Protein AF-0000000072934025 (afdb_homodimer)

Solvent-accessible surface area (backbone atoms only — not comparable to full-atom values): 31425 Å² total; per-residue (Å²): 137,82,81,74,76,76,74,77,74,75,73,73,71,82,57,80,69,76,74,76,68,66,49,43,75,47,38,44,45,59,44,49,36,33,20,30,40,56,36,62,23,12,66,54,48,83,80,42,72,54,29,49,85,56,28,31,28,69,40,42,59,50,53,32,43,75,20,35,37,32,28,36,34,41,29,36,30,50,54,90,89,42,54,28,26,42,54,86,58,42,58,35,96,50,56,40,67,61,47,49,48,38,45,50,54,50,27,34,76,37,53,88,46,66,32,36,42,31,41,30,70,48,35,58,79,47,68,66,39,51,50,50,51,52,48,57,42,42,76,72,58,41,53,78,41,46,32,75,84,75,47,35,62,80,47,44,76,32,20,37,51,55,46,39,66,69,15,50,34,94,79,36,13,18,47,38,39,33,32,17,59,96,67,27,25,46,53,67,78,64,81,81,47,40,34,44,52,90,69,30,28,30,34,60,89,42,61,44,9,66,63,49,44,47,49,51,53,49,49,40,50,55,57,16,66,45,76,52,56,67,35,24,36,31,39,38,61,57,58,72,32,70,51,33,68,21,42,43,52,34,50,74,68,72,46,29,51,46,55,48,51,62,45,34,42,53,60,64,51,42,46,67,45,52,80,71,47,78,38,50,19,29,45,26,21,52,27,41,56,64,59,17,55,56,43,33,53,39,36,52,68,64,33,58,108,137,82,82,77,77,77,77,77,75,75,74,72,73,80,58,79,70,74,74,74,68,68,48,42,74,45,38,42,45,59,44,49,37,34,19,29,41,56,36,62,24,13,67,55,49,84,82,42,72,54,30,50,84,54,27,31,28,67,42,42,60,50,53,31,43,74,19,36,38,33,28,35,35,42,30,33,29,50,55,89,90,44,56,26,25,41,56,84,57,42,57,34,96,50,55,39,68,61,49,49,49,38,44,50,55,51,27,34,76,37,53,88,47,65,34,38,41,31,40,28,67,49,35,59,79,46,69,66,38,51,50,52,51,53,48,56,40,42,75,73,58,41,51,80,41,45,34,75,85,78,48,34,64,79,47,44,76,32,19,36,51,54,46,38,66,69,15,49,36,94,79,36,15,17,46,36,42,33,32,16,58,96,64,28,24,45,53,68,81,63,82,80,47,41,34,45,52,91,69,31,29,30,33,60,90,42,60,44,8,67,63,49,45,48,50,51,52,49,49,40,50,56,56,16,67,46,75,53,56,69,36,24,36,31,40,39,60,60,57,73,31,71,50,34,68,20,42,42,51,36,51,74,68,71,45,29,51,46,56,47,53,61,44,34,44,51,61,65,51,43,44,68,45,50,80,70,48,79,39,50,21,28,45,26,21,52,29,42,54,65,58,16,54,56,42,32,53,39,34,53,68,63,34,59,108

Foldseek 3Di:
DPPPPPPPPPPPPPPPPVPLDFDQQDALLQQFFEEEDLQLLCQPDPVPPCNQAFRQAPHADLLLVVLGGQEYDFAWEDDPVAIFTAGVPGTRPDHPLVSVVSVVVNQLVVQVGAHEYEYDNYVVPDPVSVVRVQVSCVVQPFDRAQCPVPDLCVSFSQTSVNQQVRGAGPSGGGYHYYHEPPTAEAELDDQPLAQQDPQWGLFPPTGCNVVSLVVLLVQQQVQLQDRDDRRHHYEREQAHHADPVRVVVCVVVVGGRNRSQVRNCSLVVLLVCLLVGNGHNYYYYGHCSPCVVSNNVSSSVVSSD/DPPPPPPPPPPPPPPPPVPLDFDQQDALLQQFFEEEDLQLLLQPDPVPPCNQAFRQANHADLLLVVLGGQEYDFAWEDDPVAIFTAGVPGTRPDHPLVSVVSVVVNQLVVQVGAHEYEYDHYVVPDPVSVVRVQVSCVVQPFARAQCPVPDLCVSFSQTSVNQQVRGAGPSGGGYHYYHEPPTAEAELDDQPLAQQDPQWGLFPPTGPNVVSLVVLLVQQQVQLQDRDDRSHHYEREQAHHADPVRVVVCVVVVGGRNRSQVRNCSLVVLLVCLLVGNGHNYYYYGHCSPCVVSNNVSSSVVRSD

Structure (mmCIF, N/CA/C/O backbone):
data_AF-0000000072934025-model_v1
#
loop_
_entity.id
_entity.type
_entity.pdbx_description
1 polymer 'Phosphatidylinositol-specific phospholipase C X domain-containing protein'
#
loop_
_atom_site.group_PDB
_atom_site.id
_atom_site.type_symbol
_atom_site.label_atom_id
_atom_site.label_alt_id
_atom_site.label_comp_id
_atom_site.label_asym_id
_atom_site.label_entity_id
_atom_site.label_seq_id
_atom_site.pdbx_PDB_ins_code
_atom_site.Cartn_x
_atom_site.Cartn_y
_atom_site.Cartn_z
_atom_site.occupancy
_atom_site.B_iso_or_equiv
_atom_site.auth_seq_id
_atom_site.auth_comp_id
_atom_site.auth_asym_id
_atom_site.auth_atom_id
_atom_site.pdbx_PDB_model_num
ATOM 1 N N . MET A 1 1 ? -26.375 -72.75 14.023 1 26.05 1 MET A N 1
ATOM 2 C CA . MET A 1 1 ? -25.703 -72.875 12.734 1 26.05 1 MET A CA 1
ATOM 3 C C . MET A 1 1 ? -25.688 -71.5 12.016 1 26.05 1 MET A C 1
ATOM 5 O O . MET A 1 1 ? -26.656 -71.125 11.344 1 26.05 1 MET A O 1
ATOM 9 N N . ILE A 1 2 ? -25.203 -70.438 12.672 1 31.81 2 ILE A N 1
ATOM 10 C CA . ILE A 1 2 ? -25.25 -69 12.336 1 31.81 2 ILE A CA 1
ATOM 11 C C . ILE A 1 2 ? -24.406 -68.75 11.094 1 31.81 2 ILE A C 1
ATOM 13 O O . ILE A 1 2 ? -23.203 -69 11.086 1 31.81 2 ILE A O 1
ATOM 17 N N . VAL A 1 3 ? -25 -68.812 9.836 1 24.59 3 VAL A N 1
ATOM 18 C CA . VAL A 1 3 ? -24.406 -68.562 8.516 1 24.59 3 VAL A CA 1
ATOM 19 C C . VAL A 1 3 ? -23.734 -67.188 8.461 1 24.59 3 VAL A C 1
ATOM 21 O O . VAL A 1 3 ? -24.406 -66.188 8.602 1 24.59 3 VAL A O 1
ATOM 24 N N . VAL A 1 4 ? -22.484 -67.062 8.922 1 33.44 4 VAL A N 1
ATOM 25 C CA . VAL A 1 4 ? -21.547 -66 8.781 1 33.44 4 VAL A CA 1
ATOM 26 C C . VAL A 1 4 ? -21.359 -65.625 7.301 1 33.44 4 VAL A C 1
ATOM 28 O O . VAL A 1 4 ? -20.812 -66.438 6.535 1 33.44 4 VAL A O 1
ATOM 31 N N . SER A 1 5 ? -22.484 -65.062 6.637 1 27.28 5 SER A N 1
ATOM 32 C CA . SER A 1 5 ? -22.344 -64.688 5.234 1 27.28 5 SER A CA 1
ATOM 33 C C . SER A 1 5 ? -21.125 -63.812 5.027 1 27.28 5 SER A C 1
ATOM 35 O O . SER A 1 5 ? -21 -62.781 5.668 1 27.28 5 SER A O 1
ATOM 37 N N . ILE A 1 6 ? -19.953 -64.438 4.707 1 31 6 ILE A N 1
ATOM 38 C CA . ILE A 1 6 ? -18.688 -63.812 4.293 1 31 6 ILE A CA 1
ATOM 39 C C . ILE A 1 6 ? -18.922 -62.938 3.074 1 31 6 ILE A C 1
ATOM 41 O O . ILE A 1 6 ? -19.219 -63.406 1.984 1 31 6 ILE A O 1
ATOM 45 N N . TRP A 1 7 ? -19.719 -61.812 3.236 1 30.3 7 TRP A N 1
ATOM 46 C CA . TRP A 1 7 ? -19.719 -60.875 2.137 1 30.3 7 TRP A CA 1
ATOM 47 C C . TRP A 1 7 ? -18.312 -60.531 1.691 1 30.3 7 TRP A C 1
ATOM 49 O O . TRP A 1 7 ? -17.5 -60.031 2.48 1 30.3 7 TRP A O 1
ATOM 59 N N . THR A 1 8 ? -17.734 -61.344 0.787 1 27.92 8 THR A N 1
ATOM 60 C CA . THR A 1 8 ? -16.5 -61.031 0.088 1 27.92 8 THR A CA 1
ATOM 61 C C . THR A 1 8 ? -16.562 -59.625 -0.509 1 27.92 8 THR A C 1
ATOM 63 O O . THR A 1 8 ? -17.359 -59.344 -1.411 1 27.92 8 THR A O 1
ATOM 66 N N . ILE A 1 9 ? -16.406 -58.562 0.267 1 30.64 9 ILE A N 1
ATOM 67 C CA . ILE A 1 9 ? -16.234 -57.219 -0.242 1 30.64 9 ILE A CA 1
ATOM 68 C C . ILE A 1 9 ? -15.172 -57.219 -1.327 1 30.64 9 ILE A C 1
ATOM 70 O O . ILE A 1 9 ? -14.008 -57.531 -1.063 1 30.64 9 ILE A O 1
ATOM 74 N N . LEU A 1 10 ? -15.539 -57.594 -2.555 1 30.05 10 LEU A N 1
ATOM 75 C CA . LEU A 1 10 ? -14.703 -57.312 -3.721 1 30.05 10 LEU A CA 1
ATOM 76 C C . LEU A 1 10 ? -14.125 -55.906 -3.656 1 30.05 10 LEU A C 1
ATOM 78 O O . LEU A 1 10 ? -14.867 -54.906 -3.691 1 30.05 10 LEU A O 1
ATOM 82 N N . LEU A 1 11 ? -13.055 -55.719 -2.986 1 29.73 11 LEU A N 1
ATOM 83 C CA . LEU A 1 11 ? -12.18 -54.562 -3.094 1 29.73 11 LEU A CA 1
ATOM 84 C C . LEU A 1 11 ? -11.828 -54.281 -4.551 1 29.73 11 LEU A C 1
ATOM 86 O O . LEU A 1 11 ? -11.031 -55 -5.148 1 29.73 11 LEU A O 1
ATOM 90 N N . LEU A 1 12 ? -12.883 -54.094 -5.418 1 33 12 LEU A N 1
ATOM 91 C CA . LEU A 1 12 ? -12.484 -53.531 -6.703 1 33 12 LEU A CA 1
ATOM 92 C C . LEU A 1 12 ? -11.414 -52.469 -6.52 1 33 12 LEU A C 1
ATOM 94 O O . LEU A 1 12 ? -11.641 -51.469 -5.828 1 33 12 LEU A O 1
ATOM 98 N N . SER A 1 13 ? -10.203 -52.906 -6.562 1 31.5 13 SER A N 1
ATOM 99 C CA . SER A 1 13 ? -9.039 -52.062 -6.762 1 31.5 13 SER A CA 1
ATOM 100 C C . SER A 1 13 ? -9.305 -51 -7.824 1 31.5 13 SER A C 1
ATOM 102 O O . SER A 1 13 ? -9.469 -51.312 -9 1 31.5 13 SER A O 1
ATOM 104 N N . VAL A 1 14 ? -10.117 -50 -7.613 1 36.06 14 VAL A N 1
ATOM 105 C CA . VAL A 1 14 ? -10.195 -48.781 -8.406 1 36.06 14 VAL A CA 1
ATOM 106 C C . VAL A 1 14 ? -8.789 -48.344 -8.828 1 36.06 14 VAL A C 1
ATOM 108 O O . VAL A 1 14 ? -8.234 -47.406 -8.25 1 36.06 14 VAL A O 1
ATOM 111 N N . THR A 1 15 ? -7.82 -49.312 -8.898 1 33.34 15 THR A N 1
ATOM 112 C CA . THR A 1 15 ? -6.473 -48.875 -9.234 1 33.34 15 THR A CA 1
ATOM 113 C C . THR A 1 15 ? -6.473 -48.094 -10.547 1 33.34 15 THR A C 1
ATOM 115 O O . THR A 1 15 ? -5.504 -47.375 -10.859 1 33.34 15 THR A O 1
ATOM 118 N N . SER A 1 16 ? -7.16 -48.594 -11.617 1 34.66 16 SER A N 1
ATOM 119 C CA . SER A 1 16 ? -6.582 -48.062 -12.852 1 34.66 16 SER A CA 1
ATOM 120 C C . SER A 1 16 ? -6.668 -46.562 -12.898 1 34.66 16 SER A C 1
ATOM 122 O O . SER A 1 16 ? -7.762 -46 -12.906 1 34.66 16 SER A O 1
ATOM 124 N N . SER A 1 17 ? -5.973 -45.812 -12.117 1 37.53 17 SER A N 1
ATOM 125 C CA . SER A 1 17 ? -5.812 -44.375 -12.336 1 37.53 17 SER A CA 1
ATOM 126 C C . SER A 1 17 ? -5.801 -44.031 -13.82 1 37.53 17 SER A C 1
ATOM 128 O O . SER A 1 17 ? -4.836 -44.344 -14.531 1 37.53 17 SER A O 1
ATOM 130 N N . GLY A 1 18 ? -6.734 -44.344 -14.594 1 38.59 18 GLY A N 1
ATOM 131 C CA . GLY A 1 18 ? -6.809 -43.875 -15.961 1 38.59 18 GLY A CA 1
ATOM 132 C C . GLY A 1 18 ? -6.098 -42.531 -16.156 1 38.59 18 GLY A C 1
ATOM 133 O O . GLY A 1 18 ? -6.547 -41.5 -15.656 1 38.59 18 GLY A O 1
ATOM 134 N N . VAL A 1 19 ? -4.762 -42.469 -16.172 1 47.16 19 VAL A N 1
ATOM 135 C CA . VAL A 1 19 ? -3.895 -41.344 -16.484 1 47.16 19 VAL A CA 1
ATOM 136 C C . VAL A 1 19 ? -4.43 -40.594 -17.703 1 47.16 19 VAL A C 1
ATOM 138 O O . VAL A 1 19 ? -4.414 -41.125 -18.812 1 47.16 19 VAL A O 1
ATOM 141 N N . THR A 1 20 ? -5.59 -40 -17.781 1 52.28 20 THR A N 1
ATOM 142 C CA . THR A 1 20 ? -5.984 -39.125 -18.891 1 52.28 20 THR A CA 1
ATOM 143 C C . THR A 1 20 ? -4.77 -38.406 -19.469 1 52.28 20 THR A C 1
ATOM 145 O O . THR A 1 20 ? -3.959 -37.844 -18.734 1 52.28 20 THR A O 1
ATOM 148 N N . HIS A 1 21 ? -4.32 -38.812 -20.719 1 69.81 21 HIS A N 1
ATOM 149 C CA . HIS A 1 21 ? -3.205 -38.25 -21.469 1 69.81 21 HIS A CA 1
ATOM 150 C C . HIS A 1 21 ? -3.393 -36.75 -21.688 1 69.81 21 HIS A C 1
ATOM 152 O O . HIS A 1 21 ? -4.438 -36.312 -22.172 1 69.81 21 HIS A O 1
ATOM 158 N N . GLU A 1 22 ? -2.643 -35.875 -20.969 1 83.81 22 GLU A N 1
ATOM 159 C CA . GLU A 1 22 ? -2.65 -34.438 -21.188 1 83.81 22 GLU A CA 1
ATOM 160 C C . GLU A 1 22 ? -2.076 -34.094 -22.562 1 83.81 22 GLU A C 1
ATOM 162 O O . GLU A 1 22 ? -1.069 -34.656 -22.984 1 83.81 22 GLU A O 1
ATOM 167 N N . ASN A 1 23 ? -2.877 -33.344 -23.391 1 91.06 23 ASN A N 1
ATOM 168 C CA . ASN A 1 23 ? -2.438 -32.875 -24.703 1 91.06 23 ASN A CA 1
ATOM 169 C C . ASN A 1 23 ? -1.426 -31.75 -24.578 1 91.06 23 ASN A C 1
ATOM 171 O O . ASN A 1 23 ? -1.806 -30.578 -24.438 1 91.06 23 ASN A O 1
ATOM 175 N N . GLU A 1 24 ? -0.229 -32.031 -24.719 1 94.75 24 GLU A N 1
ATOM 176 C CA . GLU A 1 24 ? 0.83 -31.047 -24.5 1 94.75 24 GLU A CA 1
ATOM 177 C C . GLU A 1 24 ? 1.096 -30.234 -25.766 1 94.75 24 GLU A C 1
ATOM 179 O O . GLU A 1 24 ? 2.012 -29.406 -25.797 1 94.75 24 GLU A O 1
ATOM 184 N N . ASP A 1 25 ? 0.25 -30.438 -26.781 1 94.88 25 ASP A N 1
ATOM 185 C CA . ASP A 1 25 ? 0.411 -29.672 -28.016 1 94.88 25 ASP A CA 1
ATOM 186 C C . ASP A 1 25 ? -0.398 -28.375 -27.984 1 94.88 25 ASP A C 1
ATOM 188 O O . ASP A 1 25 ? -0.242 -27.516 -28.844 1 94.88 25 ASP A O 1
ATOM 192 N N . ILE A 1 26 ? -1.181 -28.203 -26.969 1 94 26 ILE A N 1
ATOM 193 C CA . ILE A 1 26 ? -1.943 -26.953 -26.875 1 94 26 ILE A CA 1
ATOM 194 C C . ILE A 1 26 ? -1.016 -25.812 -26.484 1 94 26 ILE A C 1
ATOM 196 O O . ILE A 1 26 ? 0.008 -26.031 -25.828 1 94 26 ILE A O 1
ATOM 200 N N . PRO A 1 27 ? -1.407 -24.594 -26.969 1 96.38 27 PRO A N 1
ATOM 201 C CA . PRO A 1 27 ? -0.592 -23.422 -26.594 1 96.38 27 PRO A CA 1
ATOM 202 C C . PRO A 1 27 ? -0.495 -23.234 -25.094 1 96.38 27 PRO A C 1
ATOM 204 O O . PRO A 1 27 ? -1.479 -23.422 -24.375 1 96.38 27 PRO A O 1
ATOM 207 N N . LEU A 1 28 ? 0.677 -22.844 -24.625 1 98 28 LEU A N 1
ATOM 208 C CA . LEU A 1 28 ? 0.925 -22.641 -23.203 1 98 28 LEU A CA 1
ATOM 209 C C . LEU A 1 28 ? -0.068 -21.641 -22.609 1 98 28 LEU A C 1
ATOM 211 O O . LEU A 1 28 ? -0.512 -21.781 -21.469 1 98 28 LEU A O 1
ATOM 215 N N . ASN A 1 29 ? -0.448 -20.609 -23.344 1 97.44 29 ASN A N 1
ATOM 216 C CA . ASN A 1 29 ? -1.342 -19.578 -22.844 1 97.44 29 ASN A CA 1
ATOM 217 C C . ASN A 1 29 ? -2.791 -20.047 -22.812 1 97.44 29 ASN A C 1
ATOM 219 O O . ASN A 1 29 ? -3.695 -19.281 -22.484 1 97.44 29 ASN A O 1
ATOM 223 N N . GLU A 1 30 ? -3.008 -21.344 -23.172 1 95.44 30 GLU A N 1
ATOM 224 C CA . GLU A 1 30 ? -4.328 -21.969 -23.062 1 95.44 30 GLU A CA 1
ATOM 225 C C . GLU A 1 30 ? -4.293 -23.172 -22.141 1 95.44 30 GLU A C 1
ATOM 227 O O . GLU A 1 30 ? -5.285 -23.891 -22.016 1 95.44 30 GLU A O 1
ATOM 232 N N . TRP A 1 31 ? -3.203 -23.422 -21.578 1 96.69 31 TRP A N 1
ATOM 233 C CA . TRP A 1 31 ? -2.998 -24.531 -20.656 1 96.69 31 TRP A CA 1
ATOM 234 C C . TRP A 1 31 ? -3.438 -24.156 -19.234 1 96.69 31 TRP A C 1
ATOM 236 O O . TRP A 1 31 ? -2.834 -23.281 -18.609 1 96.69 31 TRP A O 1
ATOM 246 N N . PRO A 1 32 ? -4.477 -24.766 -18.719 1 97.88 32 PRO A N 1
ATOM 247 C CA . PRO A 1 32 ? -4.965 -24.391 -17.391 1 97.88 32 PRO A CA 1
ATOM 248 C C . PRO A 1 32 ? -4.012 -24.812 -16.281 1 97.88 32 PRO A C 1
ATOM 250 O O . PRO A 1 32 ? -3.639 -25.984 -16.188 1 97.88 32 PRO A O 1
ATOM 253 N N . MET A 1 33 ? -3.65 -23.875 -15.453 1 98.44 33 MET A N 1
ATOM 254 C CA . MET A 1 33 ? -2.781 -24.125 -14.305 1 98.44 33 MET A CA 1
ATOM 255 C C . MET A 1 33 ? -3.311 -23.422 -13.055 1 98.44 33 MET A C 1
ATOM 257 O O . MET A 1 33 ? -3.955 -22.375 -13.156 1 98.44 33 MET A O 1
ATOM 261 N N . LEU A 1 34 ? -3.025 -24.031 -11.938 1 98.88 34 LEU A N 1
ATOM 262 C CA . LEU A 1 34 ? -3.281 -23.391 -10.648 1 98.88 34 LEU A CA 1
ATOM 263 C C . LEU A 1 34 ? -2.1 -22.516 -10.227 1 98.88 34 LEU A C 1
ATOM 265 O O . LEU A 1 34 ? -0.967 -23 -10.148 1 98.88 34 LEU A O 1
ATOM 269 N N . MET A 1 35 ? -2.361 -21.219 -10.023 1 98.88 35 MET A N 1
ATOM 270 C CA . MET A 1 35 ? -1.322 -20.281 -9.609 1 98.88 35 MET A CA 1
ATOM 271 C C . MET A 1 35 ? -1.604 -19.734 -8.219 1 98.88 35 MET A C 1
ATOM 273 O O . MET A 1 35 ? -2.734 -19.344 -7.914 1 98.88 35 MET A O 1
ATOM 277 N N . SER A 1 36 ? -0.596 -19.828 -7.371 1 98.94 36 SER A N 1
ATOM 278 C CA . SER A 1 36 ? -0.75 -19.188 -6.062 1 98.94 36 SER A CA 1
ATOM 279 C C . SER A 1 36 ? -0.45 -17.703 -6.133 1 98.94 36 SER A C 1
ATOM 281 O O . SER A 1 36 ? 0.524 -17.281 -6.762 1 98.94 36 SER A O 1
ATOM 283 N N . HIS A 1 37 ? -1.318 -16.875 -5.602 1 98.75 37 HIS A N 1
ATOM 284 C CA . HIS A 1 37 ? -1.147 -15.43 -5.523 1 98.75 37 HIS A CA 1
ATOM 285 C C . HIS A 1 37 ? -0.112 -15.055 -4.469 1 98.75 37 HIS A C 1
ATOM 287 O O . HIS A 1 37 ? -0.069 -15.648 -3.393 1 98.75 37 HIS A O 1
ATOM 293 N N . ASP A 1 38 ? 0.707 -14.109 -4.805 1 98.5 38 ASP A N 1
ATOM 294 C CA . ASP A 1 38 ? 1.721 -13.711 -3.832 1 98.5 38 ASP A CA 1
ATOM 295 C C . ASP A 1 38 ? 2.34 -14.938 -3.156 1 98.5 38 ASP A C 1
ATOM 297 O O . ASP A 1 38 ? 2.375 -15.023 -1.927 1 98.5 38 ASP A O 1
ATOM 301 N N . SER A 1 39 ? 2.943 -15.789 -3.934 1 98.88 39 SER A N 1
ATOM 302 C CA . SER A 1 39 ? 3.291 -17.156 -3.551 1 98.88 39 SER A CA 1
ATOM 303 C C . SER A 1 39 ? 4.242 -17.172 -2.359 1 98.88 39 SER A C 1
ATOM 305 O O . SER A 1 39 ? 4.152 -18.047 -1.498 1 98.88 39 SER A O 1
ATOM 307 N N . GLY A 1 40 ? 5.113 -16.203 -2.258 1 98.75 40 GLY A N 1
ATOM 308 C CA . GLY A 1 40 ? 6.121 -16.156 -1.209 1 98.75 40 GLY A CA 1
ATOM 309 C C . GLY A 1 40 ? 5.527 -16.016 0.179 1 98.75 40 GLY A C 1
ATOM 310 O O . GLY A 1 40 ? 6.199 -16.281 1.178 1 98.75 40 GLY A O 1
ATOM 311 N N . THR A 1 41 ? 4.285 -15.617 0.241 1 98.75 41 THR A N 1
ATOM 312 C CA . THR A 1 41 ? 3.684 -15.336 1.542 1 98.75 41 THR A CA 1
ATOM 313 C C . THR A 1 41 ? 3.543 -16.625 2.357 1 98.75 41 THR A C 1
ATOM 315 O O . THR A 1 41 ? 3.33 -16.578 3.57 1 98.75 41 THR A O 1
ATOM 318 N N . GLY A 1 42 ? 3.705 -17.766 1.681 1 98.69 42 GLY A N 1
ATOM 319 C CA . GLY A 1 42 ? 3.701 -19.031 2.389 1 98.69 42 GLY A CA 1
ATOM 320 C C . GLY A 1 42 ? 4.805 -19.141 3.424 1 98.69 42 GLY A C 1
ATOM 321 O O . GLY A 1 42 ? 4.719 -19.953 4.348 1 98.69 42 GLY A O 1
ATOM 322 N N . TYR A 1 43 ? 5.781 -18.328 3.35 1 98.38 43 TYR A N 1
ATOM 323 C CA . TYR A 1 43 ? 6.934 -18.375 4.246 1 98.38 43 TYR A CA 1
ATOM 324 C C . TYR A 1 43 ? 6.762 -17.406 5.406 1 98.38 43 TYR A C 1
ATOM 326 O O . TYR A 1 43 ? 7.621 -17.328 6.289 1 98.38 43 TYR A O 1
ATOM 334 N N . ILE A 1 44 ? 5.684 -16.688 5.453 1 96.88 44 ILE A N 1
ATOM 335 C CA . ILE A 1 44 ? 5.418 -15.789 6.57 1 96.88 44 ILE A CA 1
ATOM 336 C C . ILE A 1 44 ? 4.965 -16.594 7.785 1 96.88 44 ILE A C 1
ATOM 338 O O . ILE A 1 44 ? 4.004 -17.359 7.699 1 96.88 44 ILE A O 1
ATOM 342 N N . SER A 1 45 ? 5.707 -16.406 8.859 1 94.56 45 SER A N 1
ATOM 343 C CA . SER A 1 45 ? 5.332 -17.047 10.117 1 94.56 45 SER A CA 1
ATOM 344 C C . SER A 1 45 ? 4.109 -16.375 10.734 1 94.56 45 SER A C 1
ATOM 346 O O . SER A 1 45 ? 3.926 -15.156 10.602 1 94.56 45 SER A O 1
ATOM 348 N N . LYS A 1 46 ? 3.336 -17.172 11.43 1 92.62 46 LYS A N 1
ATOM 349 C CA . LYS A 1 46 ? 2.184 -16.594 12.125 1 92.62 46 LYS A CA 1
ATOM 350 C C . LYS A 1 46 ? 2.611 -15.852 13.383 1 92.62 46 LYS A C 1
ATOM 352 O O . LYS A 1 46 ? 1.794 -15.188 14.031 1 92.62 46 LYS A O 1
ATOM 357 N N . LEU A 1 47 ? 3.92 -15.883 13.641 1 89.62 47 LEU A N 1
ATOM 358 C CA . LEU A 1 47 ? 4.477 -15.039 14.695 1 89.62 47 LEU A CA 1
ATOM 359 C C . LEU A 1 47 ? 4.699 -13.617 14.195 1 89.62 47 LEU A C 1
ATOM 361 O O . LEU A 1 47 ? 4.883 -12.695 15 1 89.62 47 LEU A O 1
ATOM 365 N N . ASN A 1 48 ? 4.734 -13.484 12.906 1 89.62 48 ASN A N 1
ATOM 366 C CA . ASN A 1 48 ? 4.789 -12.148 12.328 1 89.62 48 ASN A CA 1
ATOM 367 C C . ASN A 1 48 ? 3.531 -11.344 12.648 1 89.62 48 ASN A C 1
ATOM 369 O O . ASN A 1 48 ? 2.416 -11.797 12.398 1 89.62 48 ASN A O 1
ATOM 373 N N . PRO A 1 49 ? 3.684 -10.211 13.203 1 86.12 49 PRO A N 1
ATOM 374 C CA . PRO A 1 49 ? 2.5 -9.445 13.609 1 86.12 49 PRO A CA 1
ATOM 375 C C . PRO A 1 49 ? 1.607 -9.07 12.43 1 86.12 49 PRO A C 1
ATOM 377 O O . PRO A 1 49 ? 0.443 -8.711 12.625 1 86.12 49 PRO A O 1
ATOM 380 N N . PHE A 1 50 ? 2.068 -9.242 11.234 1 90.75 50 PHE A N 1
ATOM 381 C CA . PHE A 1 50 ? 1.324 -8.789 10.062 1 90.75 50 PHE A CA 1
ATOM 382 C C . PHE A 1 50 ? 0.714 -9.969 9.32 1 90.75 50 PHE A C 1
ATOM 384 O O . PHE A 1 50 ? 0.103 -9.797 8.266 1 90.75 50 PHE A O 1
ATOM 391 N N . TRP A 1 51 ? 0.803 -11.086 9.82 1 94.06 51 TRP A N 1
ATOM 392 C CA . TRP A 1 51 ? 0.482 -12.273 9.039 1 94.06 51 TRP A CA 1
ATOM 393 C C . TRP A 1 51 ? -0.989 -12.281 8.641 1 94.06 51 TRP A C 1
ATOM 395 O O . TRP A 1 51 ? -1.343 -12.773 7.566 1 94.06 51 TRP A O 1
ATOM 405 N N . LYS A 1 52 ? -1.855 -11.672 9.484 1 94.06 52 LYS A N 1
ATOM 406 C CA . LYS A 1 52 ? -3.289 -11.742 9.219 1 94.06 52 LYS A CA 1
ATOM 407 C C . LYS A 1 52 ? -3.643 -11.016 7.918 1 94.06 52 LYS A C 1
ATOM 409 O O . LYS A 1 52 ? -4.602 -11.391 7.238 1 94.06 52 LYS A O 1
ATOM 414 N N . ILE A 1 53 ? -2.82 -9.977 7.527 1 94.88 53 ILE A N 1
ATOM 415 C CA . ILE A 1 53 ? -3.168 -9.188 6.355 1 94.88 53 ILE A CA 1
ATOM 416 C C . ILE A 1 53 ? -2.172 -9.461 5.23 1 94.88 53 ILE A C 1
ATOM 418 O O . ILE A 1 53 ? -2.33 -8.961 4.117 1 94.88 53 ILE A O 1
ATOM 422 N N . ALA A 1 54 ? -1.149 -10.328 5.523 1 95.88 54 ALA A N 1
ATOM 423 C CA . ALA A 1 54 ? -0.077 -10.461 4.539 1 95.88 54 ALA A CA 1
ATOM 424 C C . ALA A 1 54 ? 0.062 -11.906 4.07 1 95.88 54 ALA A C 1
ATOM 426 O O . ALA A 1 54 ? 0.501 -12.156 2.943 1 95.88 54 ALA A O 1
ATOM 427 N N . LYS A 1 55 ? -0.265 -12.875 4.961 1 97.75 55 LYS A N 1
ATOM 428 C CA . LYS A 1 55 ? -0.133 -14.289 4.602 1 97.75 55 LYS A CA 1
ATOM 429 C C . LYS A 1 55 ? -1.348 -14.773 3.814 1 97.75 55 LYS A C 1
ATOM 431 O O . LYS A 1 55 ? -2.453 -14.844 4.355 1 97.75 55 LYS A O 1
ATOM 43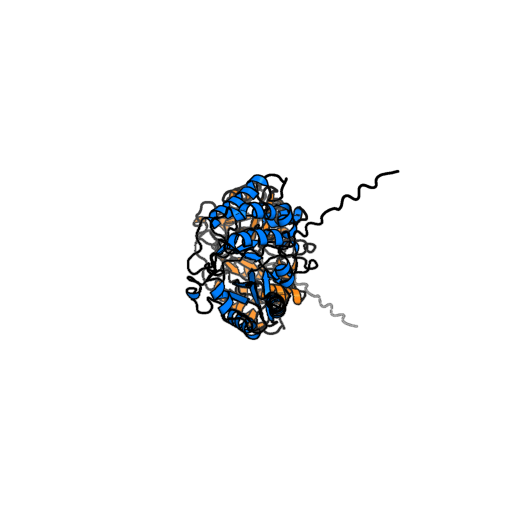6 N N . VAL A 1 56 ? -1.088 -15.07 2.527 1 98.62 56 VAL A N 1
ATOM 437 C CA . VAL A 1 56 ? -2.221 -15.445 1.689 1 98.62 56 VAL A CA 1
ATOM 438 C C . VAL A 1 56 ? -2.027 -16.859 1.16 1 98.62 56 VAL A C 1
ATOM 440 O O . VAL A 1 56 ? -2.834 -17.359 0.365 1 98.62 56 VAL A O 1
ATOM 443 N N . GLN A 1 57 ? -0.947 -17.562 1.52 1 98.81 57 GLN A N 1
ATOM 444 C CA . GLN A 1 57 ? -0.684 -18.969 1.249 1 98.81 57 GLN A CA 1
ATOM 445 C C . GLN A 1 57 ? -0.279 -19.703 2.521 1 98.81 57 GLN A C 1
ATOM 447 O O . GLN A 1 57 ? 0.451 -19.172 3.354 1 98.81 57 GLN A O 1
ATOM 452 N N . GLU A 1 58 ? -0.775 -20.938 2.598 1 96.25 58 GLU A N 1
ATOM 453 C CA . GLU A 1 58 ? -0.379 -21.797 3.715 1 96.25 58 GLU A CA 1
ATOM 454 C C . GLU A 1 58 ? 0.782 -22.703 3.33 1 96.25 58 GLU A C 1
ATOM 456 O O . GLU A 1 58 ? 0.594 -23.688 2.615 1 96.25 58 GLU A O 1
ATOM 461 N N . GLY A 1 59 ? 2.025 -22.281 3.686 1 96.5 59 GLY A N 1
ATOM 462 C CA . GLY A 1 59 ? 3.178 -23.141 3.463 1 96.5 59 GLY A CA 1
ATOM 463 C C . GLY A 1 59 ? 4.074 -22.656 2.34 1 96.5 59 GLY A C 1
ATOM 464 O O . GLY A 1 59 ? 3.652 -21.859 1.5 1 96.5 59 GLY A O 1
ATOM 465 N N . GLY A 1 60 ? 5.297 -23.172 2.271 1 98.31 60 GLY A N 1
ATOM 466 C CA . GLY A 1 60 ? 6.285 -22.781 1.276 1 98.31 60 GLY A CA 1
ATOM 467 C C . GLY A 1 60 ? 6.027 -23.391 -0.089 1 98.31 60 GLY A C 1
ATOM 468 O O . GLY A 1 60 ? 4.961 -23.969 -0.329 1 98.31 60 GLY A O 1
ATOM 469 N N . PHE A 1 61 ? 6.977 -23.25 -0.971 1 98.88 61 PHE A N 1
ATOM 470 C CA . PHE A 1 61 ? 6.785 -23.578 -2.377 1 98.88 61 PHE A CA 1
ATOM 471 C C . PHE A 1 61 ? 6.605 -25.078 -2.562 1 98.88 61 PHE A C 1
ATOM 473 O O . PHE A 1 61 ? 5.77 -25.516 -3.355 1 98.88 61 PHE A O 1
ATOM 480 N N . ALA A 1 62 ? 7.34 -25.922 -1.812 1 98.81 62 ALA A N 1
ATOM 481 C CA . ALA A 1 62 ? 7.176 -27.375 -1.942 1 98.81 62 ALA A CA 1
ATOM 482 C C . ALA A 1 62 ? 5.773 -27.812 -1.529 1 98.81 62 ALA A C 1
ATOM 484 O O . ALA A 1 62 ? 5.145 -28.625 -2.205 1 98.81 62 ALA A O 1
ATOM 485 N N . LYS A 1 63 ? 5.348 -27.25 -0.445 1 98.75 63 LYS A N 1
ATOM 486 C CA . LYS A 1 63 ? 4 -27.594 0.014 1 98.75 63 LYS A CA 1
ATOM 487 C C . LYS A 1 63 ? 2.949 -27.125 -0.992 1 98.75 63 LYS A C 1
ATOM 489 O O . LYS A 1 63 ? 1.983 -27.844 -1.258 1 98.75 63 LYS A O 1
ATOM 494 N N . GLN A 1 64 ? 3.119 -25.938 -1.53 1 98.88 64 GLN A N 1
ATOM 495 C CA . GLN A 1 64 ? 2.186 -25.422 -2.529 1 98.88 64 GLN A CA 1
ATOM 496 C C . GLN A 1 64 ? 2.146 -26.328 -3.758 1 98.88 64 GLN A C 1
ATOM 498 O O . GLN A 1 64 ? 1.075 -26.594 -4.309 1 98.88 64 GLN A O 1
ATOM 503 N N . LEU A 1 65 ? 3.256 -26.844 -4.148 1 98.88 65 LEU A N 1
ATOM 504 C CA . LEU A 1 65 ? 3.312 -27.781 -5.262 1 98.88 65 LEU A CA 1
ATOM 505 C C . LEU A 1 65 ? 2.596 -29.094 -4.914 1 98.88 65 LEU A C 1
ATOM 507 O O . LEU A 1 65 ? 1.864 -29.641 -5.742 1 98.88 65 LEU A O 1
ATOM 511 N N . ASP A 1 66 ? 2.777 -29.547 -3.652 1 98.75 66 ASP A N 1
ATOM 512 C CA . ASP A 1 66 ? 2.07 -30.734 -3.199 1 98.75 66 ASP A CA 1
ATOM 513 C C . ASP A 1 66 ? 0.558 -30.516 -3.229 1 98.75 66 ASP A C 1
ATOM 515 O O . ASP A 1 66 ? -0.203 -31.469 -3.455 1 98.75 66 ASP A O 1
ATOM 519 N N . CYS A 1 67 ? 0.213 -29.266 -3.061 1 98.56 67 CYS A N 1
ATOM 520 C CA . CYS A 1 67 ? -1.204 -28.938 -2.98 1 98.56 67 CYS A CA 1
ATOM 521 C C . CYS A 1 67 ? -1.78 -28.656 -4.363 1 98.56 67 CYS A C 1
ATOM 523 O O . CYS A 1 67 ? -2.965 -28.344 -4.496 1 98.56 67 CYS A O 1
ATOM 525 N N . GLY A 1 68 ? -0.973 -28.734 -5.395 1 98.5 68 GLY A N 1
ATOM 526 C CA . GLY A 1 68 ? -1.53 -28.672 -6.738 1 98.5 68 GLY A CA 1
ATOM 527 C C . GLY A 1 68 ? -1.062 -27.469 -7.527 1 98.5 68 GLY A C 1
ATOM 528 O O . GLY A 1 68 ? -1.242 -27.406 -8.75 1 98.5 68 GLY A O 1
ATOM 529 N N . VAL A 1 69 ? -0.392 -26.5 -6.902 1 98.88 69 VAL A N 1
ATOM 530 C CA . VAL A 1 69 ? 0.114 -25.312 -7.582 1 98.88 69 VAL A CA 1
ATOM 531 C C . VAL A 1 69 ? 1.107 -25.719 -8.664 1 98.88 69 VAL A C 1
ATOM 533 O O . VAL A 1 69 ? 1.934 -26.609 -8.461 1 98.88 69 VAL A O 1
ATOM 536 N N . ARG A 1 70 ? 1.002 -25.062 -9.773 1 98.81 70 ARG A N 1
ATOM 537 C CA . ARG A 1 70 ? 1.942 -25.312 -10.859 1 98.81 70 ARG A CA 1
ATOM 538 C C . ARG A 1 70 ? 2.475 -24 -11.438 1 98.81 70 ARG A C 1
ATOM 540 O O . ARG A 1 70 ? 3.295 -24.016 -12.359 1 98.81 70 ARG A O 1
ATOM 547 N N . ALA A 1 71 ? 1.979 -22.891 -10.93 1 98.94 71 ALA A N 1
ATOM 548 C CA . ALA A 1 71 ? 2.5 -21.562 -11.266 1 98.94 71 ALA A CA 1
ATOM 549 C C . ALA A 1 71 ? 2.646 -20.703 -10.016 1 98.94 71 ALA A C 1
ATOM 551 O O . ALA A 1 71 ? 1.809 -20.766 -9.109 1 98.94 71 ALA A O 1
ATOM 552 N N . PHE A 1 72 ? 3.705 -19.891 -10.016 1 98.94 72 PHE A N 1
ATOM 553 C CA . PHE A 1 72 ? 3.992 -19.062 -8.852 1 98.94 72 PHE A CA 1
ATOM 554 C C . PHE A 1 72 ? 4.012 -17.578 -9.219 1 98.94 72 PHE A C 1
ATOM 556 O O . PHE A 1 72 ? 4.664 -17.188 -10.195 1 98.94 72 PHE A O 1
ATOM 563 N N . ASP A 1 73 ? 3.283 -16.781 -8.508 1 98.81 73 ASP A N 1
ATOM 564 C CA . ASP A 1 73 ? 3.396 -15.32 -8.523 1 98.81 73 ASP A CA 1
ATOM 565 C C . ASP A 1 73 ? 4.566 -14.852 -7.656 1 98.81 73 ASP A C 1
ATOM 567 O O . ASP A 1 73 ? 4.465 -14.82 -6.43 1 98.81 73 ASP A O 1
ATOM 571 N N . LEU A 1 74 ? 5.66 -14.508 -8.297 1 98.81 74 LEU A N 1
ATOM 572 C CA . LEU A 1 74 ? 6.875 -14.156 -7.574 1 98.81 74 LEU A CA 1
ATOM 573 C C . LEU A 1 74 ? 7.117 -12.656 -7.609 1 98.81 74 LEU A C 1
ATOM 575 O O . LEU A 1 74 ? 7.223 -12.062 -8.688 1 98.81 74 LEU A O 1
ATOM 579 N N . ARG A 1 75 ? 7.246 -12.039 -6.422 1 98.25 75 ARG A N 1
ATOM 580 C CA . ARG A 1 75 ? 7.504 -10.609 -6.25 1 98.25 75 ARG A CA 1
ATOM 581 C C . ARG A 1 75 ? 8.797 -10.375 -5.473 1 98.25 75 ARG A C 1
ATOM 583 O O . ARG A 1 75 ? 8.945 -10.859 -4.348 1 98.25 75 ARG A O 1
ATOM 590 N N . PHE A 1 76 ? 9.719 -9.602 -6.078 1 97.88 76 PHE A N 1
ATOM 591 C CA . PHE A 1 76 ? 11.094 -9.688 -5.602 1 97.88 76 PHE A CA 1
ATOM 592 C C . PHE A 1 76 ? 11.477 -8.438 -4.82 1 97.88 76 PHE A C 1
ATOM 594 O O . PHE A 1 76 ? 11.094 -7.328 -5.195 1 97.88 76 PHE A O 1
ATOM 601 N N . LEU A 1 77 ? 12.195 -8.672 -3.781 1 96 77 LEU A N 1
ATOM 602 C CA . LEU A 1 77 ? 12.883 -7.633 -3.02 1 96 77 LEU A CA 1
ATOM 603 C C . LEU A 1 77 ? 14.398 -7.816 -3.1 1 96 77 LEU A C 1
ATOM 605 O O . LEU A 1 77 ? 14.93 -8.828 -2.637 1 96 77 LEU A O 1
ATOM 609 N N . CYS A 1 78 ? 15.039 -6.84 -3.723 1 92.38 78 CYS A N 1
ATOM 610 C CA . CYS A 1 78 ? 16.484 -6.848 -3.842 1 92.38 78 CYS A CA 1
ATOM 611 C C . CYS A 1 78 ? 17.125 -5.82 -2.908 1 92.38 78 CYS A C 1
ATOM 613 O O . CYS A 1 78 ? 16.844 -4.621 -3.021 1 92.38 78 CYS A O 1
ATOM 615 N N . ASN A 1 79 ? 17.906 -6.312 -1.967 1 86.44 79 ASN A N 1
ATOM 616 C CA . ASN A 1 79 ? 18.641 -5.371 -1.127 1 86.44 79 ASN A CA 1
ATOM 617 C C . ASN A 1 79 ? 20.047 -5.863 -0.837 1 86.44 79 ASN A C 1
ATOM 619 O O . ASN A 1 79 ? 20.516 -6.836 -1.44 1 86.44 79 ASN A O 1
ATOM 623 N N . THR A 1 80 ? 20.812 -5.16 -0.042 1 80.31 80 THR A N 1
ATOM 624 C CA . THR A 1 80 ? 22.219 -5.465 0.206 1 80.31 80 THR A CA 1
ATOM 625 C C . THR A 1 80 ? 22.359 -6.766 0.991 1 80.31 80 THR A C 1
ATOM 627 O O . THR A 1 80 ? 23.375 -7.449 0.893 1 80.31 80 THR A O 1
ATOM 630 N N . ALA A 1 81 ? 21.281 -7.102 1.646 1 82.5 81 ALA A N 1
ATOM 631 C CA . ALA A 1 81 ? 21.328 -8.297 2.479 1 82.5 81 ALA A CA 1
ATOM 632 C C . ALA A 1 81 ? 21.062 -9.555 1.65 1 82.5 81 ALA A C 1
ATOM 634 O O . ALA A 1 81 ? 21.406 -10.664 2.057 1 82.5 81 ALA A O 1
ATOM 635 N N . GLY A 1 82 ? 20.391 -9.352 0.489 1 89.88 82 GLY A N 1
ATOM 636 C CA . GLY A 1 82 ? 20.125 -10.516 -0.341 1 89.88 82 GLY A CA 1
ATOM 637 C C . GLY A 1 82 ? 18.906 -10.367 -1.216 1 89.88 82 GLY A C 1
ATOM 638 O O . GLY A 1 82 ? 18.484 -9.25 -1.525 1 89.88 82 GLY A O 1
ATOM 639 N N . LEU A 1 83 ? 18.5 -11.477 -1.757 1 95.44 83 LEU A N 1
ATOM 640 C CA . LEU A 1 83 ? 17.328 -11.57 -2.633 1 95.44 83 LEU A CA 1
ATOM 641 C C . LEU A 1 83 ? 16.172 -12.234 -1.913 1 95.44 83 LEU A C 1
ATOM 643 O O . LEU A 1 83 ? 16.25 -13.398 -1.521 1 95.44 83 LEU A O 1
ATOM 647 N N . TYR A 1 84 ? 15.094 -11.438 -1.719 1 96.88 84 TYR A N 1
ATOM 648 C CA . TYR A 1 84 ? 13.898 -11.867 -0.99 1 96.88 84 TYR A CA 1
ATOM 649 C C . TYR A 1 84 ? 12.641 -11.641 -1.819 1 96.88 84 TYR A C 1
ATOM 651 O O . TYR A 1 84 ? 12.727 -11.328 -3.01 1 96.88 84 TYR A O 1
ATOM 659 N N . MET A 1 85 ? 11.562 -11.93 -1.211 1 97.88 85 MET A N 1
ATOM 660 C CA . MET A 1 85 ? 10.258 -11.641 -1.798 1 97.88 85 MET A CA 1
ATOM 661 C C . MET A 1 85 ? 9.461 -10.695 -0.907 1 97.88 85 MET A C 1
ATOM 663 O O . MET A 1 85 ? 9.898 -10.352 0.19 1 97.88 85 MET A O 1
ATOM 667 N N . HIS A 1 86 ? 8.352 -10.172 -1.485 1 96.88 86 HIS A N 1
ATOM 668 C CA . HIS A 1 86 ? 7.57 -9.242 -0.688 1 96.88 86 HIS A CA 1
ATOM 669 C C . HIS A 1 86 ? 6.094 -9.305 -1.053 1 96.88 86 HIS A C 1
ATOM 671 O O . HIS A 1 86 ? 5.73 -9.867 -2.088 1 96.88 86 HIS A O 1
ATOM 677 N N . HIS A 1 87 ? 5.23 -8.852 -0.156 1 96.25 87 HIS A N 1
ATOM 678 C CA . HIS A 1 87 ? 3.809 -8.602 -0.341 1 96.25 87 HIS A CA 1
ATOM 679 C C . HIS A 1 87 ? 3.447 -7.172 0.056 1 96.25 87 HIS A C 1
ATOM 681 O O . HIS A 1 87 ? 3.42 -6.84 1.244 1 96.25 87 HIS A O 1
ATOM 687 N N . GLY A 1 88 ? 3.152 -6.449 -0.962 1 91.94 88 GLY A N 1
ATOM 688 C CA . GLY A 1 88 ? 3.031 -5.031 -0.67 1 91.94 88 GLY A CA 1
ATOM 689 C C . GLY A 1 88 ? 4.305 -4.43 -0.102 1 91.94 88 GLY A C 1
ATOM 690 O O . GLY A 1 88 ? 5.383 -4.59 -0.675 1 91.94 88 GLY A O 1
ATOM 691 N N . ILE A 1 89 ? 4.207 -3.783 1.05 1 90.25 89 ILE A N 1
ATOM 692 C CA . ILE A 1 89 ? 5.355 -3.109 1.646 1 90.25 89 ILE A CA 1
ATOM 693 C C . ILE A 1 89 ? 6.023 -4.035 2.66 1 90.25 89 ILE A C 1
ATOM 695 O O . ILE A 1 89 ? 6.984 -3.641 3.33 1 90.25 89 ILE A O 1
ATOM 699 N N . LEU A 1 90 ? 5.613 -5.281 2.756 1 91.56 90 LEU A N 1
ATOM 700 C CA . LEU A 1 90 ? 6.141 -6.199 3.758 1 91.56 90 LEU A CA 1
ATOM 701 C C . LEU A 1 90 ? 7.137 -7.168 3.133 1 91.56 90 LEU A C 1
ATOM 703 O O . LEU A 1 90 ? 6.793 -7.914 2.215 1 91.56 90 LEU A O 1
ATOM 707 N N . PRO A 1 91 ? 8.305 -7.195 3.625 1 93.31 91 PRO A N 1
ATOM 708 C CA . PRO A 1 91 ? 9.273 -8.188 3.162 1 93.31 91 PRO A CA 1
ATOM 709 C C . PRO A 1 91 ? 8.984 -9.586 3.703 1 93.31 91 PRO A C 1
ATOM 711 O O . PRO A 1 91 ? 8.5 -9.734 4.828 1 93.31 91 PRO A O 1
ATOM 714 N N . ILE A 1 92 ? 9.234 -10.484 2.916 1 95.56 92 ILE A N 1
ATOM 715 C CA . ILE A 1 92 ? 9.211 -11.883 3.326 1 95.56 92 ILE A CA 1
ATOM 716 C C . ILE A 1 92 ? 10.641 -12.359 3.598 1 95.56 92 ILE A C 1
ATOM 718 O O . ILE A 1 92 ? 11.422 -12.547 2.666 1 95.56 92 ILE A O 1
ATOM 722 N N . ILE A 1 93 ? 10.875 -12.586 4.875 1 91 93 ILE A N 1
ATOM 723 C CA . ILE A 1 93 ? 12.25 -12.867 5.281 1 91 93 ILE A CA 1
ATOM 724 C C . ILE A 1 93 ? 12.562 -14.344 5.078 1 91 93 ILE A C 1
ATOM 726 O O . ILE A 1 93 ? 12.727 -15.094 6.047 1 91 93 ILE A O 1
ATOM 730 N N . HIS A 1 94 ? 12.68 -14.758 3.975 1 95.44 94 HIS A N 1
ATOM 731 C CA . HIS A 1 94 ? 13.086 -16.078 3.492 1 95.44 94 HIS A CA 1
ATOM 732 C C . HIS A 1 94 ? 13.867 -15.969 2.188 1 95.44 94 HIS A C 1
ATOM 734 O O . HIS A 1 94 ? 13.438 -15.289 1.255 1 95.44 94 HIS A O 1
ATOM 740 N N . SER A 1 95 ? 14.992 -16.562 2.152 1 96.88 95 SER A N 1
ATOM 741 C CA . SER A 1 95 ? 15.836 -16.5 0.964 1 96.88 95 SER A CA 1
ATOM 742 C C . SER A 1 95 ? 15.086 -16.984 -0.271 1 96.88 95 SER A C 1
ATOM 744 O O . SER A 1 95 ? 14.555 -18.094 -0.275 1 96.88 95 SER A O 1
ATOM 746 N N . PHE A 1 96 ? 15.062 -16.156 -1.308 1 98.25 96 PHE A N 1
ATOM 747 C CA . PHE A 1 96 ? 14.453 -16.578 -2.559 1 98.25 96 PHE A CA 1
ATOM 748 C C . PHE A 1 96 ? 15.172 -17.797 -3.125 1 98.25 96 PHE A C 1
ATOM 750 O O . PHE A 1 96 ? 14.539 -18.734 -3.615 1 98.25 96 PHE A O 1
ATOM 757 N N . THR A 1 97 ? 16.5 -17.781 -3.084 1 97.81 97 THR A N 1
ATOM 758 C CA . THR A 1 97 ? 17.281 -18.875 -3.633 1 97.81 97 THR A CA 1
ATOM 759 C C . THR A 1 97 ? 16.938 -20.188 -2.939 1 97.81 97 THR A C 1
ATOM 761 O O . THR A 1 97 ? 16.844 -21.234 -3.588 1 97.81 97 THR A O 1
ATOM 764 N N . ASP A 1 98 ? 16.719 -20.125 -1.598 1 98.19 98 ASP A N 1
ATOM 765 C CA . ASP A 1 98 ? 16.344 -21.328 -0.876 1 98.19 98 ASP A CA 1
ATOM 766 C C . ASP A 1 98 ? 14.953 -21.812 -1.305 1 98.19 98 ASP A C 1
ATOM 768 O O . ASP A 1 98 ? 14.727 -23.016 -1.453 1 98.19 98 ASP A O 1
ATOM 772 N N . ALA A 1 99 ? 14.086 -20.875 -1.462 1 98.62 99 ALA A N 1
ATOM 773 C CA . ALA A 1 99 ? 12.75 -21.219 -1.938 1 98.62 99 ALA A CA 1
ATOM 774 C C . ALA A 1 99 ? 12.812 -21.859 -3.324 1 98.62 99 ALA A C 1
ATOM 776 O O . ALA A 1 99 ? 12.109 -22.844 -3.598 1 98.62 99 ALA A O 1
ATOM 777 N N . LEU A 1 100 ? 13.648 -21.297 -4.188 1 98.56 100 LEU A N 1
ATOM 778 C CA . LEU A 1 100 ? 13.781 -21.797 -5.555 1 98.56 100 LEU A CA 1
ATOM 779 C C . LEU A 1 100 ? 14.375 -23.203 -5.574 1 98.56 100 LEU A C 1
ATOM 781 O O . LEU A 1 100 ? 14 -24.016 -6.41 1 98.56 100 LEU A O 1
ATOM 785 N N . LYS A 1 101 ? 15.266 -23.484 -4.691 1 98.5 101 LYS A N 1
ATOM 786 C CA . LYS A 1 101 ? 15.828 -24.812 -4.586 1 98.5 101 LYS A CA 1
ATOM 787 C C . LYS A 1 101 ? 14.75 -25.844 -4.246 1 98.5 101 LYS A C 1
ATOM 789 O O . LYS A 1 101 ? 14.797 -26.984 -4.715 1 98.5 101 LYS A O 1
ATOM 794 N N . GLU A 1 102 ? 13.781 -25.422 -3.426 1 98.44 102 GLU A N 1
ATOM 795 C CA . GLU A 1 102 ? 12.664 -26.312 -3.121 1 98.44 102 GLU A CA 1
ATOM 796 C C . GLU A 1 102 ? 11.875 -26.656 -4.383 1 98.44 102 GLU A C 1
ATOM 798 O O . GLU A 1 102 ? 11.477 -27.797 -4.578 1 98.44 102 GLU A O 1
ATOM 803 N N . VAL A 1 103 ? 11.695 -25.672 -5.176 1 98.81 103 VAL A N 1
ATOM 804 C CA . VAL A 1 103 ? 10.953 -25.875 -6.414 1 98.81 103 VAL A CA 1
ATOM 805 C C . VAL A 1 103 ? 11.727 -26.812 -7.34 1 98.81 103 VAL A C 1
ATOM 807 O O . VAL A 1 103 ? 11.156 -27.734 -7.918 1 98.81 103 VAL A O 1
ATOM 810 N N . LYS A 1 104 ? 12.977 -26.562 -7.438 1 98.44 104 LYS A N 1
ATOM 811 C CA . LYS A 1 104 ? 13.82 -27.375 -8.305 1 98.44 104 LYS A CA 1
ATOM 812 C C . LYS A 1 104 ? 13.836 -28.828 -7.844 1 98.44 104 LYS A C 1
ATOM 814 O O . LYS A 1 104 ? 13.703 -29.75 -8.656 1 98.44 104 LYS A O 1
ATOM 819 N N . THR A 1 105 ? 13.969 -29 -6.559 1 98.44 105 THR A N 1
ATOM 820 C CA . THR A 1 105 ? 13.977 -30.344 -5.996 1 98.44 105 THR A CA 1
ATOM 821 C C . THR A 1 105 ? 12.656 -31.047 -6.273 1 98.44 105 THR A C 1
ATOM 823 O O . THR A 1 105 ? 12.648 -32.219 -6.684 1 98.44 105 THR A O 1
ATOM 826 N N . TRP A 1 106 ? 11.641 -30.375 -6.07 1 98.75 106 TRP A N 1
ATOM 827 C CA . TRP A 1 106 ? 10.32 -30.953 -6.328 1 98.75 106 TRP A CA 1
ATOM 828 C C . TRP A 1 106 ? 10.164 -31.297 -7.805 1 98.75 106 TRP A C 1
ATOM 830 O O . TRP A 1 106 ? 9.656 -32.375 -8.141 1 98.75 106 TRP A O 1
ATOM 840 N N . ALA A 1 107 ? 10.594 -30.406 -8.664 1 98.44 107 ALA A N 1
ATOM 841 C CA . ALA A 1 107 ? 10.477 -30.609 -10.102 1 98.44 107 ALA A CA 1
ATOM 842 C C . ALA A 1 107 ? 11.234 -31.859 -10.547 1 98.44 107 ALA A C 1
ATOM 844 O O . ALA A 1 107 ? 10.734 -32.625 -11.367 1 98.44 107 ALA A O 1
ATOM 845 N N . SER A 1 108 ? 12.367 -32.062 -10.023 1 97.62 108 SER A N 1
ATOM 846 C CA . SER A 1 108 ? 13.188 -33.219 -10.383 1 97.62 108 SER A CA 1
ATOM 847 C C . SER A 1 108 ? 12.492 -34.531 -10 1 97.62 108 SER A C 1
ATOM 849 O O . SER A 1 108 ? 12.648 -35.531 -10.688 1 97.62 108 SER A O 1
ATOM 851 N N . ALA A 1 109 ? 11.766 -34.438 -8.969 1 98.19 109 ALA A N 1
ATOM 852 C CA . ALA A 1 109 ? 11.055 -35.625 -8.5 1 98.19 109 ALA A CA 1
ATOM 853 C C . ALA A 1 109 ? 9.75 -35.812 -9.273 1 98.19 109 ALA A C 1
ATOM 855 O O . ALA A 1 109 ? 9.133 -36.875 -9.188 1 98.19 109 ALA A O 1
ATOM 856 N N . HIS A 1 110 ? 9.344 -34.875 -10.055 1 97.62 110 HIS A N 1
ATOM 857 C CA . HIS A 1 110 ? 8.117 -34.906 -10.836 1 97.62 110 HIS A CA 1
ATOM 858 C C . HIS A 1 110 ? 8.359 -34.438 -12.266 1 97.62 110 HIS A C 1
ATOM 860 O O . HIS A 1 110 ? 7.801 -33.438 -12.703 1 97.62 110 HIS A O 1
ATOM 866 N N . PRO A 1 111 ? 9.109 -35.156 -13.031 1 95.81 111 PRO A N 1
ATOM 867 C CA . PRO A 1 111 ? 9.609 -34.688 -14.328 1 95.81 111 PRO A CA 1
ATOM 868 C C . PRO A 1 111 ? 8.5 -34.531 -15.367 1 95.81 111 PRO A C 1
ATOM 870 O O . PRO A 1 111 ? 8.711 -33.906 -16.406 1 95.81 111 PRO A O 1
ATOM 873 N N . GLN A 1 112 ? 7.324 -35.031 -15.117 1 93.62 112 GLN A N 1
ATOM 874 C CA . GLN A 1 112 ? 6.211 -34.906 -16.047 1 93.62 112 GLN A CA 1
ATOM 875 C C . GLN A 1 112 ? 5.527 -33.531 -15.906 1 93.62 112 GLN A C 1
ATOM 877 O O . GLN A 1 112 ? 4.754 -33.125 -16.766 1 93.62 112 GLN A O 1
ATOM 882 N N . GLU A 1 113 ? 5.793 -32.875 -14.797 1 96.62 113 GLU A N 1
ATOM 883 C CA . GLU A 1 113 ? 5.098 -31.625 -14.492 1 96.62 113 GLU A CA 1
ATOM 884 C C . GLU A 1 113 ? 5.836 -30.422 -15.086 1 96.62 113 GLU A C 1
ATOM 886 O O . GLU A 1 113 ? 7.059 -30.453 -15.227 1 96.62 113 GLU A O 1
ATOM 891 N N . LEU A 1 114 ? 5.098 -29.469 -15.523 1 98.12 114 LEU A N 1
ATOM 892 C CA . LEU A 1 114 ? 5.602 -28.156 -15.875 1 98.12 114 LEU A CA 1
ATOM 893 C C . LEU A 1 114 ? 5.293 -27.141 -14.773 1 98.12 114 LEU A C 1
ATOM 895 O O . LEU A 1 114 ? 4.145 -27.016 -14.352 1 98.12 114 LEU A O 1
ATOM 899 N N . ILE A 1 115 ? 6.312 -26.531 -14.273 1 98.88 115 ILE A N 1
ATOM 900 C CA . ILE A 1 115 ? 6.152 -25.469 -13.281 1 98.88 115 ILE A CA 1
ATOM 901 C C . ILE A 1 115 ? 6.453 -24.125 -13.914 1 98.88 115 ILE A C 1
ATOM 903 O O . ILE A 1 115 ? 7.426 -23.969 -14.656 1 98.88 115 ILE A O 1
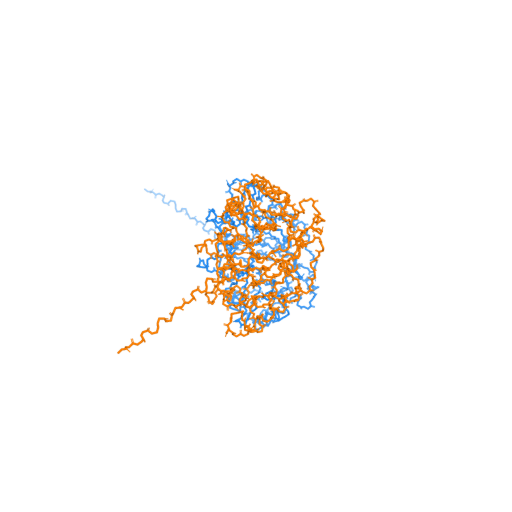ATOM 907 N N . LEU A 1 116 ? 5.586 -23.156 -13.664 1 98.88 116 LEU A N 1
ATOM 908 C CA . LEU A 1 116 ? 5.75 -21.797 -14.18 1 98.88 116 LEU A CA 1
ATOM 909 C C . LEU A 1 116 ? 6.145 -20.828 -13.062 1 98.88 116 LEU A C 1
ATOM 911 O O . LEU A 1 116 ? 5.547 -20.844 -11.984 1 98.88 116 LEU A O 1
ATOM 915 N N . LEU A 1 117 ? 7.199 -20.062 -13.297 1 98.94 117 LEU A N 1
ATOM 916 C CA . LEU A 1 117 ? 7.562 -18.938 -12.445 1 98.94 117 LEU A CA 1
ATOM 917 C C . LEU A 1 117 ? 7.23 -17.609 -13.125 1 98.94 117 LEU A C 1
ATOM 919 O O . LEU A 1 117 ? 7.742 -17.312 -14.203 1 98.94 117 LEU A O 1
ATOM 923 N N . ILE A 1 118 ? 6.352 -16.891 -12.508 1 98.88 118 ILE A N 1
ATOM 924 C CA . ILE A 1 118 ? 5.941 -15.586 -13.039 1 98.88 118 ILE A CA 1
ATOM 925 C C . ILE A 1 118 ? 6.598 -14.469 -12.234 1 98.88 118 ILE A C 1
ATOM 927 O O . ILE A 1 118 ? 6.18 -14.172 -11.109 1 98.88 118 ILE A O 1
ATOM 931 N N . ASN A 1 119 ? 7.586 -13.797 -12.852 1 98.56 119 ASN A N 1
ATOM 932 C CA . ASN A 1 119 ? 8.328 -12.734 -12.195 1 98.56 119 ASN A CA 1
ATOM 933 C C . ASN A 1 119 ? 7.621 -11.391 -12.336 1 98.56 119 ASN A C 1
ATOM 935 O O . ASN A 1 119 ? 7.219 -11.008 -13.438 1 98.56 119 ASN A O 1
ATOM 939 N N . SER A 1 120 ? 7.43 -10.742 -11.195 1 96.88 120 SER A N 1
ATOM 940 C CA . SER A 1 120 ? 6.855 -9.406 -11.266 1 96.88 120 SER A CA 1
ATOM 941 C C . SER A 1 120 ? 7.152 -8.609 -10 1 96.88 120 SER A C 1
ATOM 943 O O . SER A 1 120 ? 7.844 -9.094 -9.102 1 96.88 120 SER A O 1
ATOM 945 N N . HIS A 1 121 ? 6.801 -7.359 -10 1 96.12 121 HIS A N 1
ATOM 946 C CA . HIS A 1 121 ? 6.809 -6.484 -8.836 1 96.12 121 HIS A CA 1
ATOM 947 C C . HIS A 1 121 ? 8.195 -6.41 -8.211 1 96.12 121 HIS A C 1
ATOM 949 O O . HIS A 1 121 ? 8.352 -6.621 -7.004 1 96.12 121 HIS A O 1
ATOM 955 N N . TYR A 1 122 ? 9.148 -6.117 -9.062 1 96.19 122 TYR A N 1
ATOM 956 C CA . TYR A 1 122 ? 10.508 -5.945 -8.562 1 96.19 122 TYR A CA 1
ATOM 957 C C . TYR A 1 122 ? 10.602 -4.738 -7.637 1 96.19 122 TYR A C 1
ATOM 959 O O . TYR A 1 122 ? 10.016 -3.689 -7.914 1 96.19 122 TYR A O 1
ATOM 967 N N . SER A 1 123 ? 11.352 -4.949 -6.5 1 92.75 123 SER A N 1
ATOM 968 C CA . SER A 1 123 ? 11.594 -3.844 -5.578 1 92.75 123 SER A CA 1
ATOM 969 C C . SER A 1 123 ? 13.055 -3.803 -5.141 1 92.75 123 SER A C 1
ATOM 971 O O . SER A 1 123 ? 13.523 -4.695 -4.43 1 92.75 123 SER A O 1
ATOM 973 N N . PRO A 1 124 ? 13.734 -2.727 -5.641 1 88.81 124 PRO A N 1
ATOM 974 C CA . PRO A 1 124 ? 13.281 -1.658 -6.535 1 88.81 124 PRO A CA 1
ATOM 975 C C . PRO A 1 124 ? 12.984 -2.158 -7.945 1 88.81 124 PRO A C 1
ATOM 977 O O . PRO A 1 124 ? 13.508 -3.195 -8.359 1 88.81 124 PRO A O 1
ATOM 980 N N . ASN A 1 125 ? 12.141 -1.438 -8.625 1 90.5 125 ASN A N 1
ATOM 981 C CA . ASN A 1 125 ? 11.836 -1.771 -10.008 1 90.5 125 ASN A CA 1
ATOM 982 C C . ASN A 1 125 ? 12.883 -1.214 -10.969 1 90.5 125 ASN A C 1
ATOM 984 O O . ASN A 1 125 ? 12.625 -0.23 -11.672 1 90.5 125 ASN A O 1
ATOM 988 N N . ASP A 1 126 ? 13.984 -1.88 -11.008 1 90 126 ASP A N 1
ATOM 989 C CA . ASP A 1 126 ? 15.094 -1.414 -11.836 1 90 126 ASP A CA 1
ATOM 990 C C . ASP A 1 126 ? 15.875 -2.588 -12.422 1 90 126 ASP A C 1
ATOM 992 O O . ASP A 1 126 ? 15.586 -3.748 -12.117 1 90 126 ASP A O 1
ATOM 996 N N . ASP A 1 127 ? 16.781 -2.275 -13.25 1 93.19 127 ASP A N 1
ATOM 997 C CA . ASP A 1 127 ? 17.531 -3.287 -13.984 1 93.19 127 ASP A CA 1
ATOM 998 C C . ASP A 1 127 ? 18.469 -4.047 -13.055 1 93.19 127 ASP A C 1
ATOM 1000 O O . ASP A 1 127 ? 18.766 -5.223 -13.281 1 93.19 127 ASP A O 1
ATOM 1004 N N . HIS A 1 128 ? 18.859 -3.383 -12.047 1 92.94 128 HIS A N 1
ATOM 1005 C CA . HIS A 1 128 ? 19.766 -4.039 -11.117 1 92.94 128 HIS A CA 1
ATOM 1006 C C . HIS A 1 128 ? 19.078 -5.188 -10.383 1 92.94 128 HIS A C 1
ATOM 1008 O O . HIS A 1 128 ? 19.625 -6.285 -10.281 1 92.94 128 HIS A O 1
ATOM 1014 N N . CYS A 1 129 ? 17.938 -4.906 -9.914 1 94.5 129 CYS A N 1
ATOM 1015 C CA . CYS A 1 129 ? 17.172 -5.949 -9.242 1 94.5 129 CYS A CA 1
ATOM 1016 C C . CYS A 1 129 ? 16.844 -7.086 -10.203 1 94.5 129 CYS A C 1
ATOM 1018 O O . CYS A 1 129 ? 17.016 -8.258 -9.867 1 94.5 129 CYS A O 1
ATOM 1020 N N . ARG A 1 130 ? 16.453 -6.793 -11.406 1 96.88 130 ARG A N 1
ATOM 1021 C CA . ARG A 1 130 ? 16.141 -7.812 -12.406 1 96.88 130 ARG A CA 1
ATOM 1022 C C . ARG A 1 130 ? 17.359 -8.688 -12.688 1 96.88 130 ARG A C 1
ATOM 1024 O O . ARG A 1 130 ? 17.25 -9.914 -12.734 1 96.88 130 ARG A O 1
ATOM 1031 N N . ALA A 1 131 ? 18.438 -8.016 -12.852 1 96.62 131 ALA A N 1
ATOM 1032 C CA . ALA A 1 131 ? 19.656 -8.75 -13.141 1 96.62 131 ALA A CA 1
ATOM 1033 C C . ALA A 1 131 ? 20 -9.711 -12.008 1 96.62 131 ALA A C 1
ATOM 1035 O O . ALA A 1 131 ? 20.438 -10.844 -12.25 1 96.62 131 ALA A O 1
ATOM 1036 N N . LYS A 1 132 ? 19.812 -9.266 -10.805 1 96.62 132 LYS A N 1
ATOM 1037 C CA . LYS A 1 132 ? 20.078 -10.102 -9.641 1 96.62 132 LYS A CA 1
ATOM 1038 C C . LYS A 1 132 ? 19.188 -11.336 -9.633 1 96.62 132 LYS A C 1
ATOM 1040 O O . LYS A 1 132 ? 19.641 -12.445 -9.344 1 96.62 132 LYS A O 1
ATOM 1045 N N . VAL A 1 133 ? 17.984 -11.164 -9.945 1 98.44 133 VAL A N 1
ATOM 1046 C CA . VAL A 1 133 ? 17 -12.258 -9.969 1 98.44 133 VAL A CA 1
ATOM 1047 C C . VAL A 1 133 ? 17.359 -13.242 -11.078 1 98.44 133 VAL A C 1
ATOM 1049 O O . VAL A 1 133 ? 17.406 -14.453 -10.852 1 98.44 133 VAL A O 1
ATOM 1052 N N . TRP A 1 134 ? 17.609 -12.719 -12.273 1 98.25 134 TRP A N 1
ATOM 1053 C CA . TRP A 1 134 ? 17.969 -13.562 -13.414 1 98.25 134 TRP A CA 1
ATOM 1054 C C . TRP A 1 134 ? 19.219 -14.367 -13.133 1 98.25 134 TRP A C 1
ATOM 1056 O O . TRP A 1 134 ? 19.312 -15.547 -13.492 1 98.25 134 TRP A O 1
ATOM 1066 N N . GLN A 1 135 ? 20.141 -13.719 -12.492 1 97.56 135 GLN A N 1
ATOM 1067 C CA . GLN A 1 135 ? 21.391 -14.398 -12.156 1 97.56 135 GLN A CA 1
ATOM 1068 C C . GLN A 1 135 ? 21.156 -15.516 -11.148 1 97.56 135 GLN A C 1
ATOM 1070 O O . GLN A 1 135 ? 21.75 -16.594 -11.258 1 97.56 135 GLN A O 1
ATOM 1075 N N . ALA A 1 136 ? 20.359 -15.227 -10.156 1 97.88 136 ALA A N 1
ATOM 1076 C CA . ALA A 1 136 ? 20.031 -16.25 -9.172 1 97.88 136 ALA A CA 1
ATOM 1077 C C . ALA A 1 136 ? 19.375 -17.453 -9.828 1 97.88 136 ALA A C 1
ATOM 1079 O O . ALA A 1 136 ? 19.703 -18.594 -9.516 1 97.88 136 ALA A O 1
ATOM 1080 N N . MET A 1 137 ? 18.469 -17.25 -10.734 1 98.5 137 MET A N 1
ATOM 1081 C CA . MET A 1 137 ? 17.781 -18.312 -11.445 1 98.5 137 MET A CA 1
ATOM 1082 C C . MET A 1 137 ? 18.75 -19.078 -12.344 1 98.5 137 MET A C 1
ATOM 1084 O O . MET A 1 137 ? 18.75 -20.312 -12.359 1 98.5 137 MET A O 1
ATOM 1088 N N . ALA A 1 138 ? 19.594 -18.344 -13.023 1 98 138 ALA A N 1
ATOM 1089 C CA . ALA A 1 138 ? 20.578 -18.953 -13.914 1 98 138 ALA A CA 1
ATOM 1090 C C . ALA A 1 138 ? 21.547 -19.828 -13.133 1 98 138 ALA A C 1
ATOM 1092 O O . ALA A 1 138 ? 21.969 -20.891 -13.609 1 98 138 ALA A O 1
ATOM 1093 N N . SER A 1 139 ? 21.906 -19.359 -11.977 1 97.69 139 SER A N 1
ATOM 1094 C CA . SER A 1 139 ? 22.859 -20.094 -11.156 1 97.69 139 SER A CA 1
ATOM 1095 C C . SER A 1 139 ? 22.297 -21.453 -10.727 1 97.69 139 SER A C 1
ATOM 1097 O O . SER A 1 139 ? 23.047 -22.344 -10.359 1 97.69 139 SER A O 1
ATOM 1099 N N . LEU A 1 140 ? 21.016 -21.594 -10.789 1 97.75 140 LEU A N 1
ATOM 1100 C CA . LEU A 1 140 ? 20.375 -22.844 -10.43 1 97.75 140 LEU A CA 1
ATOM 1101 C C . LEU A 1 140 ? 19.969 -23.625 -11.672 1 97.75 140 LEU A C 1
ATOM 1103 O O . LEU A 1 140 ? 19.219 -24.594 -11.586 1 97.75 140 LEU A O 1
ATOM 1107 N N . GLY A 1 141 ? 20.375 -23.125 -12.797 1 97.75 141 GLY A N 1
ATOM 1108 C CA . GLY A 1 141 ? 20.203 -23.859 -14.031 1 97.75 141 GLY A CA 1
ATOM 1109 C C . GLY A 1 141 ? 18.891 -23.578 -14.727 1 97.75 141 GLY A C 1
ATOM 1110 O O . GLY A 1 141 ? 18.469 -24.328 -15.617 1 97.75 141 GLY A O 1
ATOM 1111 N N . LEU A 1 142 ? 18.188 -22.516 -14.32 1 98.44 142 LEU A N 1
ATOM 1112 C CA . LEU A 1 142 ? 16.906 -22.188 -14.953 1 98.44 142 LEU A CA 1
ATOM 1113 C C . LEU A 1 142 ? 17.125 -21.406 -16.25 1 98.44 142 LEU A C 1
ATOM 1115 O O . LEU A 1 142 ? 18.203 -20.828 -16.453 1 98.44 142 LEU A O 1
ATOM 1119 N N . MET A 1 143 ? 16.188 -21.406 -17.047 1 97.88 143 MET A N 1
ATOM 1120 C CA . MET A 1 143 ? 16.219 -20.672 -18.312 1 97.88 143 MET A CA 1
ATOM 1121 C C . MET A 1 143 ? 16.156 -19.172 -18.078 1 97.88 143 MET A C 1
ATOM 1123 O O . MET A 1 143 ? 15.711 -18.719 -17.031 1 97.88 143 MET A O 1
ATOM 1127 N N . THR A 1 144 ? 16.531 -18.453 -19.141 1 97.44 144 THR A N 1
ATOM 1128 C CA . THR A 1 144 ? 16.281 -17.016 -19.156 1 97.44 144 THR A CA 1
ATOM 1129 C C . THR A 1 144 ? 14.789 -16.719 -19.266 1 97.44 144 THR A C 1
ATOM 1131 O O . THR A 1 144 ? 14.094 -17.328 -20.078 1 97.44 144 THR A O 1
ATOM 1134 N N . PRO A 1 145 ? 14.32 -15.836 -18.406 1 98.31 145 PRO A N 1
ATOM 1135 C CA . PRO A 1 145 ? 12.883 -15.562 -18.469 1 98.31 145 PRO A CA 1
ATOM 1136 C C . PRO A 1 145 ? 12.43 -15.047 -19.828 1 98.31 145 PRO A C 1
ATOM 1138 O O . PRO A 1 145 ? 13.102 -14.195 -20.422 1 98.31 145 PRO A O 1
ATOM 1141 N N . ILE A 1 146 ? 11.344 -15.617 -20.297 1 98.38 146 ILE A N 1
ATOM 1142 C CA . ILE A 1 146 ? 10.711 -14.992 -21.453 1 98.38 146 ILE A CA 1
ATOM 1143 C C . ILE A 1 146 ? 10.289 -13.562 -21.109 1 98.38 146 ILE A C 1
ATOM 1145 O O . ILE A 1 146 ? 9.711 -13.32 -20.047 1 98.38 146 ILE A O 1
ATOM 1149 N N . GLY A 1 147 ? 10.633 -12.617 -22 1 96.62 147 GLY A N 1
ATOM 1150 C CA . GLY A 1 147 ? 10.312 -11.219 -21.766 1 96.62 147 GLY A CA 1
ATOM 1151 C C . GLY A 1 147 ? 11.492 -10.422 -21.25 1 96.62 147 GLY A C 1
ATOM 1152 O O . GLY A 1 147 ? 11.438 -9.188 -21.172 1 96.62 147 GLY A O 1
ATOM 1153 N N . SER A 1 148 ? 12.562 -11.086 -20.859 1 93.94 148 SER A N 1
ATOM 1154 C CA . SER A 1 148 ? 13.742 -10.406 -20.328 1 93.94 148 SER A CA 1
ATOM 1155 C C . SER A 1 148 ? 14.367 -9.477 -21.359 1 93.94 148 SER A C 1
ATOM 1157 O O . SER A 1 148 ? 15.016 -8.492 -21 1 93.94 148 SER A O 1
ATOM 1159 N N . ASP A 1 149 ? 14.109 -9.773 -22.609 1 91.25 149 ASP A N 1
ATOM 1160 C CA . ASP A 1 149 ? 14.695 -8.977 -23.688 1 91.25 149 ASP A CA 1
ATOM 1161 C C . ASP A 1 149 ? 13.719 -7.91 -24.172 1 91.25 149 ASP A C 1
ATOM 1163 O O . ASP A 1 149 ? 13.961 -7.246 -25.188 1 91.25 149 ASP A O 1
ATOM 1167 N N . GLY A 1 150 ? 12.562 -7.816 -23.562 1 90.19 150 GLY A N 1
ATOM 1168 C CA . GLY A 1 150 ? 11.602 -6.777 -23.906 1 90.19 150 GLY A CA 1
ATOM 1169 C C . GLY A 1 150 ? 10.539 -7.242 -24.875 1 90.19 150 GLY A C 1
ATOM 1170 O O . GLY A 1 150 ? 9.664 -6.465 -25.266 1 90.19 150 GLY A O 1
ATOM 1171 N N . SER A 1 151 ? 10.625 -8.531 -25.203 1 93.5 151 SER A N 1
ATOM 1172 C CA . SER A 1 151 ? 9.633 -9.039 -26.141 1 93.5 151 SER A CA 1
ATOM 1173 C C . SER A 1 151 ? 8.938 -10.281 -25.594 1 93.5 151 SER A C 1
ATOM 1175 O O . SER A 1 151 ? 9.57 -11.125 -24.953 1 93.5 151 SER A O 1
ATOM 1177 N N . CYS A 1 152 ? 7.676 -10.344 -25.906 1 98 152 CYS A N 1
ATOM 1178 C CA . CYS A 1 152 ? 6.879 -11.484 -25.469 1 98 152 CYS A CA 1
ATOM 1179 C C . CYS A 1 152 ? 6.559 -12.414 -26.641 1 98 152 CYS A C 1
ATOM 1181 O O . CYS A 1 152 ? 5.785 -13.359 -26.484 1 98 152 CYS A O 1
ATOM 1183 N N . ASP A 1 153 ? 7.129 -12.242 -27.766 1 97.38 153 ASP A N 1
ATOM 1184 C CA . ASP A 1 153 ? 6.781 -12.938 -29 1 97.38 153 ASP A CA 1
ATOM 1185 C C . ASP A 1 153 ? 7.102 -14.43 -28.906 1 97.38 153 ASP A C 1
ATOM 1187 O O . ASP A 1 153 ? 6.461 -15.25 -29.562 1 97.38 153 ASP A O 1
ATOM 1191 N N . LYS A 1 154 ? 8 -14.734 -28.078 1 97.25 154 LYS A N 1
ATOM 1192 C CA . LYS A 1 154 ? 8.422 -16.125 -27.938 1 97.25 154 LYS A CA 1
ATOM 1193 C C . LYS A 1 154 ? 7.305 -16.969 -27.328 1 97.25 154 LYS A C 1
ATOM 1195 O O . LYS A 1 154 ? 7.355 -18.203 -27.391 1 97.25 154 LYS A O 1
ATOM 1200 N N . LEU A 1 155 ? 6.324 -16.281 -26.75 1 98 155 LEU A N 1
ATOM 1201 C CA . LEU A 1 155 ? 5.191 -17 -26.188 1 98 155 LEU A CA 1
ATOM 1202 C C . LEU A 1 155 ? 4.168 -17.328 -27.266 1 98 155 LEU A C 1
ATOM 1204 O O . LEU A 1 155 ? 3.293 -18.188 -27.062 1 98 155 LEU A O 1
ATOM 1208 N N . GLN A 1 156 ? 4.242 -16.641 -28.391 1 97.56 156 GLN A N 1
ATOM 1209 C CA . GLN A 1 156 ? 3.232 -16.828 -29.422 1 97.56 156 GLN A CA 1
ATOM 1210 C C . GLN A 1 156 ? 3.291 -18.25 -30 1 97.56 156 GLN A C 1
ATOM 1212 O O . GLN A 1 156 ? 4.309 -18.641 -30.578 1 97.56 156 GLN A O 1
ATOM 1217 N N . GLY A 1 157 ? 2.24 -18.984 -29.766 1 95.75 157 GLY A N 1
ATOM 1218 C CA . GLY A 1 157 ? 2.123 -20.312 -30.344 1 95.75 157 GLY A CA 1
ATOM 1219 C C . GLY A 1 157 ? 2.99 -21.344 -29.656 1 95.75 157 GLY A C 1
ATOM 1220 O O . GLY A 1 157 ? 3.084 -22.484 -30.109 1 95.75 157 GLY A O 1
ATOM 1221 N N . LEU A 1 158 ? 3.625 -20.969 -28.609 1 98.12 158 LEU A N 1
ATOM 1222 C CA . LEU A 1 158 ? 4.473 -21.906 -27.891 1 98.12 158 LEU A CA 1
ATOM 1223 C C . LEU A 1 158 ? 3.635 -22.984 -27.188 1 98.12 158 LEU A C 1
ATOM 1225 O O . LEU A 1 158 ? 2.836 -22.672 -26.312 1 98.12 158 LEU A O 1
ATOM 1229 N N . SER A 1 159 ? 3.834 -24.219 -27.594 1 97.69 159 SER A N 1
ATOM 1230 C CA . SER A 1 159 ? 3.074 -25.312 -27 1 97.69 159 SER A CA 1
ATOM 1231 C C . SER A 1 159 ? 3.645 -25.688 -25.625 1 97.69 159 SER A C 1
ATOM 1233 O O . SER A 1 159 ? 4.777 -25.328 -25.312 1 97.69 159 SER A O 1
ATOM 1235 N N . VAL A 1 160 ? 2.863 -26.438 -24.875 1 98 160 VAL A N 1
ATOM 1236 C CA . VAL A 1 160 ? 3.314 -26.938 -23.594 1 98 160 VAL A CA 1
ATOM 1237 C C . VAL A 1 160 ? 4.523 -27.859 -23.781 1 98 160 VAL A C 1
ATOM 1239 O O . VAL A 1 160 ? 5.496 -27.781 -23.031 1 98 160 VAL A O 1
ATOM 1242 N N . ARG A 1 161 ? 4.496 -28.672 -24.797 1 97.5 161 ARG A N 1
ATOM 1243 C CA . ARG A 1 161 ? 5.613 -29.547 -25.125 1 97.5 161 ARG A CA 1
ATOM 1244 C C . ARG A 1 161 ? 6.883 -28.75 -25.391 1 97.5 161 ARG A C 1
ATOM 1246 O O . ARG A 1 161 ? 7.957 -29.094 -24.906 1 97.5 161 ARG A O 1
ATOM 1253 N N . GLN A 1 162 ? 6.707 -27.703 -26.141 1 98.25 162 GLN A N 1
ATOM 1254 C CA . GLN A 1 162 ? 7.855 -26.844 -26.453 1 98.25 162 GLN A CA 1
ATOM 1255 C C . GLN A 1 162 ? 8.359 -26.125 -25.203 1 98.25 162 GLN A C 1
ATOM 1257 O O . GLN A 1 162 ? 9.562 -25.938 -25.031 1 98.25 162 GLN A O 1
ATOM 1262 N N . ALA A 1 163 ? 7.457 -25.672 -24.375 1 98.56 163 ALA A N 1
ATOM 1263 C CA . ALA A 1 163 ? 7.836 -25.016 -23.125 1 98.56 163 ALA A CA 1
ATOM 1264 C C . ALA A 1 163 ? 8.625 -25.953 -22.219 1 98.56 163 ALA A C 1
ATOM 1266 O O . ALA A 1 163 ? 9.617 -25.562 -21.609 1 98.56 163 ALA A O 1
ATOM 1267 N N . LYS A 1 164 ? 8.125 -27.219 -22.156 1 97.88 164 LYS A N 1
ATOM 1268 C CA . LYS A 1 164 ? 8.852 -28.219 -21.391 1 97.88 164 LYS A CA 1
ATOM 1269 C C . LYS A 1 164 ? 10.258 -28.438 -21.938 1 97.88 164 LYS A C 1
ATOM 1271 O O . LYS A 1 164 ? 11.227 -28.484 -21.188 1 97.88 164 LYS A O 1
ATOM 1276 N N . ALA A 1 165 ? 10.359 -28.469 -23.219 1 97.69 165 ALA A N 1
ATOM 1277 C CA . ALA A 1 165 ? 11.656 -28.688 -23.859 1 97.69 165 ALA A CA 1
ATOM 1278 C C . ALA A 1 165 ? 12.602 -27.531 -23.578 1 97.69 165 ALA A C 1
ATOM 1280 O O . ALA A 1 165 ? 13.789 -27.734 -23.328 1 97.69 165 ALA A O 1
ATOM 1281 N N . LYS A 1 166 ? 12.078 -26.359 -23.578 1 97.38 166 LYS A N 1
ATOM 1282 C CA . LYS A 1 166 ? 12.883 -25.156 -23.406 1 97.38 166 LYS A CA 1
ATOM 1283 C C . LYS A 1 166 ? 13.32 -25 -21.953 1 97.38 166 LYS A C 1
ATOM 1285 O O . LYS A 1 166 ? 14.305 -24.328 -21.656 1 97.38 166 LYS A O 1
ATOM 1290 N N . SER A 1 167 ? 12.625 -25.625 -21.016 1 98.19 167 SER A N 1
ATOM 1291 C CA . SER A 1 167 ? 12.82 -25.344 -19.594 1 98.19 167 SER A CA 1
ATOM 1292 C C . SER A 1 167 ? 13.336 -26.562 -18.844 1 98.19 167 SER A C 1
ATOM 1294 O O . SER A 1 167 ? 13.344 -26.578 -17.609 1 98.19 167 SER A O 1
ATOM 1296 N N . LYS A 1 168 ? 13.703 -27.578 -19.547 1 97.75 168 LYS A N 1
ATOM 1297 C CA . LYS A 1 168 ? 14.164 -28.812 -18.922 1 97.75 168 LYS A CA 1
ATOM 1298 C C . LYS A 1 168 ? 15.43 -28.578 -18.094 1 97.75 168 LYS A C 1
ATOM 1300 O O . LYS A 1 168 ? 16.359 -27.906 -18.547 1 97.75 168 LYS A O 1
ATOM 1305 N N . LEU A 1 169 ? 15.422 -29.109 -16.891 1 97.5 169 LEU A N 1
ATOM 1306 C CA . LEU A 1 169 ? 16.562 -29.016 -15.992 1 97.5 169 LEU A CA 1
ATOM 1307 C C . LEU A 1 169 ? 17.5 -30.203 -16.188 1 97.5 169 LEU A C 1
ATOM 1309 O O . LEU A 1 169 ? 17.062 -31.281 -16.609 1 97.5 169 LEU A O 1
ATOM 1313 N N . GLU A 1 170 ? 18.703 -30.047 -15.836 1 95.81 170 GLU A N 1
ATOM 1314 C CA . GLU A 1 170 ? 19.688 -31.125 -15.938 1 95.81 170 GLU A CA 1
ATOM 1315 C C . GLU A 1 170 ? 19.312 -32.312 -15.047 1 95.81 170 GLU A C 1
ATOM 1317 O O . GLU A 1 170 ? 19.484 -33.469 -15.43 1 95.81 170 GLU A O 1
ATOM 1322 N N . GLU A 1 171 ? 18.75 -32.062 -13.883 1 94.44 171 GLU A N 1
ATOM 1323 C CA . GLU A 1 171 ? 18.422 -33.094 -12.906 1 94.44 171 GLU A CA 1
ATOM 1324 C C . GLU A 1 171 ? 17.031 -33.656 -13.148 1 94.44 171 GLU A C 1
ATOM 1326 O O . GLU A 1 171 ? 16.594 -34.562 -12.43 1 94.44 171 GLU A O 1
ATOM 1331 N N . GLY A 1 172 ? 16.391 -33.156 -14.141 1 94.5 172 GLY A N 1
ATOM 1332 C CA . GLY A 1 172 ? 15.023 -33.562 -14.391 1 94.5 172 GLY A CA 1
ATOM 1333 C C . GLY A 1 172 ? 14.008 -32.531 -13.938 1 94.5 172 GLY A C 1
ATOM 1334 O O . GLY A 1 172 ? 14.258 -31.766 -13 1 94.5 172 GLY A O 1
ATOM 1335 N N . GLY A 1 173 ? 12.898 -32.469 -14.656 1 96.31 173 GLY A N 1
ATOM 1336 C CA . GLY A 1 173 ? 11.852 -31.5 -14.352 1 96.31 173 GLY A CA 1
ATOM 1337 C C . GLY A 1 173 ? 11.844 -30.328 -15.312 1 96.31 173 GLY A C 1
ATOM 1338 O O . GLY A 1 173 ? 12.758 -30.172 -16.125 1 96.31 173 GLY A O 1
ATOM 1339 N N . ASN A 1 174 ? 10.812 -29.578 -15.289 1 98.31 174 ASN A N 1
ATOM 1340 C CA . ASN A 1 174 ? 10.602 -28.453 -16.188 1 98.31 174 ASN A CA 1
ATOM 1341 C C . ASN A 1 174 ? 10.164 -27.203 -15.43 1 98.31 174 ASN A C 1
ATOM 1343 O O . ASN A 1 174 ? 9.102 -27.203 -14.797 1 98.31 174 ASN A O 1
ATOM 1347 N N . ILE A 1 175 ? 10.977 -26.188 -15.438 1 98.88 175 ILE A N 1
ATOM 1348 C CA . ILE A 1 175 ? 10.625 -24.906 -14.812 1 98.88 175 ILE A CA 1
ATOM 1349 C C . ILE A 1 175 ? 10.719 -23.781 -15.844 1 98.88 175 ILE A C 1
ATOM 1351 O O . ILE A 1 175 ? 11.82 -23.375 -16.219 1 98.88 175 ILE A O 1
ATOM 1355 N N . PHE A 1 176 ? 9.586 -23.312 -16.297 1 98.81 176 PHE A N 1
ATOM 1356 C CA . PHE A 1 176 ? 9.477 -22.266 -17.312 1 98.81 176 PHE A CA 1
ATOM 1357 C C . PHE A 1 176 ? 9.305 -20.906 -16.672 1 98.81 176 PHE A C 1
ATOM 1359 O O . PHE A 1 176 ? 8.492 -20.734 -15.766 1 98.81 176 PHE A O 1
ATOM 1366 N N . VAL A 1 177 ? 10.117 -19.906 -17.062 1 98.88 177 VAL A N 1
ATOM 1367 C CA . VAL A 1 177 ? 10.148 -18.609 -16.391 1 98.88 177 VAL A CA 1
ATOM 1368 C C . VAL A 1 177 ? 9.672 -17.516 -17.359 1 98.88 177 VAL A C 1
ATOM 1370 O O . VAL A 1 177 ? 10.109 -17.469 -18.5 1 98.88 177 VAL A O 1
ATOM 1373 N N . VAL A 1 178 ? 8.773 -16.703 -16.875 1 98.75 178 VAL A N 1
ATOM 1374 C CA . VAL A 1 178 ? 8.211 -15.625 -17.672 1 98.75 178 VAL A CA 1
ATOM 1375 C C . VAL A 1 178 ? 8.211 -14.328 -16.875 1 98.75 178 VAL A C 1
ATOM 1377 O O . VAL A 1 178 ? 7.891 -14.328 -15.68 1 98.75 178 VAL A O 1
ATOM 1380 N N . GLU A 1 179 ? 8.625 -13.195 -17.531 1 98.44 179 GLU A N 1
ATOM 1381 C CA . GLU A 1 179 ? 8.328 -11.875 -16.984 1 98.44 179 GLU A CA 1
ATOM 1382 C C . GLU A 1 179 ? 6.84 -11.555 -17.078 1 98.44 179 GLU A C 1
ATOM 1384 O O . GLU A 1 179 ? 6.289 -11.461 -18.172 1 98.44 179 GLU A O 1
ATOM 1389 N N . GLY A 1 180 ? 6.27 -11.43 -15.938 1 97.12 180 GLY A N 1
ATOM 1390 C CA . GLY A 1 180 ? 4.816 -11.453 -15.836 1 97.12 180 GLY A CA 1
ATOM 1391 C C . GLY A 1 180 ? 4.184 -10.086 -15.984 1 97.12 180 GLY A C 1
ATOM 1392 O O . GLY A 1 180 ? 4.395 -9.398 -16.984 1 97.12 180 GLY A O 1
ATOM 1393 N N . GLU A 1 181 ? 3.482 -9.656 -14.953 1 89.5 181 GLU A N 1
ATOM 1394 C CA . GLU A 1 181 ? 2.699 -8.422 -14.969 1 89.5 181 GLU A CA 1
ATOM 1395 C C . GLU A 1 181 ? 3.555 -7.227 -15.383 1 89.5 181 GLU A C 1
ATOM 1397 O O . GLU A 1 181 ? 4.688 -7.078 -14.914 1 89.5 181 GLU A O 1
ATOM 1402 N N . GLY A 1 182 ? 2.998 -6.367 -16.234 1 90.19 182 GLY A N 1
ATOM 1403 C CA . GLY A 1 182 ? 3.736 -5.242 -16.797 1 90.19 182 GLY A CA 1
ATOM 1404 C C . GLY A 1 182 ? 4.512 -5.598 -18.047 1 90.19 182 GLY A C 1
ATOM 1405 O O . GLY A 1 182 ? 5.023 -4.711 -18.734 1 90.19 182 GLY A O 1
ATOM 1406 N N . LYS A 1 183 ? 4.59 -6.965 -18.359 1 95.94 183 LYS A N 1
ATOM 1407 C CA . LYS A 1 183 ? 5.25 -7.461 -19.562 1 95.94 183 LYS A CA 1
ATOM 1408 C C . LYS A 1 183 ? 4.418 -8.539 -20.234 1 95.94 183 LYS A C 1
ATOM 1410 O O . LYS A 1 183 ? 3.4 -8.242 -20.875 1 95.94 183 LYS A O 1
ATOM 1415 N N . CYS A 1 184 ? 4.652 -9.805 -19.984 1 98.38 184 CYS A N 1
ATOM 1416 C CA . CYS A 1 184 ? 4.148 -10.875 -20.828 1 98.38 184 CYS A CA 1
ATOM 1417 C C . CYS A 1 184 ? 2.971 -11.586 -20.156 1 98.38 184 CYS A C 1
ATOM 1419 O O . CYS A 1 184 ? 2.68 -12.742 -20.469 1 98.38 184 CYS A O 1
ATOM 1421 N N . LEU A 1 185 ? 2.33 -10.984 -19.188 1 98.19 185 LEU A N 1
ATOM 1422 C CA . LEU A 1 185 ? 1.17 -11.555 -18.516 1 98.19 185 LEU A CA 1
ATOM 1423 C C . LEU A 1 185 ? 0.041 -10.539 -18.406 1 98.19 185 LEU A C 1
ATOM 1425 O O . LEU A 1 185 ? 0.237 -9.438 -17.891 1 98.19 185 LEU A O 1
ATOM 1429 N N . ASP A 1 186 ? -1.089 -10.867 -18.922 1 97.56 186 ASP A N 1
ATOM 1430 C CA . ASP A 1 186 ? -2.307 -10.117 -18.641 1 97.56 186 ASP A CA 1
ATOM 1431 C C . ASP A 1 186 ? -2.875 -10.5 -17.266 1 97.56 186 ASP A C 1
ATOM 1433 O O . ASP A 1 186 ? -3.498 -11.555 -17.125 1 97.56 186 ASP A O 1
ATOM 1437 N N . ALA A 1 187 ? -2.74 -9.656 -16.375 1 96.38 187 ALA A N 1
ATOM 1438 C CA . ALA A 1 187 ? -3.037 -9.984 -14.984 1 96.38 187 ALA A CA 1
ATOM 1439 C C . ALA A 1 187 ? -4.543 -9.969 -14.727 1 96.38 187 ALA A C 1
ATOM 1441 O O . ALA A 1 187 ? -5.031 -10.656 -13.828 1 96.38 187 ALA A O 1
ATOM 1442 N N . ASN A 1 188 ? -5.297 -9.109 -15.508 1 97 188 ASN A N 1
ATOM 1443 C CA . ASN A 1 188 ? -6.742 -8.984 -15.375 1 97 188 ASN A CA 1
ATOM 1444 C C . ASN A 1 188 ? -7.148 -8.695 -13.93 1 97 188 ASN A C 1
ATOM 1446 O O . ASN A 1 188 ? -8.117 -9.273 -13.422 1 97 188 ASN A O 1
ATOM 1450 N N . TRP A 1 189 ? -6.426 -7.855 -13.328 1 94.5 189 TRP A N 1
ATOM 1451 C CA . TRP A 1 189 ? -6.613 -7.531 -11.914 1 94.5 189 TRP A CA 1
ATOM 1452 C C . TRP A 1 189 ? -7.828 -6.633 -11.719 1 94.5 189 TRP A C 1
ATOM 1454 O O . TRP A 1 189 ? -7.977 -5.621 -12.406 1 94.5 189 TRP A O 1
ATOM 1464 N N . ASN A 1 190 ? -8.727 -6.992 -10.828 1 96.56 190 ASN A N 1
ATOM 1465 C CA . ASN A 1 190 ? -9.867 -6.176 -10.43 1 96.56 190 ASN A CA 1
ATOM 1466 C C . ASN A 1 190 ? -9.844 -5.871 -8.938 1 96.56 190 ASN A C 1
ATOM 1468 O O . ASN A 1 190 ? -10.203 -6.723 -8.125 1 96.56 190 ASN A O 1
ATOM 1472 N N . PRO A 1 191 ? -9.492 -4.664 -8.594 1 93.31 191 PRO A N 1
ATOM 1473 C CA . PRO A 1 191 ? -9.352 -4.32 -7.176 1 93.31 191 PRO A CA 1
ATOM 1474 C C . PRO A 1 191 ? -10.695 -4.156 -6.469 1 93.31 191 PRO A C 1
ATOM 1476 O O . PRO A 1 191 ? -10.742 -4.066 -5.238 1 93.31 191 PRO A O 1
ATOM 1479 N N . LYS A 1 192 ? -11.828 -4.176 -7.141 1 92.94 192 LYS A N 1
ATOM 1480 C CA . LYS A 1 192 ? -13.141 -3.939 -6.559 1 92.94 192 LYS A CA 1
ATOM 1481 C C . LYS A 1 192 ? -13.727 -5.223 -5.973 1 92.94 192 LYS A C 1
ATOM 1483 O O . LYS A 1 192 ? -14.727 -5.184 -5.25 1 92.94 192 LYS A O 1
ATOM 1488 N N . LEU A 1 193 ? -13.047 -6.336 -6.223 1 97.38 193 LEU A N 1
ATOM 1489 C CA . LEU A 1 193 ? -13.562 -7.605 -5.723 1 97.38 193 LEU A CA 1
ATOM 1490 C C . LEU A 1 193 ? -13.117 -7.844 -4.281 1 97.38 193 LEU A C 1
ATOM 1492 O O . LEU A 1 193 ? -12.43 -8.82 -3.992 1 97.38 193 LEU A O 1
ATOM 1496 N N . THR A 1 194 ? -13.633 -6.934 -3.428 1 96.19 194 THR A N 1
ATOM 1497 C CA . THR A 1 194 ? -13.258 -6.98 -2.02 1 96.19 194 THR A CA 1
ATOM 1498 C C . THR A 1 194 ? -14.18 -7.918 -1.244 1 96.19 194 THR A C 1
ATOM 1500 O O . THR A 1 194 ? -15.359 -8.047 -1.577 1 96.19 194 THR A O 1
ATOM 1503 N N . CYS A 1 195 ? -13.68 -8.508 -0.189 1 97.06 195 CYS A N 1
ATOM 1504 C CA . CYS A 1 195 ? -14.445 -9.438 0.63 1 97.06 195 CYS A CA 1
ATOM 1505 C C . CYS A 1 195 ? -15.438 -8.695 1.513 1 97.06 195 CYS A C 1
ATOM 1507 O O . CYS A 1 195 ? -16.516 -9.219 1.808 1 97.06 195 CYS A O 1
ATOM 1509 N N . TYR A 1 196 ? -15.039 -7.52 1.987 1 93.31 196 TYR A N 1
ATOM 1510 C CA . TYR A 1 196 ? -15.898 -6.723 2.855 1 93.31 196 TYR A CA 1
ATOM 1511 C C . TYR A 1 196 ? -16.359 -5.453 2.146 1 93.31 196 TYR A C 1
ATOM 1513 O O . TYR A 1 196 ? -15.539 -4.68 1.649 1 93.31 196 TYR A O 1
ATOM 1521 N N . ARG A 1 197 ? -17.672 -5.309 2.131 1 89.56 197 ARG A N 1
ATOM 1522 C CA . ARG A 1 197 ? -18.312 -4.191 1.446 1 89.56 197 ARG A CA 1
ATOM 1523 C C . ARG A 1 197 ? -19.469 -3.633 2.271 1 89.56 197 ARG A C 1
ATOM 1525 O O . ARG A 1 197 ? -19.781 -4.16 3.34 1 89.56 197 ARG A O 1
ATOM 1532 N N . GLN A 1 198 ? -19.969 -2.533 1.717 1 83.25 198 GLN A N 1
ATOM 1533 C CA . GLN A 1 198 ? -21.062 -1.885 2.42 1 83.25 198 GLN A CA 1
ATOM 1534 C C . GLN A 1 198 ? -22.234 -2.846 2.613 1 83.25 198 GLN A C 1
ATOM 1536 O O . GLN A 1 198 ? -22.891 -2.83 3.658 1 83.25 198 GLN A O 1
ATOM 1541 N N . ASN A 1 199 ? -22.453 -3.734 1.66 1 87.5 199 ASN A N 1
ATOM 1542 C CA . ASN A 1 199 ? -23.625 -4.602 1.696 1 87.5 199 ASN A CA 1
ATOM 1543 C C . ASN A 1 199 ? -23.312 -5.949 2.34 1 87.5 199 ASN A C 1
ATOM 1545 O O . ASN A 1 199 ? -24.125 -6.867 2.309 1 87.5 199 ASN A O 1
ATOM 1549 N N . GLY A 1 200 ? -22.156 -6.109 2.867 1 93.06 200 GLY A N 1
ATOM 1550 C CA . GLY A 1 200 ? -21.828 -7.359 3.541 1 93.06 200 GLY A CA 1
ATOM 1551 C C . GLY A 1 200 ? -20.391 -7.801 3.316 1 93.06 200 GLY A C 1
ATOM 1552 O O . GLY A 1 200 ? -19.484 -6.973 3.234 1 93.06 200 GLY A O 1
ATOM 1553 N N . ASP A 1 201 ? -20.188 -9.172 3.426 1 96.12 201 ASP A N 1
ATOM 1554 C CA . ASP A 1 201 ? -18.844 -9.719 3.223 1 96.12 201 ASP A CA 1
ATOM 1555 C C . ASP A 1 201 ? -18.891 -11.023 2.436 1 96.12 201 ASP A C 1
ATOM 1557 O O . ASP A 1 201 ? -19.969 -11.5 2.078 1 96.12 201 ASP A O 1
ATOM 1561 N N . CYS A 1 202 ? -17.781 -11.555 2.062 1 98 202 CYS A N 1
ATOM 1562 C CA . CYS A 1 202 ? -17.688 -12.688 1.147 1 98 202 CYS A CA 1
ATOM 1563 C C . CYS A 1 202 ? -17.969 -14 1.874 1 98 202 CYS A C 1
ATOM 1565 O O . CYS A 1 202 ? -18.078 -15.047 1.243 1 98 202 CYS A O 1
ATOM 1567 N N . ARG A 1 203 ? -18.125 -14.055 3.211 1 97.56 203 ARG A N 1
ATOM 1568 C CA . ARG A 1 203 ? -18.25 -15.281 4 1 97.56 203 ARG A CA 1
ATOM 1569 C C . ARG A 1 203 ? -19.641 -15.891 3.842 1 97.56 203 ARG A C 1
ATOM 1571 O O . ARG A 1 203 ? -20.656 -15.227 4.082 1 97.56 203 ARG A O 1
ATOM 1578 N N . ARG A 1 204 ? -19.594 -17.109 3.5 1 97.12 204 ARG A N 1
ATOM 1579 C CA . ARG A 1 204 ? -20.859 -17.781 3.266 1 97.12 204 ARG A CA 1
ATOM 1580 C C . ARG A 1 204 ? -21.781 -17.688 4.488 1 97.12 204 ARG A C 1
ATOM 1582 O O . ARG A 1 204 ? -21.328 -17.922 5.613 1 97.12 204 ARG A O 1
ATOM 1589 N N . GLY A 1 205 ? -22.984 -17.391 4.234 1 95 205 GLY A N 1
ATOM 1590 C CA . GLY A 1 205 ? -23.953 -17.297 5.312 1 95 205 GLY A CA 1
ATOM 1591 C C . GLY A 1 205 ? -24.031 -15.906 5.914 1 95 205 GLY A C 1
ATOM 1592 O O . GLY A 1 205 ? -25 -15.578 6.617 1 95 205 GLY A O 1
ATOM 1593 N N . SER A 1 206 ? -23.016 -15.039 5.691 1 94.5 206 SER A N 1
ATOM 1594 C CA . SER A 1 206 ? -23.031 -13.656 6.168 1 94.5 206 SER A CA 1
ATOM 1595 C C . SER A 1 206 ? -23.953 -12.789 5.316 1 94.5 206 SER A C 1
ATOM 1597 O O . SER A 1 206 ? -24.281 -13.148 4.188 1 94.5 206 SER A O 1
ATOM 1599 N N . PRO A 1 207 ? -24.359 -11.727 5.902 1 91 207 PRO A N 1
ATOM 1600 C CA . PRO A 1 207 ? -25.172 -10.805 5.102 1 91 207 PRO A CA 1
ATOM 1601 C C . PRO A 1 207 ? -24.469 -10.391 3.803 1 91 207 PRO A C 1
ATOM 1603 O O . PRO A 1 207 ? -23.297 -10.031 3.812 1 91 207 PRO A O 1
ATOM 1606 N N . GLY A 1 208 ? -25.203 -10.508 2.688 1 94.5 208 GLY A N 1
ATOM 1607 C CA . GLY A 1 208 ? -24.734 -10.031 1.396 1 94.5 208 GLY A CA 1
ATOM 1608 C C . GLY A 1 208 ? -23.781 -11 0.715 1 94.5 208 GLY A C 1
ATOM 1609 O O . GLY A 1 208 ? -23.344 -10.766 -0.416 1 94.5 208 GLY A O 1
ATOM 1610 N N . SER A 1 209 ? -23.469 -12.07 1.37 1 96.62 209 SER A N 1
ATOM 1611 C CA . SER A 1 209 ? -22.422 -12.984 0.886 1 96.62 209 SER A CA 1
ATOM 1612 C C . SER A 1 209 ? -22.797 -13.562 -0.475 1 96.62 209 SER A C 1
ATOM 1614 O O . SER A 1 209 ? -21.938 -13.719 -1.343 1 96.62 209 SER A O 1
ATOM 1616 N N . ASP A 1 210 ? -24.062 -13.828 -0.716 1 96.44 210 ASP A N 1
ATOM 1617 C CA . ASP A 1 210 ? -24.484 -14.414 -1.981 1 96.44 210 ASP A CA 1
ATOM 1618 C C . ASP A 1 210 ? -24.219 -13.469 -3.148 1 96.44 210 ASP A C 1
ATOM 1620 O O . ASP A 1 210 ? -23.688 -13.891 -4.18 1 96.44 210 ASP A O 1
ATOM 1624 N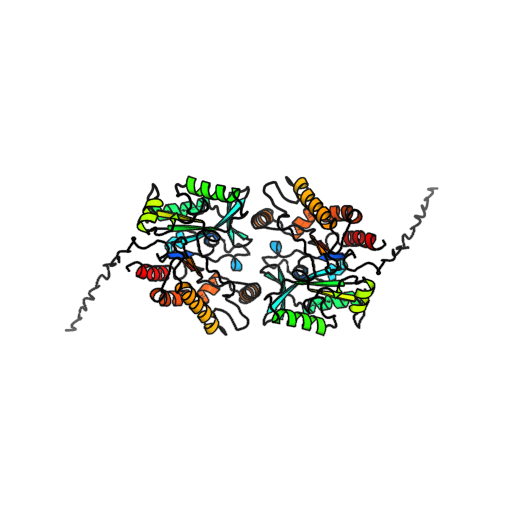 N . VAL A 1 211 ? -24.609 -12.258 -2.945 1 96.75 211 VAL A N 1
ATOM 1625 C CA . VAL A 1 211 ? -24.438 -11.258 -3.988 1 96.75 211 VAL A CA 1
ATOM 1626 C C . VAL A 1 211 ? -22.938 -11.031 -4.242 1 96.75 211 VAL A C 1
ATOM 1628 O O . VAL A 1 211 ? -22.5 -10.961 -5.395 1 96.75 211 VAL A O 1
ATOM 1631 N N . ILE A 1 212 ? -22.172 -10.961 -3.203 1 96.94 212 ILE A N 1
ATOM 1632 C CA . ILE A 1 212 ? -20.75 -10.68 -3.277 1 96.94 212 ILE A CA 1
ATOM 1633 C C . ILE A 1 212 ? -20.016 -11.836 -3.969 1 96.94 212 ILE A C 1
ATOM 1635 O O . ILE A 1 212 ? -19.219 -11.617 -4.875 1 96.94 212 ILE A O 1
ATOM 1639 N N . ASN A 1 213 ? -20.375 -13 -3.631 1 97.31 213 ASN A N 1
ATOM 1640 C CA . ASN A 1 213 ? -19.766 -14.172 -4.25 1 97.31 213 ASN A CA 1
ATOM 1641 C C . ASN A 1 213 ? -20.172 -14.32 -5.711 1 97.31 213 ASN A C 1
ATOM 1643 O O . ASN A 1 213 ? -19.375 -14.734 -6.547 1 97.31 213 ASN A O 1
ATOM 1647 N N . LYS A 1 214 ? -21.375 -13.977 -5.977 1 97.38 214 LYS A N 1
ATOM 1648 C CA . LYS A 1 214 ? -21.844 -14.023 -7.359 1 97.38 214 LYS A CA 1
ATOM 1649 C C . LYS A 1 214 ? -21.047 -13.055 -8.234 1 97.38 214 LYS A C 1
ATOM 1651 O O . LYS A 1 214 ? -20.781 -13.344 -9.406 1 97.38 214 LYS A O 1
ATOM 1656 N N . GLU A 1 215 ? -20.719 -11.906 -7.68 1 98.06 215 GLU A N 1
ATOM 1657 C CA . GLU A 1 215 ? -19.906 -10.945 -8.422 1 98.06 215 GLU A CA 1
ATOM 1658 C C . GLU A 1 215 ? -18.531 -11.523 -8.766 1 98.06 215 GLU A C 1
ATOM 1660 O O . GLU A 1 215 ? -18.031 -11.312 -9.875 1 98.06 215 GLU A O 1
ATOM 1665 N N . MET A 1 216 ? -17.969 -12.258 -7.859 1 98.44 216 MET A N 1
ATOM 1666 C CA . MET A 1 216 ? -16.688 -12.93 -8.086 1 98.44 216 MET A CA 1
ATOM 1667 C C . MET A 1 216 ? -16.812 -13.938 -9.227 1 98.44 216 MET A C 1
ATOM 1669 O O . MET A 1 216 ? -16 -13.93 -10.156 1 98.44 216 MET A O 1
ATOM 1673 N N . LEU A 1 217 ? -17.812 -14.734 -9.188 1 98.38 217 LEU A N 1
ATOM 1674 C CA . LEU A 1 217 ? -18 -15.758 -10.211 1 98.38 217 LEU A CA 1
ATOM 1675 C C . LEU A 1 217 ? -18.297 -15.125 -11.57 1 98.38 217 LEU A C 1
ATOM 1677 O O . LEU A 1 217 ? -17.828 -15.617 -12.602 1 98.38 217 LEU A O 1
ATOM 1681 N N . SER A 1 218 ? -19.078 -14.023 -11.477 1 98.56 218 SER A N 1
ATOM 1682 C CA . SER A 1 218 ? -19.359 -13.297 -12.711 1 98.56 218 SER A CA 1
ATOM 1683 C C . SER A 1 218 ? -18.078 -12.742 -13.336 1 98.56 218 SER A C 1
ATOM 1685 O O . SER A 1 218 ? -17.906 -12.797 -14.555 1 98.56 218 SER A O 1
ATOM 1687 N N . TYR A 1 219 ? -17.266 -12.211 -12.492 1 98.75 219 TYR A N 1
ATOM 1688 C CA . TYR A 1 219 ? -16 -11.68 -12.969 1 98.75 219 TYR A CA 1
ATOM 1689 C C . TYR A 1 219 ? -15.141 -12.773 -13.586 1 98.75 219 TYR A C 1
ATOM 1691 O O . TYR A 1 219 ? -14.539 -12.586 -14.648 1 98.75 219 TYR A O 1
ATOM 1699 N N . ILE A 1 220 ? -15.039 -13.914 -12.945 1 98.75 220 ILE A N 1
ATOM 1700 C CA . ILE A 1 220 ? -14.266 -15.055 -13.414 1 98.75 220 ILE A CA 1
ATOM 1701 C C . ILE A 1 220 ? -14.773 -15.5 -14.781 1 98.75 220 ILE A C 1
ATOM 1703 O O . ILE A 1 220 ? -13.984 -15.68 -15.711 1 98.75 220 ILE A O 1
ATOM 1707 N N . ASN A 1 221 ? -16.062 -15.586 -14.906 1 98.38 221 ASN A N 1
ATOM 1708 C CA . ASN A 1 221 ? -16.672 -15.992 -16.172 1 98.38 221 ASN A CA 1
ATOM 1709 C C . ASN A 1 221 ? -16.391 -14.984 -17.281 1 98.38 221 ASN A C 1
ATOM 1711 O O . ASN A 1 221 ? -16.078 -15.367 -18.406 1 98.38 221 ASN A O 1
ATOM 1715 N N . GLU A 1 222 ? -16.516 -13.742 -16.859 1 98.62 222 GLU A N 1
ATOM 1716 C CA . GLU A 1 222 ? -16.25 -12.695 -17.844 1 98.62 222 GLU A CA 1
ATOM 1717 C C . GLU A 1 222 ? -14.805 -12.719 -18.297 1 98.62 222 GLU A C 1
ATOM 1719 O O . GLU A 1 222 ? -14.523 -12.648 -19.5 1 98.62 222 GLU A O 1
ATOM 1724 N N . THR A 1 223 ? -13.914 -12.836 -17.391 1 98.56 223 THR A N 1
ATOM 1725 C CA . THR A 1 223 ? -12.492 -12.883 -17.719 1 98.56 223 THR A CA 1
ATOM 1726 C C . THR A 1 223 ? -12.188 -14.094 -18.594 1 98.56 223 THR A C 1
ATOM 1728 O O . THR A 1 223 ? -11.445 -13.984 -19.578 1 98.56 223 THR A O 1
ATOM 1731 N N . ALA A 1 224 ? -12.805 -15.188 -18.297 1 98.25 224 ALA A N 1
ATOM 1732 C CA . ALA A 1 224 ? -12.57 -16.453 -18.984 1 98.25 224 ALA A CA 1
ATOM 1733 C C . ALA A 1 224 ? -13.219 -16.438 -20.375 1 98.25 224 ALA A C 1
ATOM 1735 O O . ALA A 1 224 ? -12.945 -17.328 -21.188 1 98.25 224 ALA A O 1
ATOM 1736 N N . SER A 1 225 ? -14.062 -15.477 -20.641 1 98.06 225 SER A N 1
ATOM 1737 C CA . SER A 1 225 ? -14.727 -15.414 -21.938 1 98.06 225 SER A CA 1
ATOM 1738 C C . SER A 1 225 ? -13.812 -14.805 -23 1 98.06 225 SER A C 1
ATOM 1740 O O . SER A 1 225 ? -14.094 -14.906 -24.188 1 98.06 225 SER A O 1
ATOM 1742 N N . HIS A 1 226 ? -12.711 -14.258 -22.562 1 96.81 226 HIS A N 1
ATOM 1743 C CA . HIS A 1 226 ? -11.758 -13.633 -23.484 1 96.81 226 HIS A CA 1
ATOM 1744 C C . HIS A 1 226 ? -10.539 -14.523 -23.688 1 96.81 226 HIS A C 1
ATOM 1746 O O . HIS A 1 226 ? -9.914 -14.969 -22.719 1 96.81 226 HIS A O 1
ATOM 1752 N N . LYS A 1 227 ? -10.32 -14.734 -24.922 1 95.12 227 LYS A N 1
ATOM 1753 C CA . LYS A 1 227 ? -9.102 -15.469 -25.25 1 95.12 227 LYS A CA 1
ATOM 1754 C C . LYS A 1 227 ? -7.855 -14.688 -24.828 1 95.12 227 LYS A C 1
ATOM 1756 O O . LYS A 1 227 ? -7.785 -13.469 -25.031 1 95.12 227 LYS A O 1
ATOM 1761 N N . PRO A 1 228 ? -6.855 -15.359 -24.219 1 95.19 228 PRO A N 1
ATOM 1762 C CA . PRO A 1 228 ? -5.609 -14.656 -23.906 1 95.19 228 PRO A CA 1
ATOM 1763 C C . PRO A 1 228 ? -4.961 -14.039 -25.141 1 95.19 228 PRO A C 1
ATOM 1765 O O . PRO A 1 228 ? -5.066 -14.594 -26.234 1 95.19 228 PRO A O 1
ATOM 1768 N N . THR A 1 229 ? -4.312 -12.898 -24.922 1 96.19 229 THR A N 1
ATOM 1769 C CA . THR A 1 229 ? -3.492 -12.336 -25.984 1 96.19 229 THR A CA 1
ATOM 1770 C C . THR A 1 229 ? -2.469 -13.359 -26.484 1 96.19 229 THR A C 1
ATOM 1772 O O . THR A 1 229 ? -1.868 -14.078 -25.672 1 96.19 229 THR A O 1
ATOM 1775 N N . SER A 1 230 ? -2.238 -13.414 -27.781 1 95.88 230 SER A N 1
ATOM 1776 C CA . SER A 1 230 ? -1.529 -14.516 -28.422 1 95.88 230 SER A CA 1
ATOM 1777 C C . SER A 1 230 ? -0.111 -14.648 -27.875 1 95.88 230 SER A C 1
ATOM 1779 O O . SER A 1 230 ? 0.428 -15.758 -27.812 1 95.88 230 SER A O 1
ATOM 1781 N N . ASN A 1 231 ? 0.496 -13.547 -27.469 1 97.56 231 ASN A N 1
ATOM 1782 C CA . ASN A 1 231 ? 1.87 -13.617 -26.984 1 97.56 231 ASN A CA 1
ATOM 1783 C C . ASN A 1 231 ? 1.951 -13.32 -25.5 1 97.56 231 ASN A C 1
ATOM 1785 O O . ASN A 1 231 ? 2.992 -12.883 -25 1 97.56 231 ASN A O 1
ATOM 1789 N N . HIS A 1 232 ? 0.871 -13.508 -24.75 1 98.56 232 HIS A N 1
ATOM 1790 C CA . HIS A 1 232 ? 0.821 -13.305 -23.312 1 98.56 232 HIS A CA 1
ATOM 1791 C C . HIS A 1 232 ? 0.197 -14.508 -22.609 1 98.56 232 HIS A C 1
ATOM 1793 O O . HIS A 1 232 ? -0.617 -15.219 -23.188 1 98.56 232 HIS A O 1
ATOM 1799 N N . LEU A 1 233 ? 0.639 -14.781 -21.406 1 98.56 233 LEU A N 1
ATOM 1800 C CA . LEU A 1 233 ? -0.176 -15.586 -20.5 1 98.56 233 LEU A CA 1
ATOM 1801 C C . LEU A 1 233 ? -1.291 -14.742 -19.891 1 98.56 233 LEU A C 1
ATOM 1803 O O . LEU A 1 233 ? -1.336 -13.523 -20.078 1 98.56 233 LEU A O 1
ATOM 1807 N N . ALA A 1 234 ? -2.213 -15.375 -19.203 1 98.62 234 ALA A N 1
ATOM 1808 C CA . ALA A 1 234 ? -3.334 -14.625 -18.641 1 98.62 234 ALA A CA 1
ATOM 1809 C C . ALA A 1 234 ? -3.783 -15.227 -17.312 1 98.62 234 ALA A C 1
ATOM 1811 O O . ALA A 1 234 ? -3.896 -16.453 -17.188 1 98.62 234 ALA A O 1
ATOM 1812 N N . THR A 1 235 ? -4.016 -14.375 -16.391 1 98.5 235 THR A N 1
ATOM 1813 C CA . THR A 1 235 ? -4.516 -14.828 -15.102 1 98.5 235 THR A CA 1
ATOM 1814 C C . THR A 1 235 ? -6.016 -14.586 -14.984 1 98.5 235 THR A C 1
ATOM 1816 O O . THR A 1 235 ? -6.551 -13.664 -15.602 1 98.5 235 THR A O 1
ATOM 1819 N N . ILE A 1 236 ? -6.625 -15.453 -14.336 1 98.69 236 ILE A N 1
ATOM 1820 C CA . ILE A 1 236 ? -7.957 -15.227 -13.789 1 98.69 236 ILE A CA 1
ATOM 1821 C C . ILE A 1 236 ? -7.871 -15.055 -12.273 1 98.69 236 ILE A C 1
ATOM 1823 O O . ILE A 1 236 ? -7.5 -15.984 -11.555 1 98.69 236 ILE A O 1
ATOM 1827 N N . GLN A 1 237 ? -8.211 -13.867 -11.891 1 98.75 237 GLN A N 1
ATOM 1828 C CA . GLN A 1 237 ? -8.227 -13.57 -10.461 1 98.75 237 GLN A CA 1
ATOM 1829 C C . GLN A 1 237 ? -9.375 -14.297 -9.758 1 98.75 237 GLN A C 1
ATOM 1831 O O . GLN A 1 237 ? -10.547 -13.969 -9.977 1 98.75 237 GLN A O 1
ATOM 1836 N N . ALA A 1 238 ? -9.031 -15.289 -8.992 1 98.81 238 ALA A N 1
ATOM 1837 C CA . ALA A 1 238 ? -9.992 -16.016 -8.172 1 98.81 238 ALA A CA 1
ATOM 1838 C C . ALA A 1 238 ? -9.641 -15.914 -6.688 1 98.81 238 ALA A C 1
ATOM 1840 O O . ALA A 1 238 ? -9.508 -16.938 -6.008 1 98.81 238 ALA A O 1
ATOM 1841 N N . LEU A 1 239 ? -9.523 -14.688 -6.23 1 98.75 239 LEU A N 1
ATOM 1842 C CA . LEU A 1 239 ? -9.195 -14.352 -4.852 1 98.75 239 LEU A CA 1
ATOM 1843 C C . LEU A 1 239 ? -9.797 -13 -4.465 1 98.75 239 LEU A C 1
ATOM 1845 O O . LEU A 1 239 ? -10.07 -12.172 -5.336 1 98.75 239 LEU A O 1
ATOM 1849 N N . TRP A 1 240 ? -9.961 -12.797 -3.188 1 98.5 240 TRP A N 1
ATOM 1850 C CA . TRP A 1 240 ? -10.562 -11.57 -2.676 1 98.5 240 TRP A CA 1
ATOM 1851 C C . TRP A 1 240 ? -9.516 -10.484 -2.469 1 98.5 240 TRP A C 1
ATOM 1853 O O . TRP A 1 240 ? -8.383 -10.781 -2.076 1 98.5 240 TRP A O 1
ATOM 1863 N N . GLN A 1 241 ? -10.008 -9.312 -2.713 1 97.06 241 GLN A N 1
ATOM 1864 C CA . GLN A 1 241 ? -9.188 -8.133 -2.471 1 97.06 241 GLN A CA 1
ATOM 1865 C C . GLN A 1 241 ? -9.531 -7.496 -1.126 1 97.06 241 GLN A C 1
ATOM 1867 O O . GLN A 1 241 ? -10.586 -7.766 -0.554 1 97.06 241 GLN A O 1
ATOM 1872 N N . TYR A 1 242 ? -8.57 -6.652 -0.609 1 95.19 242 TYR A N 1
ATOM 1873 C CA . TYR A 1 242 ? -8.75 -6 0.685 1 95.19 242 TYR A CA 1
ATOM 1874 C C . TYR A 1 242 ? -8.32 -4.539 0.624 1 95.19 242 TYR A C 1
ATOM 1876 O O . TYR A 1 242 ? -7.125 -4.238 0.592 1 95.19 242 TYR A O 1
ATOM 1884 N N . ASP A 1 243 ? -9.312 -3.717 0.579 1 91.81 243 ASP A N 1
ATOM 1885 C CA . ASP A 1 243 ? -9.055 -2.293 0.772 1 91.81 243 ASP A CA 1
ATOM 1886 C C . ASP A 1 243 ? -9.047 -1.933 2.256 1 91.81 243 ASP A C 1
ATOM 1888 O O . ASP A 1 243 ? -9.102 -2.814 3.115 1 91.81 243 ASP A O 1
ATOM 1892 N N . VAL A 1 244 ? -8.945 -0.704 2.584 1 90.44 244 VAL A N 1
ATOM 1893 C CA . VAL A 1 244 ? -8.805 -0.25 3.965 1 90.44 244 VAL A CA 1
ATOM 1894 C C . VAL A 1 244 ? -9.992 -0.725 4.789 1 90.44 244 VAL A C 1
ATOM 1896 O O . VAL A 1 244 ? -9.828 -1.235 5.898 1 90.44 244 VAL A O 1
ATOM 1899 N N . ASP A 1 245 ? -11.188 -0.546 4.297 1 88.44 245 ASP A N 1
ATOM 1900 C CA . ASP A 1 245 ? -12.398 -0.985 4.988 1 88.44 245 AS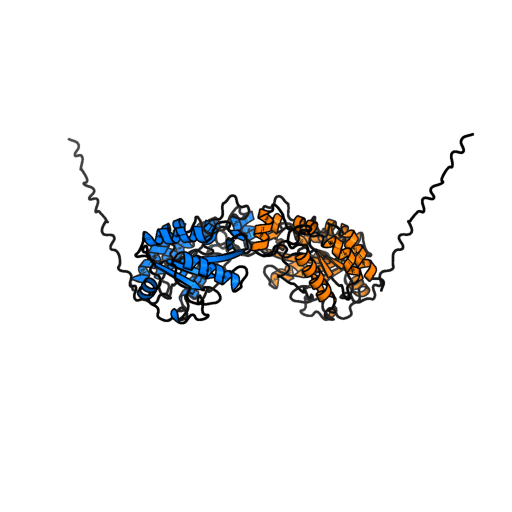P A CA 1
ATOM 1901 C C . ASP A 1 245 ? -12.383 -2.494 5.215 1 88.44 245 ASP A C 1
ATOM 1903 O O . ASP A 1 245 ? -12.727 -2.967 6.301 1 88.44 245 ASP A O 1
ATOM 1907 N N . SER A 1 246 ? -11.977 -3.223 4.191 1 92.75 246 SER A N 1
ATOM 1908 C CA . SER A 1 246 ? -11.93 -4.68 4.277 1 92.75 246 SER A CA 1
ATOM 1909 C C . SER A 1 246 ? -10.938 -5.137 5.34 1 92.75 246 SER A C 1
ATOM 1911 O O . SER A 1 246 ? -11.227 -6.051 6.113 1 92.75 246 SER A O 1
ATOM 1913 N N . VAL A 1 247 ? -9.828 -4.52 5.359 1 92.88 247 VAL A N 1
ATOM 1914 C CA . VAL A 1 247 ? -8.828 -4.887 6.359 1 92.88 247 VAL A CA 1
ATOM 1915 C C . VAL A 1 247 ? -9.375 -4.609 7.758 1 92.88 247 VAL A C 1
ATOM 1917 O O . VAL A 1 247 ? -9.281 -5.461 8.648 1 92.88 247 VAL A O 1
ATOM 1920 N N . GLY A 1 248 ? -9.93 -3.436 7.941 1 88.56 248 GLY A N 1
ATOM 1921 C CA . GLY A 1 248 ? -10.492 -3.09 9.234 1 88.56 248 GLY A CA 1
ATOM 1922 C C . GLY A 1 248 ? -11.547 -4.07 9.711 1 88.56 248 GLY A C 1
ATOM 1923 O O . GLY A 1 248 ? -11.492 -4.551 10.844 1 88.56 248 GLY A O 1
ATOM 1924 N N . ARG A 1 249 ? -12.492 -4.41 8.867 1 91.31 249 ARG A N 1
ATOM 1925 C CA . ARG A 1 249 ? -13.594 -5.297 9.234 1 91.31 249 ARG A CA 1
ATOM 1926 C C . ARG A 1 249 ? -13.102 -6.73 9.422 1 91.31 249 ARG A C 1
ATOM 1928 O O . ARG A 1 249 ? -13.578 -7.441 10.305 1 91.31 249 ARG A O 1
ATOM 1935 N N . MET A 1 250 ? -12.195 -7.094 8.562 1 94.75 250 MET A N 1
ATOM 1936 C CA . MET A 1 250 ? -11.602 -8.422 8.695 1 94.75 250 MET A CA 1
ATOM 1937 C C . MET A 1 250 ? -10.969 -8.602 10.07 1 94.75 250 MET A C 1
ATOM 1939 O O . MET A 1 250 ? -11.234 -9.586 10.758 1 94.75 250 MET A O 1
ATOM 1943 N N . LEU A 1 251 ? -10.18 -7.613 10.484 1 90.69 251 LEU A N 1
ATOM 1944 C CA . LEU A 1 251 ? -9.492 -7.691 11.766 1 90.69 251 LEU A CA 1
ATOM 1945 C C . LEU A 1 251 ? -10.477 -7.598 12.922 1 90.69 251 LEU A C 1
ATOM 1947 O O . LEU A 1 251 ? -10.336 -8.297 13.93 1 90.69 251 LEU A O 1
ATOM 1951 N N . ALA A 1 252 ? -11.477 -6.777 12.805 1 87.88 252 ALA A N 1
ATOM 1952 C CA . ALA A 1 252 ? -12.5 -6.641 13.828 1 87.88 252 ALA A CA 1
ATOM 1953 C C . ALA A 1 252 ? -13.25 -7.953 14.039 1 87.88 252 ALA A C 1
ATOM 1955 O O . ALA A 1 252 ? -13.656 -8.273 15.156 1 87.88 252 ALA A O 1
ATOM 1956 N N . ASP A 1 253 ? -13.352 -8.734 12.953 1 91.5 253 ASP A N 1
ATOM 1957 C CA . ASP A 1 253 ? -14.047 -10.023 13.008 1 91.5 253 ASP A CA 1
ATOM 1958 C C . ASP A 1 253 ? -13.109 -11.133 13.477 1 91.5 253 ASP A C 1
ATOM 1960 O O . ASP A 1 253 ? -13.492 -12.305 13.5 1 91.5 253 ASP A O 1
ATOM 1964 N N . GLY A 1 254 ? -11.883 -10.75 13.805 1 92.12 254 GLY A N 1
ATOM 1965 C CA . GLY A 1 254 ? -10.914 -11.75 14.234 1 92.12 254 GLY A CA 1
ATOM 1966 C C . GLY A 1 254 ? -10.477 -12.68 13.109 1 92.12 254 GLY A C 1
ATOM 1967 O O . GLY A 1 254 ? -10.086 -13.82 13.359 1 92.12 254 GLY A O 1
ATOM 1968 N N . SER A 1 255 ? -10.641 -12.156 11.922 1 96.25 255 SER A N 1
ATOM 1969 C CA . SER A 1 255 ? -10.352 -13 10.766 1 96.25 255 SER A CA 1
ATOM 1970 C C . SER A 1 255 ? -9.023 -12.625 10.133 1 96.25 255 SER A C 1
ATOM 1972 O O . SER A 1 255 ? -8.219 -11.898 10.727 1 96.25 255 SER A O 1
ATOM 1974 N N . ASN A 1 256 ? -8.68 -13.25 9.102 1 97.19 256 ASN A N 1
ATOM 1975 C CA . ASN A 1 256 ? -7.527 -13.047 8.242 1 97.19 256 ASN A CA 1
ATOM 1976 C C . ASN A 1 256 ? -7.809 -13.484 6.809 1 97.19 256 ASN A C 1
ATOM 1978 O O . ASN A 1 256 ? -8.883 -14.023 6.52 1 97.19 256 ASN A O 1
ATOM 1982 N N . ILE A 1 257 ? -6.891 -13.289 5.938 1 97.88 257 ILE A N 1
ATOM 1983 C CA . ILE A 1 257 ? -7.137 -13.508 4.516 1 97.88 257 ILE A CA 1
ATOM 1984 C C . ILE A 1 257 ? -7.348 -15 4.254 1 97.88 257 ILE A C 1
ATOM 1986 O O . ILE A 1 257 ? -8.234 -15.375 3.48 1 97.88 257 ILE A O 1
ATOM 1990 N N . LEU A 1 258 ? -6.559 -15.852 4.898 1 98.44 258 LEU A N 1
ATOM 1991 C CA . LEU A 1 258 ? -6.699 -17.297 4.715 1 98.44 258 LEU A CA 1
ATOM 1992 C C . LEU A 1 258 ? -8.07 -17.766 5.188 1 98.44 258 LEU A C 1
ATOM 1994 O O . LEU A 1 258 ? -8.75 -18.516 4.477 1 98.44 258 LEU A O 1
ATOM 1998 N N . LYS A 1 259 ? -8.43 -17.281 6.355 1 98.06 259 LYS A N 1
ATOM 1999 C CA . LYS A 1 259 ? -9.719 -17.672 6.918 1 98.06 259 LYS A CA 1
ATOM 2000 C C . LYS A 1 259 ? -10.875 -17.188 6.043 1 98.06 259 LYS A C 1
ATOM 2002 O O . LYS A 1 259 ? -11.828 -17.922 5.801 1 98.06 259 LYS A O 1
ATOM 2007 N N . ASP A 1 260 ? -10.789 -15.938 5.516 1 98.25 260 ASP A N 1
ATOM 2008 C CA . ASP A 1 260 ? -11.82 -15.406 4.633 1 98.25 260 ASP A CA 1
ATOM 2009 C C . ASP A 1 260 ? -11.922 -16.234 3.352 1 98.25 260 ASP A C 1
ATOM 2011 O O . ASP A 1 260 ? -13.023 -16.453 2.84 1 98.25 260 ASP A O 1
ATOM 2015 N N . SER A 1 261 ? -10.805 -16.625 2.828 1 97.88 261 SER A N 1
ATOM 2016 C CA . SER A 1 261 ? -10.789 -17.469 1.635 1 97.88 261 SER A CA 1
ATOM 2017 C C . SER A 1 261 ? -11.539 -18.781 1.874 1 97.88 261 SER A C 1
ATOM 2019 O O . SER A 1 261 ? -12.344 -19.203 1.044 1 97.88 261 SER A O 1
ATOM 2021 N N . GLN A 1 262 ? -11.312 -19.375 3.002 1 98 262 GLN A N 1
ATOM 2022 C CA . GLN A 1 262 ? -11.953 -20.641 3.346 1 98 262 GLN A CA 1
ATOM 2023 C C . GLN A 1 262 ? -13.453 -20.438 3.557 1 98 262 GLN A C 1
ATOM 2025 O O . GLN A 1 262 ? -14.266 -21.219 3.047 1 98 262 GLN A O 1
ATOM 2030 N N . LEU A 1 263 ? -13.773 -19.406 4.238 1 98.12 263 LEU A N 1
ATOM 2031 C CA . LEU A 1 263 ? -15.164 -19.188 4.641 1 98.12 263 LEU A CA 1
ATOM 2032 C C . LEU A 1 263 ? -16 -18.703 3.461 1 98.12 263 LEU A C 1
ATOM 2034 O O . LEU A 1 263 ? -17.234 -18.797 3.49 1 98.12 263 LEU A O 1
ATOM 2038 N N . SER A 1 264 ? -15.398 -18.172 2.402 1 98.12 264 SER A N 1
ATOM 2039 C CA . SER A 1 264 ? -16.141 -17.656 1.253 1 98.12 264 SER A CA 1
ATOM 2040 C C . SER A 1 264 ? -16.719 -18.797 0.425 1 98.12 264 SER A C 1
ATOM 2042 O O . SER A 1 264 ? -17.688 -18.594 -0.324 1 98.12 264 SER A O 1
ATOM 2044 N N . GLY A 1 265 ? -16.062 -19.984 0.487 1 97.38 265 GLY A N 1
ATOM 2045 C CA . GLY A 1 265 ? -16.5 -21.125 -0.314 1 97.38 265 GLY A CA 1
ATOM 2046 C C . GLY A 1 265 ? -16.078 -21.016 -1.769 1 97.38 265 GLY A C 1
ATOM 2047 O O . GLY A 1 265 ? -16.531 -21.797 -2.605 1 97.38 265 GLY A O 1
ATOM 2048 N N . LEU A 1 266 ? -15.266 -20.125 -2.053 1 97.81 266 LEU A N 1
ATOM 2049 C CA . LEU A 1 266 ? -14.906 -19.828 -3.436 1 97.81 266 LEU A CA 1
ATOM 2050 C C . LEU A 1 266 ? -14.281 -21.062 -4.098 1 97.81 266 LEU A C 1
ATOM 2052 O O . LEU A 1 266 ? -14.602 -21.375 -5.242 1 97.81 266 LEU A O 1
ATOM 2056 N N . HIS A 1 267 ? -13.438 -21.797 -3.379 1 97.94 267 HIS A N 1
ATOM 2057 C CA . HIS A 1 267 ? -12.742 -22.938 -3.961 1 97.94 267 HIS A CA 1
ATOM 2058 C C . HIS A 1 267 ? -13.727 -24.031 -4.359 1 97.94 267 HIS A C 1
ATOM 2060 O O . HIS A 1 267 ? -13.57 -24.656 -5.41 1 97.94 267 HIS A O 1
ATOM 2066 N N . GLU A 1 268 ? -14.688 -24.203 -3.52 1 97.31 268 GLU A N 1
ATOM 2067 C CA . GLU A 1 268 ? -15.711 -25.188 -3.854 1 97.31 268 GLU A CA 1
ATOM 2068 C C . GLU A 1 268 ? -16.469 -24.797 -5.117 1 97.31 268 GLU A C 1
ATOM 2070 O O . GLU A 1 268 ? -16.734 -25.625 -5.98 1 97.31 268 GLU A O 1
ATOM 2075 N N . GLU A 1 269 ? -16.797 -23.547 -5.18 1 97.81 269 GLU A N 1
ATOM 2076 C CA . GLU A 1 269 ? -17.5 -23.047 -6.355 1 97.81 269 GLU A CA 1
ATOM 2077 C C . GLU A 1 269 ? -16.625 -23.172 -7.605 1 97.81 269 GLU A C 1
ATOM 2079 O O . GLU A 1 269 ? -17.141 -23.469 -8.688 1 97.81 269 GLU A O 1
ATOM 2084 N N . LEU A 1 270 ? -15.391 -22.922 -7.438 1 98.38 270 LEU A N 1
ATOM 2085 C CA . LEU A 1 270 ? -14.469 -22.969 -8.562 1 98.38 270 LEU A CA 1
ATOM 2086 C C . LEU A 1 270 ? -14.391 -24.375 -9.156 1 98.38 270 LEU A C 1
ATOM 2088 O O . LEU A 1 270 ? -14.32 -24.547 -10.375 1 98.38 270 LEU A O 1
ATOM 2092 N N . VAL A 1 271 ? -14.391 -25.375 -8.312 1 97.88 271 VAL A N 1
ATOM 2093 C CA . VAL A 1 271 ? -14.336 -26.75 -8.789 1 97.88 271 VAL A CA 1
ATOM 2094 C C . VAL A 1 271 ? -15.5 -27 -9.75 1 97.88 271 VAL A C 1
ATOM 2096 O O . VAL A 1 271 ? -15.328 -27.672 -10.773 1 97.88 271 VAL A O 1
ATOM 2099 N N . ASP A 1 272 ? -16.625 -26.359 -9.477 1 96.12 272 ASP A N 1
ATOM 2100 C CA . ASP A 1 272 ? -17.812 -26.547 -10.297 1 96.12 272 ASP A CA 1
ATOM 2101 C C . ASP A 1 272 ? -17.766 -25.688 -11.547 1 96.12 272 ASP A C 1
ATOM 2103 O O . ASP A 1 272 ? -18.297 -26.062 -12.594 1 96.12 272 ASP A O 1
ATOM 2107 N N . VAL A 1 273 ? -17.141 -24.547 -11.492 1 97.19 273 VAL A N 1
ATOM 2108 C CA . VAL A 1 273 ? -17.219 -23.547 -12.539 1 97.19 273 VAL A CA 1
ATOM 2109 C C . VAL A 1 273 ? -16.125 -23.797 -13.57 1 97.19 273 VAL A C 1
ATOM 2111 O O . VAL A 1 273 ? -16.312 -23.531 -14.766 1 97.19 273 VAL A O 1
ATOM 2114 N N . ILE A 1 274 ? -15.031 -24.406 -13.195 1 97.88 274 ILE A N 1
ATOM 2115 C CA . ILE A 1 274 ? -13.836 -24.547 -14.023 1 97.88 274 ILE A CA 1
ATOM 2116 C C . ILE A 1 274 ? -14.188 -25.297 -15.312 1 97.88 274 ILE A C 1
ATOM 2118 O O . ILE A 1 274 ? -13.852 -24.828 -16.406 1 97.88 274 ILE A O 1
ATOM 2122 N N . PRO A 1 275 ? -15 -26.391 -15.297 1 95.69 275 PRO A N 1
ATOM 2123 C CA . PRO A 1 275 ? -15.312 -27.109 -16.531 1 95.69 275 PRO A CA 1
ATOM 2124 C C . PRO A 1 275 ? -16.141 -26.281 -17.5 1 95.69 275 PRO A C 1
ATOM 2126 O O . PRO A 1 275 ? -16.172 -26.578 -18.703 1 95.69 275 PRO A O 1
ATOM 2129 N N . GLN A 1 276 ? -16.719 -25.219 -17.016 1 96 276 GLN A N 1
ATOM 2130 C CA . GLN A 1 276 ? -17.641 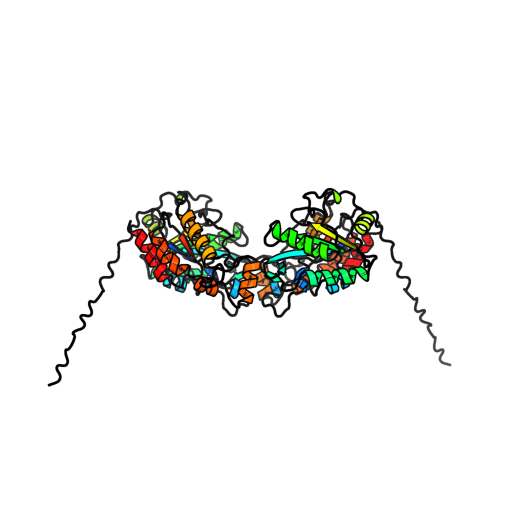-24.438 -17.828 1 96 276 GLN A CA 1
ATOM 2131 C C . GLN A 1 276 ? -16.938 -23.219 -18.438 1 96 276 GLN A C 1
ATOM 2133 O O . GLN A 1 276 ? -17.484 -22.562 -19.328 1 96 276 GLN A O 1
ATOM 2138 N N . LEU A 1 277 ? -15.789 -22.891 -18.031 1 97.62 277 LEU A N 1
ATOM 2139 C CA . LEU A 1 277 ? -15.078 -21.703 -18.5 1 97.62 277 LEU A CA 1
ATOM 2140 C C . LEU A 1 277 ? -14.562 -21.906 -19.922 1 97.62 277 LEU A C 1
ATOM 2142 O O . LEU A 1 277 ? -14.109 -23 -20.266 1 97.62 277 LEU A O 1
ATOM 2146 N N . LYS A 1 278 ? -14.648 -20.891 -20.688 1 97.19 278 LYS A N 1
ATOM 2147 C CA . LYS A 1 278 ? -14.227 -20.984 -22.078 1 97.19 278 LYS A CA 1
ATOM 2148 C C . LYS A 1 278 ? -12.703 -21.031 -22.188 1 97.19 278 LYS A C 1
ATOM 2150 O O . LYS A 1 278 ? -12.141 -21.922 -22.828 1 97.19 278 LYS A O 1
ATOM 2155 N N . TYR A 1 279 ? -12.055 -20.094 -21.609 1 97.12 279 TYR A N 1
ATOM 2156 C CA . TYR A 1 279 ? -10.594 -20.016 -21.594 1 97.12 279 TYR A CA 1
ATOM 2157 C C . TYR A 1 279 ? -10.062 -19.984 -20.172 1 97.12 279 TYR A C 1
ATOM 2159 O O . TYR A 1 279 ? -10.57 -19.234 -19.328 1 97.12 279 TYR A O 1
ATOM 2167 N N . VAL A 1 280 ? -9.078 -20.812 -19.859 1 97.75 280 VAL A N 1
ATOM 2168 C CA . VAL A 1 280 ? -8.375 -20.812 -18.578 1 97.75 280 VAL A CA 1
ATOM 2169 C C . VAL A 1 280 ? -6.883 -21.031 -18.812 1 97.75 280 VAL A C 1
ATOM 2171 O O . VAL A 1 280 ? -6.48 -22.031 -19.406 1 97.75 280 VAL A O 1
ATOM 2174 N N . ASN A 1 281 ? -6.125 -20.062 -18.406 1 98.31 281 ASN A N 1
ATOM 2175 C CA . ASN A 1 281 ? -4.676 -20.234 -18.391 1 98.31 281 ASN A CA 1
ATOM 2176 C C . ASN A 1 281 ? -4.133 -20.359 -16.969 1 98.31 281 ASN A C 1
ATOM 2178 O O . ASN A 1 281 ? -4 -21.469 -16.453 1 98.31 281 ASN A O 1
ATOM 2182 N N . LEU A 1 282 ? -4.059 -19.25 -16.266 1 98.75 282 LEU A N 1
ATOM 2183 C CA . LEU A 1 282 ? -3.605 -19.281 -14.875 1 98.75 282 LEU A CA 1
ATOM 2184 C C . LEU A 1 282 ? -4.73 -18.891 -13.922 1 98.75 282 LEU A C 1
ATOM 2186 O O . LEU A 1 282 ? -5.105 -17.719 -13.852 1 98.75 282 LEU A O 1
ATOM 2190 N N . LEU A 1 283 ? -5.277 -19.844 -13.227 1 98.88 283 LEU A N 1
ATOM 2191 C CA . LEU A 1 283 ? -6.246 -19.562 -12.172 1 98.88 283 LEU A CA 1
ATOM 2192 C C . LEU A 1 283 ? -5.535 -19.203 -10.867 1 98.88 283 LEU A C 1
ATOM 2194 O O . LEU A 1 283 ? -4.938 -20.078 -10.227 1 98.88 283 LEU A O 1
ATOM 2198 N N . GLU A 1 284 ? -5.656 -17.969 -10.516 1 98.88 284 GLU A N 1
ATOM 2199 C CA . GLU A 1 284 ? -4.902 -17.453 -9.367 1 98.88 284 GLU A CA 1
ATOM 2200 C C . GLU A 1 284 ? -5.758 -17.438 -8.109 1 98.88 284 GLU A C 1
ATOM 2202 O O . GLU A 1 284 ? -6.836 -16.844 -8.094 1 98.88 284 GLU A O 1
ATOM 2207 N N . VAL A 1 285 ? -5.199 -18.062 -7.031 1 98.88 285 VAL A N 1
ATOM 2208 C CA . VAL A 1 285 ? -6.012 -18.188 -5.824 1 98.88 285 VAL A CA 1
ATOM 2209 C C . VAL A 1 285 ? -5.168 -17.844 -4.598 1 98.88 285 VAL A C 1
ATOM 2211 O O . VAL A 1 285 ? -3.941 -17.953 -4.633 1 98.88 285 VAL A O 1
ATOM 2214 N N . ASP A 1 286 ? -5.816 -17.359 -3.574 1 98.75 286 ASP A N 1
ATOM 2215 C CA . ASP A 1 286 ? -5.266 -17.406 -2.223 1 98.75 286 ASP A CA 1
ATOM 2216 C C . ASP A 1 286 ? -5.484 -18.766 -1.581 1 98.75 286 ASP A C 1
ATOM 2218 O O . ASP A 1 286 ? -6.363 -19.531 -1.999 1 98.75 286 ASP A O 1
ATOM 2222 N N . ASP A 1 287 ? -4.629 -19.125 -0.667 1 98.69 287 ASP A N 1
ATOM 2223 C CA . ASP A 1 287 ? -4.758 -20.344 0.119 1 98.69 287 ASP A CA 1
ATOM 2224 C C . ASP A 1 287 ? -4.895 -21.578 -0.787 1 98.69 287 ASP A C 1
ATOM 2226 O O . ASP A 1 287 ? -5.84 -22.344 -0.65 1 98.69 287 ASP A O 1
ATOM 2230 N N . ALA A 1 288 ? -3.957 -21.734 -1.659 1 98.62 288 ALA A N 1
ATOM 2231 C CA . ALA A 1 288 ? -4.008 -22.781 -2.676 1 98.62 288 ALA A CA 1
ATOM 2232 C C . ALA A 1 288 ? -4.09 -24.172 -2.037 1 98.62 288 ALA A C 1
ATOM 2234 O O . ALA A 1 288 ? -4.641 -25.094 -2.629 1 98.62 288 ALA A O 1
ATOM 2235 N N . CYS A 1 289 ? -3.635 -24.328 -0.812 1 98.12 289 CYS A N 1
ATOM 2236 C CA . CYS A 1 289 ? -3.596 -25.641 -0.193 1 98.12 289 CYS A CA 1
ATOM 2237 C C . CYS A 1 289 ? -4.957 -26.016 0.382 1 98.12 289 CYS A C 1
ATOM 2239 O O . CYS A 1 289 ? -5.18 -27.172 0.771 1 98.12 289 CYS A O 1
ATOM 2241 N N . PHE A 1 290 ? -5.797 -25.047 0.455 1 98.12 290 PHE A N 1
ATOM 2242 C CA . PHE A 1 290 ? -7.176 -25.359 0.808 1 98.12 290 PHE A CA 1
ATOM 2243 C C . PHE A 1 290 ? -7.973 -25.766 -0.426 1 98.12 290 PHE A C 1
ATOM 2245 O O . PHE A 1 290 ? -8.5 -24.906 -1.144 1 98.12 290 PHE A O 1
ATOM 2252 N N . GLY A 1 291 ? -8.031 -27.062 -0.704 1 96.44 291 GLY A N 1
ATOM 2253 C CA . GLY A 1 291 ? -8.773 -27.562 -1.847 1 96.44 291 GLY A CA 1
ATOM 2254 C C . GLY A 1 291 ? -7.969 -27.562 -3.133 1 96.44 291 GLY A C 1
ATOM 2255 O O . GLY A 1 291 ? -8.531 -27.688 -4.223 1 96.44 291 GLY A O 1
ATOM 2256 N N . GLY A 1 292 ? -6.699 -27.375 -3.049 1 97.31 292 GLY A N 1
ATOM 2257 C CA . GLY A 1 292 ? -5.848 -27.234 -4.219 1 97.31 292 GLY A CA 1
ATOM 2258 C C . GLY A 1 292 ? -5.832 -28.469 -5.102 1 97.31 292 GLY A C 1
ATOM 2259 O O . GLY A 1 292 ? -5.793 -28.359 -6.328 1 97.31 292 GLY A O 1
ATOM 2260 N N . THR A 1 293 ? -5.895 -29.641 -4.516 1 96.5 293 THR A N 1
ATOM 2261 C CA . THR A 1 293 ? -5.867 -30.875 -5.289 1 96.5 293 THR A CA 1
ATOM 2262 C C . THR A 1 293 ? -7.129 -31.016 -6.137 1 96.5 293 THR A C 1
ATOM 2264 O O . THR A 1 293 ? -7.066 -31.453 -7.285 1 96.5 293 THR A O 1
ATOM 2267 N N . GLU A 1 294 ? -8.25 -30.641 -5.555 1 97.69 294 GLU A N 1
ATOM 2268 C CA . GLU A 1 294 ? -9.5 -30.656 -6.309 1 97.69 294 GLU A CA 1
ATOM 2269 C C . GLU A 1 294 ? -9.477 -29.641 -7.441 1 97.69 294 GLU A C 1
ATOM 2271 O O . GLU A 1 294 ? -9.953 -29.922 -8.547 1 97.69 294 GLU A O 1
ATOM 2276 N N . LEU A 1 295 ? -8.93 -28.484 -7.129 1 98.38 295 LEU A N 1
ATOM 2277 C CA . LEU A 1 295 ? -8.812 -27.453 -8.156 1 98.38 295 LEU A CA 1
ATOM 2278 C C . LEU A 1 295 ? -7.914 -27.906 -9.289 1 98.38 295 LEU A C 1
ATOM 2280 O O . LEU A 1 295 ? -8.25 -27.734 -10.469 1 98.38 295 LEU A O 1
ATOM 2284 N N . LEU A 1 296 ? -6.812 -28.5 -8.922 1 97.5 296 LEU A N 1
ATOM 2285 C CA . LEU A 1 296 ? -5.898 -29 -9.938 1 97.5 296 LEU A CA 1
ATOM 2286 C C . LEU A 1 296 ? -6.574 -30.062 -10.805 1 97.5 296 LEU A C 1
ATOM 2288 O O . LEU A 1 296 ? -6.418 -30.062 -12.031 1 97.5 296 LEU A O 1
ATOM 2292 N N . GLU A 1 297 ? -7.277 -30.969 -10.188 1 95.94 297 GLU A N 1
ATOM 2293 C CA . GLU A 1 297 ? -7.969 -32 -10.938 1 95.94 297 GLU A CA 1
ATOM 2294 C C . GLU A 1 297 ? -8.969 -31.406 -11.922 1 95.94 297 GLU A C 1
ATOM 2296 O O . GLU A 1 297 ? -9.055 -31.844 -13.07 1 95.94 297 GLU A O 1
ATOM 2301 N N . ALA A 1 298 ? -9.711 -30.438 -11.445 1 97 298 ALA A N 1
ATOM 2302 C CA . ALA A 1 298 ? -10.664 -29.766 -12.32 1 97 298 ALA A CA 1
ATOM 2303 C C . ALA A 1 298 ? -9.953 -29.109 -13.508 1 97 298 ALA A C 1
ATOM 2305 O O . ALA A 1 298 ? -10.438 -29.172 -14.641 1 97 298 ALA A O 1
ATOM 2306 N N . LEU A 1 299 ? -8.844 -28.531 -13.281 1 97.5 299 LEU A N 1
ATOM 2307 C CA . LEU A 1 299 ? -8.078 -27.875 -14.336 1 97.5 299 LEU A CA 1
ATOM 2308 C C . LEU A 1 299 ? -7.5 -28.906 -15.305 1 97.5 299 LEU A C 1
ATOM 2310 O O . LEU A 1 299 ? -7.496 -28.688 -16.516 1 97.5 299 LEU A O 1
ATOM 2314 N N . ARG A 1 300 ? -7.059 -30.031 -14.797 1 94.88 300 ARG A N 1
ATOM 2315 C CA . ARG A 1 300 ? -6.43 -31.062 -15.617 1 94.88 300 ARG A CA 1
ATOM 2316 C C . ARG A 1 300 ? -7.438 -31.688 -16.578 1 94.88 300 ARG A C 1
ATOM 2318 O O . ARG A 1 300 ? -7.078 -32.094 -17.672 1 94.88 300 ARG A O 1
ATOM 2325 N N . THR A 1 301 ? -8.672 -31.734 -16.172 1 91.25 301 THR A N 1
ATOM 2326 C CA . THR A 1 301 ? -9.695 -32.312 -17.031 1 91.25 301 THR A CA 1
ATOM 2327 C C . THR A 1 301 ? -9.852 -31.5 -18.328 1 91.25 301 THR A C 1
ATOM 2329 O O . THR A 1 301 ? -10.352 -32 -19.328 1 91.25 301 THR A O 1
ATOM 2332 N N . ARG A 1 302 ? -9.328 -30.328 -18.312 1 91.12 302 ARG A N 1
ATOM 2333 C CA . ARG A 1 302 ? -9.469 -29.438 -19.453 1 91.12 302 ARG A CA 1
ATOM 2334 C C . ARG A 1 302 ? -8.273 -29.578 -20.406 1 91.12 302 ARG A C 1
ATOM 2336 O O . ARG A 1 302 ? -8.258 -28.969 -21.484 1 91.12 302 ARG A O 1
ATOM 2343 N N . ARG A 1 303 ? -7.34 -30.359 -20 1 88.12 303 ARG A N 1
ATOM 2344 C CA . ARG A 1 303 ? -6.098 -30.469 -20.766 1 88.12 303 ARG A CA 1
ATOM 2345 C C . ARG A 1 303 ? -6.191 -31.594 -21.812 1 88.12 303 ARG A C 1
ATOM 2347 O O . ARG A 1 303 ? -5.234 -31.828 -22.547 1 88.12 303 ARG A O 1
ATOM 2354 N N . SER A 1 304 ? -7.234 -32.375 -21.766 1 76.94 304 SER A N 1
ATOM 2355 C CA . SER A 1 304 ? -7.375 -33.5 -22.672 1 76.94 304 SER A CA 1
ATOM 2356 C C . SER A 1 304 ? -8.047 -33.094 -23.984 1 76.94 304 SER A C 1
ATOM 2358 O O . SER A 1 304 ? -8.148 -33.906 -24.906 1 76.94 304 SER A O 1
ATOM 2360 N N . ARG A 1 305 ? -8.398 -31.859 -24.047 1 62.22 305 ARG A N 1
ATOM 2361 C CA . ARG A 1 305 ? -9.156 -31.484 -25.25 1 62.22 305 ARG A CA 1
ATOM 2362 C C . ARG A 1 305 ? -8.227 -31.047 -26.375 1 62.22 305 ARG A C 1
ATOM 2364 O O . ARG A 1 305 ? -7.125 -30.547 -26.109 1 62.22 305 ARG A O 1
ATOM 2371 N N . MET B 1 1 ? 35.969 41.188 58.906 1 27.56 1 MET B N 1
ATOM 2372 C CA . MET B 1 1 ? 35 42.094 58.281 1 27.56 1 MET B CA 1
ATOM 2373 C C . MET B 1 1 ? 34.688 41.625 56.844 1 27.56 1 MET B C 1
ATOM 2375 O O . MET B 1 1 ? 35.438 41.969 55.906 1 27.56 1 MET B O 1
ATOM 2379 N N . ILE B 1 2 ? 34.281 40.406 56.625 1 32.94 2 ILE B N 1
ATOM 2380 C CA . ILE B 1 2 ? 34.125 39.656 55.375 1 32.94 2 ILE B CA 1
ATOM 2381 C C . ILE B 1 2 ? 33 40.25 54.562 1 32.94 2 ILE B C 1
ATOM 2383 O O . ILE B 1 2 ? 31.844 40.312 55.031 1 32.94 2 ILE B O 1
ATOM 2387 N N . VAL B 1 3 ? 33.25 41.219 53.594 1 25.52 3 VAL B N 1
ATOM 2388 C CA . VAL B 1 3 ? 32.344 41.906 52.688 1 25.52 3 VAL B CA 1
ATOM 2389 C C . VAL B 1 3 ? 31.609 40.875 51.812 1 25.52 3 VAL B C 1
ATOM 2391 O O . VAL B 1 3 ? 32.25 40.188 51.031 1 25.52 3 VAL B O 1
ATOM 2394 N N . VAL B 1 4 ? 30.578 40.219 52.344 1 39.56 4 VAL B N 1
ATOM 2395 C CA . VAL B 1 4 ? 29.625 39.406 51.625 1 39.56 4 VAL B CA 1
ATOM 2396 C C . VAL B 1 4 ? 29.031 40.188 50.469 1 39.56 4 VAL B C 1
ATOM 2398 O O . VAL B 1 4 ? 28.359 41.219 50.688 1 39.56 4 VAL B O 1
ATOM 2401 N N . SER B 1 5 ? 29.797 40.406 49.281 1 27.31 5 SER B N 1
ATOM 2402 C CA . SER B 1 5 ? 29.312 41.062 48.094 1 27.31 5 SER B CA 1
ATOM 2403 C C . SER B 1 5 ? 27.984 40.5 47.625 1 27.31 5 SER B C 1
ATOM 2405 O O . SER B 1 5 ? 27.875 39.281 47.375 1 27.31 5 SER B O 1
ATOM 2407 N N . ILE B 1 6 ? 26.828 41.031 48.094 1 31.47 6 ILE B N 1
ATOM 2408 C CA . ILE B 1 6 ? 25.453 40.75 47.656 1 31.47 6 ILE B CA 1
ATOM 2409 C C . ILE B 1 6 ? 25.312 41 46.156 1 31.47 6 ILE B C 1
ATOM 2411 O O . ILE B 1 6 ? 25.359 42.156 45.719 1 31.47 6 ILE B O 1
ATOM 2415 N N . TRP B 1 7 ? 25.969 40.156 45.312 1 30.56 7 TRP B N 1
ATOM 2416 C CA . TRP B 1 7 ? 25.641 40.25 43.906 1 30.56 7 TRP B CA 1
ATOM 2417 C C . TRP B 1 7 ? 24.125 40.188 43.688 1 30.56 7 TRP B C 1
ATOM 2419 O O . TRP B 1 7 ? 23.5 39.188 44.031 1 30.56 7 TRP B O 1
ATOM 2429 N N . THR B 1 8 ? 23.422 41.312 43.781 1 28.25 8 THR B N 1
ATOM 2430 C CA . THR B 1 8 ? 22.031 41.438 43.344 1 28.25 8 THR B CA 1
ATOM 2431 C C . THR B 1 8 ? 21.859 40.906 41.938 1 28.25 8 THR B C 1
ATOM 2433 O O . THR B 1 8 ? 22.391 41.5 40.969 1 28.25 8 THR B O 1
ATOM 2436 N N . ILE B 1 9 ? 21.781 39.625 41.719 1 32.25 9 ILE B N 1
ATOM 2437 C CA . ILE B 1 9 ? 21.422 39.062 40.438 1 32.25 9 ILE B CA 1
ATOM 2438 C C . ILE B 1 9 ? 20.125 39.688 39.938 1 32.25 9 ILE B C 1
ATOM 2440 O O . ILE B 1 9 ? 19.062 39.562 40.562 1 32.25 9 ILE B O 1
ATOM 2444 N N . LEU B 1 10 ? 20.219 40.875 39.312 1 31.75 10 LEU B N 1
ATOM 2445 C CA . LEU B 1 10 ? 19.125 41.438 38.5 1 31.75 10 LEU B CA 1
ATOM 2446 C C . LEU B 1 10 ? 18.516 40.344 37.594 1 31.75 10 LEU B C 1
ATOM 2448 O O . LEU B 1 10 ? 19.172 39.812 36.719 1 31.75 10 LEU B O 1
ATOM 2452 N N . LEU B 1 11 ? 17.609 39.625 38.156 1 30.02 11 LEU B N 1
ATOM 2453 C CA . LEU B 1 11 ? 16.688 38.781 37.375 1 30.02 11 LEU B CA 1
ATOM 2454 C C . LEU B 1 11 ? 16.016 39.625 36.281 1 30.02 11 LEU B C 1
ATOM 2456 O O . LEU B 1 11 ? 15.172 40.469 36.562 1 30.02 11 LEU B O 1
ATOM 2460 N N . LEU B 1 12 ? 16.812 40.156 35.344 1 33.06 12 LEU B N 1
ATOM 2461 C CA . LEU B 1 12 ? 16.141 40.688 34.156 1 33.06 12 LEU B CA 1
ATOM 2462 C C . LEU B 1 12 ? 15.047 39.75 33.688 1 33.06 12 LEU B C 1
ATOM 2464 O O . LEU B 1 12 ? 15.305 38.562 33.406 1 33.06 12 LEU B O 1
ATOM 2468 N N . SER B 1 13 ? 13.875 40 34.188 1 31.22 13 SER B N 1
ATOM 2469 C CA . SER B 1 13 ? 12.617 39.469 33.656 1 31.22 13 SER B CA 1
ATOM 2470 C C . SER B 1 13 ? 12.602 39.5 32.125 1 31.22 13 SER B C 1
ATOM 2472 O O . SER B 1 13 ? 12.586 40.594 31.547 1 31.22 13 SER B O 1
ATOM 2474 N N . VAL B 1 14 ? 13.289 38.719 31.438 1 37.69 14 VAL B N 1
ATOM 2475 C CA . VAL B 1 14 ? 13.133 38.469 30 1 37.69 14 VAL B CA 1
ATOM 2476 C C . VAL B 1 14 ? 11.648 38.406 29.656 1 37.69 14 VAL B C 1
ATOM 2478 O O . VAL B 1 14 ? 11.141 37.312 29.344 1 37.69 14 VAL B O 1
ATOM 2481 N N . THR B 1 15 ? 10.75 38.906 30.5 1 33.69 15 THR B N 1
ATOM 2482 C CA . THR B 1 15 ? 9.336 38.656 30.219 1 33.69 15 THR B CA 1
ATOM 2483 C C . THR B 1 15 ? 8.961 39.188 28.844 1 33.69 15 THR B C 1
ATOM 2485 O O . THR B 1 15 ? 7.855 38.938 28.359 1 33.69 15 THR B O 1
ATOM 2488 N N . SER B 1 16 ? 9.469 40.375 28.422 1 34.62 16 SER B N 1
ATOM 2489 C CA . SER B 1 16 ? 8.625 40.906 27.375 1 34.62 16 SER B CA 1
ATOM 2490 C C . SER B 1 16 ? 8.555 39.969 26.172 1 34.62 16 SER B C 1
ATOM 2492 O O . SER B 1 16 ? 9.578 39.688 25.547 1 34.62 16 SER B O 1
ATOM 2494 N N . SER B 1 17 ? 7.934 38.812 26.234 1 37.72 17 SER B N 1
ATOM 2495 C CA . SER B 1 17 ? 7.602 38.031 25.047 1 37.72 17 SER B CA 1
ATOM 2496 C C . SER B 1 17 ? 7.305 38.938 23.859 1 37.72 17 SER B C 1
ATOM 2498 O O . SER B 1 17 ? 6.266 39.594 23.812 1 37.72 17 SER B O 1
ATOM 2500 N N . GLY B 1 18 ? 8.102 39.781 23.453 1 38.38 18 GLY B N 1
ATOM 2501 C CA . GLY B 1 18 ? 7.914 40.531 22.203 1 38.38 18 GLY B CA 1
ATOM 2502 C C . GLY B 1 18 ? 7.07 39.781 21.188 1 38.38 18 GLY B C 1
ATOM 2503 O O . GLY B 1 18 ? 7.5 38.781 20.641 1 38.38 18 GLY B O 1
ATOM 2504 N N . VAL B 1 19 ? 5.746 39.656 21.359 1 47.31 19 VAL B N 1
ATOM 2505 C CA . VAL B 1 19 ? 4.742 39.094 20.453 1 47.31 19 VAL B CA 1
ATOM 2506 C C . VAL B 1 19 ? 5.008 39.594 19.031 1 47.31 19 VAL B C 1
ATOM 2508 O O . VAL B 1 19 ? 4.855 40.781 18.75 1 47.31 19 VAL B O 1
ATOM 2511 N N . THR B 1 20 ? 6.09 39.344 18.344 1 52.22 20 THR B N 1
ATOM 2512 C CA . THR B 1 20 ? 6.238 39.656 16.938 1 52.22 20 THR B CA 1
ATOM 2513 C C . THR B 1 20 ? 4.898 39.562 16.203 1 52.22 20 THR B C 1
ATOM 2515 O O . THR B 1 20 ? 4.168 38.594 16.375 1 52.22 20 THR B O 1
ATOM 2518 N N . HIS B 1 21 ? 4.301 40.75 15.82 1 69.44 21 HIS B N 1
ATOM 2519 C CA . HIS B 1 21 ? 3.043 40.875 15.094 1 69.44 21 HIS B CA 1
ATOM 2520 C C . HIS B 1 21 ? 3.074 40.094 13.789 1 69.44 21 HIS B C 1
ATOM 2522 O O . HIS B 1 21 ? 4 40.25 12.992 1 69.44 21 HIS B O 1
ATOM 2528 N N . GLU B 1 22 ? 2.367 38.938 13.688 1 83.62 22 GLU B N 1
ATOM 2529 C CA . GLU B 1 22 ? 2.223 38.188 12.453 1 83.62 22 GLU B CA 1
ATOM 2530 C C . GLU B 1 22 ? 1.418 38.969 11.414 1 83.62 22 GLU B C 1
ATOM 2532 O O . GLU B 1 22 ? 0.411 39.594 11.75 1 83.62 22 GLU B O 1
ATOM 2537 N N . ASN B 1 23 ? 2.02 39.188 10.211 1 90.94 23 ASN B N 1
ATOM 2538 C CA . ASN B 1 23 ? 1.351 39.844 9.094 1 90.94 23 ASN B CA 1
ATOM 2539 C C . ASN B 1 23 ? 0.289 38.938 8.461 1 90.94 23 ASN B C 1
ATOM 2541 O O . ASN B 1 23 ? 0.6 38.125 7.602 1 90.94 23 ASN B O 1
ATOM 2545 N N . GLU B 1 24 ? -0.885 39.156 8.773 1 94.69 24 GLU B N 1
ATOM 2546 C CA . GLU B 1 24 ? -1.968 38.281 8.32 1 94.69 24 GLU B CA 1
ATOM 2547 C C . GLU B 1 24 ? -2.482 38.719 6.949 1 94.69 24 GLU B C 1
ATOM 2549 O O . GLU B 1 24 ? -3.455 38.156 6.441 1 94.69 24 GLU B O 1
ATOM 2554 N N . ASP B 1 25 ? -1.795 39.688 6.34 1 94.75 25 ASP B N 1
ATOM 2555 C CA . ASP B 1 25 ? -2.197 40.125 5.012 1 94.75 25 ASP B CA 1
ATOM 2556 C C . ASP B 1 25 ? -1.489 39.312 3.922 1 94.75 25 ASP B C 1
ATOM 2558 O O . ASP B 1 25 ? -1.844 39.406 2.744 1 94.75 25 ASP B O 1
ATOM 2562 N N . ILE B 1 26 ? -0.577 38.5 4.301 1 94 26 ILE B N 1
ATOM 2563 C CA . ILE B 1 26 ? 0.102 37.688 3.299 1 94 26 ILE B CA 1
ATOM 2564 C C . ILE B 1 26 ? -0.836 36.562 2.809 1 94 26 ILE B C 1
ATOM 2566 O O . ILE B 1 26 ? -1.729 36.125 3.539 1 94 26 ILE B O 1
ATOM 2570 N N . PRO B 1 27 ? -0.617 36.188 1.521 1 96.31 27 PRO B N 1
ATOM 2571 C CA . PRO B 1 27 ? -1.448 35.094 0.989 1 96.31 27 PRO B CA 1
ATOM 2572 C C . PRO B 1 27 ? -1.329 33.812 1.8 1 96.31 27 PRO B C 1
ATOM 2574 O O . PRO B 1 27 ? -0.234 33.469 2.246 1 96.31 27 PRO B O 1
ATOM 2577 N N . LEU B 1 28 ? -2.439 33.125 1.97 1 98 28 LEU B N 1
ATOM 2578 C CA . LEU B 1 28 ? -2.482 31.891 2.734 1 98 28 LEU B CA 1
ATOM 2579 C C . LEU B 1 28 ? -1.487 30.875 2.184 1 98 28 LEU B C 1
ATOM 2581 O O . LEU B 1 28 ? -0.869 30.125 2.943 1 98 28 LEU B O 1
ATOM 2585 N N . ASN B 1 29 ? -1.294 30.797 0.892 1 97.44 29 ASN B N 1
ATOM 2586 C CA . ASN B 1 29 ? -0.409 29.797 0.289 1 97.44 29 ASN B CA 1
ATOM 2587 C C . ASN B 1 29 ? 1.058 30.188 0.442 1 97.44 29 ASN B C 1
ATOM 2589 O O . ASN B 1 29 ? 1.943 29.5 -0.073 1 97.44 29 ASN B O 1
ATOM 2593 N N . GLU B 1 30 ? 1.315 31.328 1.168 1 95.5 30 GLU B N 1
ATOM 2594 C CA . GLU B 1 30 ? 2.676 31.734 1.504 1 95.5 30 GLU B CA 1
ATOM 2595 C C . GLU B 1 30 ? 2.873 31.797 3.016 1 95.5 30 GLU B C 1
ATOM 2597 O O . GLU B 1 30 ? 3.922 32.25 3.488 1 95.5 30 GLU B O 1
ATOM 2602 N N . TRP B 1 31 ? 1.896 31.453 3.717 1 96.69 31 TRP B N 1
ATOM 2603 C CA . TRP B 1 31 ? 1.922 31.438 5.176 1 96.69 31 TRP B CA 1
ATOM 2604 C C . TRP B 1 31 ? 2.547 30.156 5.699 1 96.69 31 TRP B C 1
ATOM 2606 O O . TRP B 1 31 ? 1.987 29.062 5.527 1 96.69 31 TRP B O 1
ATOM 2616 N N . PRO B 1 32 ? 3.697 30.219 6.328 1 97.88 32 PRO B N 1
ATOM 2617 C CA . PRO B 1 32 ? 4.352 29 6.797 1 97.88 32 PRO B CA 1
ATOM 2618 C C . PRO B 1 32 ? 3.619 28.344 7.969 1 97.88 32 PRO B C 1
ATOM 2620 O O . PRO B 1 32 ? 3.355 29 8.977 1 97.88 32 PRO B O 1
ATOM 2623 N N . MET B 1 33 ? 3.322 27.094 7.828 1 98.44 33 MET B N 1
ATOM 2624 C CA . MET B 1 33 ? 2.662 26.312 8.875 1 98.44 33 MET B CA 1
ATOM 2625 C C . MET B 1 33 ? 3.324 24.953 9.031 1 98.44 33 MET B C 1
ATOM 2627 O O . MET B 1 33 ? 3.869 24.406 8.07 1 98.44 33 MET B O 1
ATOM 2631 N N . LEU B 1 34 ? 3.26 24.453 10.242 1 98.88 34 LEU B N 1
ATOM 2632 C CA . LEU B 1 34 ? 3.662 23.078 10.516 1 98.88 34 LEU B CA 1
ATOM 2633 C C . LEU B 1 34 ? 2.5 22.125 10.305 1 98.88 34 LEU B C 1
ATOM 2635 O O . LEU B 1 34 ? 1.428 22.297 10.891 1 98.88 34 LEU B O 1
ATOM 2639 N N . MET B 1 35 ? 2.693 21.156 9.406 1 98.88 35 MET B N 1
ATOM 2640 C CA . MET B 1 35 ? 1.666 20.172 9.102 1 98.88 35 MET B CA 1
ATOM 2641 C C . MET B 1 35 ? 2.117 18.766 9.516 1 98.88 35 MET B C 1
ATOM 2643 O O . MET B 1 35 ? 3.25 18.375 9.234 1 98.88 35 MET B O 1
ATOM 2647 N N . SER B 1 36 ? 1.253 18.109 10.273 1 98.94 36 SER B N 1
ATOM 2648 C CA . SER B 1 36 ? 1.561 16.703 10.586 1 98.94 36 SER B CA 1
ATOM 2649 C C . SER B 1 36 ? 1.143 15.781 9.453 1 98.94 36 SER B C 1
ATOM 2651 O O . SER B 1 36 ? 0.054 15.93 8.891 1 98.94 36 SER B O 1
ATOM 2653 N N . HIS B 1 37 ? 2.027 14.914 9.016 1 98.75 37 HIS B N 1
ATOM 2654 C CA . HIS B 1 37 ? 1.766 13.914 7.984 1 98.75 37 HIS B CA 1
ATOM 2655 C C . HIS B 1 37 ? 0.88 12.789 8.516 1 98.75 37 HIS B C 1
ATOM 2657 O O . HIS B 1 37 ? 1.046 12.352 9.656 1 98.75 37 HIS B O 1
ATOM 2663 N N . ASP B 1 38 ? -0.047 12.391 7.699 1 98.5 38 ASP B N 1
ATOM 2664 C CA . ASP B 1 38 ? -0.926 11.32 8.164 1 98.5 38 ASP B CA 1
ATOM 2665 C C . ASP B 1 38 ? -1.338 11.539 9.617 1 98.5 38 ASP B C 1
ATOM 2667 O O . ASP B 1 38 ? -1.177 10.648 10.453 1 98.5 38 ASP B O 1
ATOM 2671 N N . SER B 1 39 ? -1.994 12.633 9.883 1 98.88 39 SER B N 1
ATOM 2672 C CA . SER B 1 39 ? -2.174 13.188 11.219 1 98.88 39 SER B CA 1
ATOM 2673 C C . SER B 1 39 ? -2.926 12.219 12.125 1 98.88 39 SER B C 1
ATOM 2675 O O . SER B 1 39 ? -2.639 12.133 13.32 1 98.88 39 SER B O 1
ATOM 2677 N N . GLY B 1 40 ? -3.836 11.469 11.586 1 98.75 40 GLY B N 1
ATOM 2678 C CA . GLY B 1 40 ? -4.668 10.57 12.359 1 98.75 40 GLY B CA 1
ATOM 2679 C C . GLY B 1 40 ? -3.883 9.453 13.023 1 98.75 40 GLY B C 1
ATOM 2680 O O . GLY B 1 40 ? -4.371 8.812 13.961 1 98.75 40 GLY B O 1
ATOM 2681 N N . THR B 1 41 ? -2.68 9.242 12.562 1 98.75 41 THR B N 1
ATOM 2682 C CA . THR B 1 41 ? -1.908 8.109 13.07 1 98.75 41 THR B CA 1
ATOM 2683 C C . THR B 1 41 ? -1.551 8.32 14.539 1 98.75 41 THR B C 1
ATOM 2685 O O . THR B 1 41 ? -1.16 7.375 15.227 1 98.75 41 THR B O 1
ATOM 2688 N N . GLY B 1 42 ? -1.736 9.555 15.023 1 98.69 42 GLY B N 1
ATOM 2689 C CA . GLY B 1 42 ? -1.528 9.828 16.438 1 98.69 42 GLY B CA 1
ATOM 2690 C C . GLY B 1 42 ? -2.445 9.023 17.344 1 98.69 42 GLY B C 1
ATOM 2691 O O . GLY B 1 42 ? -2.156 8.852 18.531 1 98.69 42 GLY B O 1
ATOM 2692 N N . TYR B 1 43 ? -3.479 8.477 16.812 1 98.38 43 TYR B N 1
ATOM 2693 C CA . TYR B 1 43 ? -4.469 7.746 17.594 1 98.38 43 TYR B CA 1
ATOM 2694 C C . TYR B 1 43 ? -4.195 6.246 17.562 1 98.38 43 TYR B C 1
ATOM 2696 O O . TYR B 1 43 ? -4.91 5.461 18.188 1 98.38 43 TYR B O 1
ATOM 2704 N N . ILE B 1 44 ? -3.184 5.836 16.859 1 96.94 44 ILE B N 1
ATOM 2705 C CA . ILE B 1 44 ? -2.816 4.422 16.828 1 96.94 44 ILE B CA 1
ATOM 2706 C C . ILE B 1 44 ? -2.123 4.047 18.141 1 96.94 44 ILE B C 1
ATOM 2708 O O . ILE B 1 44 ? -1.133 4.672 18.516 1 96.94 44 ILE B O 1
ATOM 2712 N N . SER B 1 45 ? -2.695 3.053 18.781 1 94.69 45 SER B N 1
ATOM 2713 C CA . SER B 1 45 ? -2.086 2.529 20 1 94.69 45 SER B CA 1
ATOM 2714 C C . SER B 1 45 ? -0.835 1.716 19.672 1 94.69 45 SER B C 1
ATOM 2716 O O . SER B 1 45 ? -0.763 1.053 18.641 1 94.69 45 SER B O 1
ATOM 2718 N N . LYS B 1 46 ? 0.092 1.744 20.609 1 92.69 46 LYS B N 1
ATOM 2719 C CA . LYS B 1 46 ? 1.294 0.936 20.422 1 92.69 46 LYS B CA 1
ATOM 2720 C C . LYS B 1 46 ? 1.012 -0.538 20.703 1 92.69 46 LYS B C 1
ATOM 2722 O O . LYS B 1 46 ? 1.869 -1.394 20.484 1 92.69 46 LYS B O 1
ATOM 2727 N N . LEU B 1 47 ? -0.238 -0.806 21.109 1 89.75 47 LEU B N 1
ATOM 2728 C CA . LEU B 1 47 ? -0.681 -2.191 21.203 1 89.75 47 LEU B CA 1
ATOM 2729 C C . LEU B 1 47 ? -1.079 -2.738 19.844 1 89.75 47 LEU B C 1
ATOM 2731 O O . LEU B 1 47 ? -1.204 -3.951 19.656 1 89.75 47 LEU B O 1
ATOM 2735 N N . ASN B 1 48 ? -1.32 -1.853 18.938 1 89.69 48 ASN B N 1
ATOM 2736 C CA . ASN B 1 48 ? -1.559 -2.268 17.547 1 89.69 48 ASN B CA 1
ATOM 2737 C C . ASN B 1 48 ? -0.329 -2.938 16.953 1 89.69 48 ASN B C 1
ATOM 2739 O O . ASN B 1 48 ? 0.765 -2.371 16.969 1 89.69 48 ASN B O 1
ATOM 2743 N N . PRO B 1 49 ? -0.473 -4.09 16.438 1 86 49 PRO B N 1
ATOM 2744 C CA . PRO B 1 49 ? 0.7 -4.801 15.93 1 86 49 PRO B CA 1
ATOM 2745 C C . PRO B 1 49 ? 1.372 -4.074 14.773 1 86 49 PRO B C 1
ATOM 2747 O O . PRO B 1 49 ? 2.523 -4.367 14.438 1 86 49 PRO B O 1
ATOM 2750 N N . PHE B 1 50 ? 0.742 -3.084 14.227 1 90.81 50 PHE B N 1
ATOM 2751 C CA . PHE B 1 50 ? 1.263 -2.424 13.039 1 90.81 50 PHE B CA 1
ATOM 2752 C C . PHE B 1 50 ? 1.833 -1.054 13.383 1 90.81 50 PHE B C 1
ATOM 2754 O O . PHE B 1 50 ? 2.258 -0.311 12.492 1 90.81 50 PHE B O 1
ATOM 2761 N N . TRP B 1 51 ? 1.903 -0.734 14.562 1 94.12 51 TRP B N 1
ATOM 2762 C CA . TRP B 1 51 ? 2.186 0.647 14.938 1 94.12 51 TRP B CA 1
ATOM 2763 C C . TRP B 1 51 ? 3.572 1.068 14.469 1 94.12 51 TRP B C 1
ATOM 2765 O O . TRP B 1 51 ? 3.793 2.232 14.125 1 94.12 51 TRP B O 1
ATOM 2775 N N . LYS B 1 52 ? 4.527 0.101 14.398 1 94 52 LYS B N 1
ATOM 2776 C CA . LYS B 1 52 ? 5.906 0.453 14.062 1 94 52 LYS B CA 1
ATOM 2777 C C . LYS B 1 52 ? 6 1.006 12.641 1 94 52 LYS B C 1
ATOM 2779 O O . LYS B 1 52 ? 6.867 1.831 12.352 1 94 52 LYS B O 1
ATOM 2784 N N . ILE B 1 53 ? 5.047 0.58 11.734 1 94.94 53 ILE B N 1
ATOM 2785 C CA . ILE B 1 53 ? 5.152 0.989 10.344 1 94.94 53 ILE B CA 1
ATOM 2786 C C . ILE B 1 53 ? 4.016 1.953 10 1 94.94 53 ILE B C 1
ATOM 2788 O O . ILE B 1 53 ? 3.965 2.49 8.891 1 94.94 53 ILE B O 1
ATOM 2792 N N . ALA B 1 54 ? 3.117 2.205 11 1 95.94 54 ALA B N 1
ATOM 2793 C CA . ALA B 1 54 ? 1.917 2.959 10.641 1 95.94 54 ALA B CA 1
ATOM 2794 C C . ALA B 1 54 ? 1.808 4.234 11.469 1 95.94 54 ALA B C 1
ATOM 2796 O O . ALA B 1 54 ? 1.215 5.223 11.031 1 95.94 54 ALA B O 1
ATOM 2797 N N . LYS B 1 55 ? 2.336 4.207 12.727 1 97.81 55 LYS B N 1
ATOM 2798 C CA . LYS B 1 55 ? 2.25 5.375 13.602 1 97.81 55 LYS B CA 1
ATOM 2799 C C . LYS B 1 55 ? 3.359 6.375 13.289 1 97.81 55 LYS B C 1
ATOM 2801 O O . LYS B 1 55 ? 4.539 6.098 13.523 1 97.81 55 LYS B O 1
ATOM 2806 N N . VAL B 1 56 ? 2.932 7.535 12.75 1 98.69 56 VAL B N 1
ATOM 2807 C CA . VAL B 1 56 ? 3.945 8.5 12.336 1 98.69 56 VAL B CA 1
ATOM 2808 C C . VAL B 1 56 ? 3.773 9.797 13.117 1 98.69 56 VAL B C 1
ATOM 2810 O O . VAL B 1 56 ? 4.48 10.781 12.875 1 98.69 56 VAL B O 1
ATOM 2813 N N . GLN B 1 57 ? 2.816 9.883 14.047 1 98.81 57 GLN B N 1
ATOM 2814 C CA . GLN B 1 57 ? 2.617 10.977 14.992 1 98.81 57 GLN B CA 1
ATOM 2815 C C . GLN B 1 57 ? 2.465 10.445 16.422 1 98.81 57 GLN B C 1
ATOM 2817 O O . GLN B 1 57 ? 1.833 9.406 16.641 1 98.81 57 GLN B O 1
ATOM 2822 N N . GLU B 1 58 ? 3.041 11.211 17.328 1 96.44 58 GLU B N 1
ATOM 2823 C CA . GLU B 1 58 ? 2.865 10.883 18.734 1 96.44 58 GLU B CA 1
ATOM 2824 C C . GLU B 1 58 ? 1.735 11.703 19.359 1 96.44 58 GLU B C 1
ATOM 2826 O O . GLU B 1 58 ? 1.881 12.914 19.562 1 96.44 58 GLU B O 1
ATOM 2831 N N . GLY B 1 59 ? 0.559 11.039 19.531 1 96.69 59 GLY B N 1
ATOM 2832 C CA . GLY B 1 59 ? -0.538 11.711 20.203 1 96.69 59 GLY B CA 1
ATOM 2833 C C . GLY B 1 59 ? -1.625 12.188 19.266 1 96.69 59 GLY B C 1
ATOM 2834 O O . GLY B 1 59 ? -1.382 12.359 18.062 1 96.69 59 GLY B O 1
ATOM 2835 N N . GLY B 1 60 ? -2.809 12.453 19.797 1 98.31 60 GLY B N 1
ATOM 2836 C CA . GLY B 1 60 ? -3.957 12.891 19.016 1 98.31 60 GLY B CA 1
ATOM 2837 C C . GLY B 1 60 ? -3.869 14.344 18.578 1 98.31 60 GLY B C 1
ATOM 2838 O O . GLY B 1 60 ? -2.811 14.969 18.688 1 98.31 60 GLY B O 1
ATOM 2839 N N . PHE B 1 61 ? -4.953 14.852 18.062 1 98.88 61 PHE B N 1
ATOM 2840 C CA . PHE B 1 61 ? -4.957 16.156 17.406 1 98.88 61 PHE B CA 1
ATOM 2841 C C . PHE B 1 61 ? -4.695 17.266 18.422 1 98.88 61 PHE B C 1
ATOM 2843 O O . PHE B 1 61 ? -3.965 18.219 18.125 1 98.88 61 PHE B O 1
ATOM 2850 N N . ALA B 1 62 ? -5.246 17.188 19.641 1 98.81 62 ALA B N 1
ATOM 2851 C CA . ALA B 1 62 ? -5.004 18.219 20.641 1 98.81 62 ALA B CA 1
ATOM 2852 C C . ALA B 1 62 ? -3.525 18.297 21.016 1 98.81 62 ALA B C 1
ATOM 2854 O O . ALA B 1 62 ? -2.953 19.375 21.125 1 98.81 62 ALA B O 1
ATOM 2855 N N . LYS B 1 63 ? -2.975 17.141 21.203 1 98.75 63 LYS B N 1
ATOM 2856 C CA . LYS B 1 63 ? -1.555 17.094 21.547 1 98.75 63 LYS B CA 1
ATOM 2857 C C . LYS B 1 63 ? -0.707 17.641 20.391 1 98.75 63 LYS B C 1
ATOM 2859 O O . LYS B 1 63 ? 0.256 18.375 20.625 1 98.75 63 LYS B O 1
ATOM 2864 N N . GLN B 1 64 ? -1.047 17.266 19.172 1 98.88 64 GLN B N 1
ATOM 2865 C CA . GLN B 1 64 ? -0.319 17.781 18.016 1 98.88 64 GLN B CA 1
ATOM 2866 C C . GLN B 1 64 ? -0.404 19.297 17.938 1 98.88 64 GLN B C 1
ATOM 2868 O O . GLN B 1 64 ? 0.585 19.969 17.625 1 98.88 64 GLN B O 1
ATOM 2873 N N . LEU B 1 65 ? -1.521 19.859 18.25 1 98.88 65 LEU B N 1
ATOM 2874 C CA . LEU B 1 65 ? -1.682 21.297 18.281 1 98.88 65 LEU B CA 1
ATOM 2875 C C . LEU B 1 65 ? -0.825 21.922 19.375 1 98.88 65 LEU B C 1
ATOM 2877 O O . LEU B 1 65 ? -0.195 22.953 19.172 1 98.88 65 LEU B O 1
ATOM 2881 N N . ASP B 1 66 ? -0.775 21.234 20.547 1 98.75 66 ASP B N 1
ATOM 2882 C CA . ASP B 1 66 ? 0.081 21.703 21.625 1 98.75 66 ASP B CA 1
ATOM 2883 C C . ASP B 1 66 ? 1.55 21.703 21.219 1 98.75 66 ASP B C 1
ATOM 2885 O O . ASP B 1 66 ? 2.336 22.531 21.672 1 98.75 66 ASP B O 1
ATOM 2889 N N . CYS B 1 67 ? 1.821 20.797 20.297 1 98.56 67 CYS B N 1
ATOM 2890 C CA . CYS B 1 67 ? 3.203 20.609 19.875 1 98.56 67 CYS B CA 1
ATOM 2891 C C . CYS B 1 67 ? 3.537 21.547 18.719 1 98.56 67 CYS B C 1
ATOM 2893 O O . CYS B 1 67 ? 4.656 21.531 18.203 1 98.56 67 CYS B O 1
ATOM 2895 N N . GLY B 1 68 ? 2.594 22.312 18.25 1 98.5 68 GLY B N 1
ATOM 2896 C CA . GLY B 1 68 ? 2.93 23.344 17.281 1 98.5 68 GLY B CA 1
ATOM 2897 C C . GLY B 1 68 ? 2.258 23.141 15.938 1 98.5 68 GLY B C 1
ATOM 2898 O O . GLY B 1 68 ? 2.246 24.047 15.102 1 98.5 68 GLY B O 1
ATOM 2899 N N . VAL B 1 69 ? 1.62 22 15.703 1 98.88 69 VAL B N 1
ATOM 2900 C CA . VAL B 1 69 ? 0.931 21.719 14.445 1 98.88 69 VAL B CA 1
ATOM 2901 C C . VAL B 1 69 ? -0.186 22.734 14.227 1 98.88 69 VAL B C 1
ATOM 2903 O O . VAL B 1 69 ? -0.899 23.094 15.172 1 98.88 69 VAL B O 1
ATOM 2906 N N . ARG B 1 70 ? -0.3 23.172 13.016 1 98.81 70 ARG B N 1
ATOM 2907 C CA . ARG B 1 70 ? -1.376 24.094 12.672 1 98.81 70 ARG B CA 1
ATOM 2908 C C . ARG B 1 70 ? -2.084 23.656 11.391 1 98.81 70 ARG B C 1
ATOM 2910 O O . ARG B 1 70 ? -3.033 24.297 10.953 1 98.81 70 ARG B O 1
ATOM 2917 N N . ALA B 1 71 ? -1.604 22.594 10.781 1 98.94 71 ALA B N 1
ATOM 2918 C CA . ALA B 1 71 ? -2.264 21.969 9.641 1 98.94 71 ALA B CA 1
ATOM 2919 C C . ALA B 1 71 ? -2.277 20.453 9.781 1 98.94 71 ALA B C 1
ATOM 2921 O O . ALA B 1 71 ? -1.307 19.859 10.258 1 98.94 71 ALA B O 1
ATOM 2922 N N . PHE B 1 72 ? -3.381 19.844 9.32 1 98.94 72 PHE B N 1
ATOM 2923 C CA . PHE B 1 72 ? -3.541 18.406 9.469 1 98.94 72 PHE B CA 1
ATOM 2924 C C . PHE B 1 72 ? -3.729 17.75 8.109 1 98.94 72 PHE B C 1
ATOM 2926 O O . PHE B 1 72 ? -4.551 18.188 7.305 1 98.94 72 PHE B O 1
ATOM 2933 N N . ASP B 1 73 ? -2.957 16.75 7.824 1 98.81 73 ASP B N 1
ATOM 2934 C CA . ASP B 1 73 ? -3.18 15.812 6.723 1 98.81 73 ASP B CA 1
ATOM 2935 C C . ASP B 1 73 ? -4.234 14.766 7.09 1 98.81 73 ASP B C 1
ATOM 2937 O O . ASP B 1 73 ? -3.947 13.82 7.824 1 98.81 73 ASP B O 1
ATOM 2941 N N . LEU B 1 74 ? -5.434 14.961 6.598 1 98.81 74 LEU B N 1
ATOM 2942 C CA . LEU B 1 74 ? -6.551 14.094 6.973 1 98.81 74 LEU B CA 1
ATOM 2943 C C . LEU B 1 74 ? -6.906 13.141 5.836 1 98.81 74 LEU B C 1
ATOM 2945 O O . LEU B 1 74 ? -7.211 13.578 4.723 1 98.81 74 LEU B O 1
ATOM 2949 N N . ARG B 1 75 ? -6.906 11.828 6.121 1 98.25 75 ARG B N 1
ATOM 2950 C CA . ARG B 1 75 ? -7.242 10.766 5.18 1 98.25 75 ARG B CA 1
ATOM 2951 C C . ARG B 1 75 ? -8.406 9.93 5.688 1 98.25 75 ARG B C 1
ATOM 2953 O O . ARG B 1 75 ? -8.344 9.375 6.785 1 98.25 75 ARG B O 1
ATOM 2960 N N . PHE B 1 76 ? -9.461 9.82 4.867 1 97.88 76 PHE B N 1
ATOM 2961 C CA . PHE B 1 76 ? -10.734 9.414 5.449 1 97.88 76 PHE B CA 1
ATOM 2962 C C . PHE B 1 76 ? -11.086 7.988 5.035 1 97.88 76 PHE B C 1
ATOM 2964 O O . PHE B 1 76 ? -10.852 7.594 3.891 1 97.88 76 PHE B O 1
ATOM 2971 N N . LEU B 1 77 ? -11.633 7.293 5.965 1 96 77 LEU B N 1
ATOM 2972 C CA . LEU B 1 77 ? -12.273 5.996 5.758 1 96 77 LEU B CA 1
ATOM 2973 C C . LEU B 1 77 ? -13.758 6.07 6.082 1 96 77 LEU B C 1
ATOM 2975 O O . LEU B 1 77 ? -14.141 6.32 7.227 1 96 77 LEU B O 1
ATOM 2979 N N . CYS B 1 78 ? -14.555 5.875 5.047 1 92.69 78 CYS B N 1
ATOM 2980 C CA . CYS B 1 78 ? -16 5.863 5.207 1 92.69 78 CYS B CA 1
ATOM 2981 C C . CYS B 1 78 ? -16.547 4.445 5.105 1 92.69 78 CYS B C 1
ATOM 2983 O O . CYS B 1 78 ? -16.391 3.785 4.078 1 92.69 78 CYS B O 1
ATOM 2985 N N . ASN B 1 79 ? -17.125 3.984 6.184 1 86.75 79 ASN B N 1
ATOM 2986 C CA . ASN B 1 79 ? -17.797 2.686 6.105 1 86.75 79 ASN B CA 1
ATOM 2987 C C . ASN B 1 79 ? -19.109 2.676 6.879 1 86.75 79 ASN B C 1
ATOM 2989 O O . ASN B 1 79 ? -19.594 3.727 7.309 1 86.75 79 ASN B O 1
ATOM 2993 N N . THR B 1 80 ? -19.766 1.557 6.957 1 80.88 80 THR B N 1
ATOM 2994 C CA . THR B 1 80 ? -21.094 1.461 7.562 1 80.88 80 THR B CA 1
ATOM 2995 C C . THR B 1 80 ? -21.016 1.692 9.07 1 80.88 80 THR B C 1
ATOM 2997 O O . THR B 1 80 ? -22 2.131 9.68 1 80.88 80 THR B O 1
ATOM 3000 N N . ALA B 1 81 ? -19.844 1.488 9.57 1 83 81 ALA B N 1
ATOM 3001 C CA . ALA B 1 81 ? -19.672 1.625 11.016 1 83 81 ALA B CA 1
ATOM 3002 C C . ALA B 1 81 ? -19.453 3.082 11.414 1 83 81 ALA B C 1
ATOM 3004 O O . ALA B 1 81 ? -19.672 3.463 12.562 1 83 81 ALA B O 1
ATOM 3005 N N . GLY B 1 82 ? -18.984 3.875 10.438 1 90.19 82 GLY B N 1
ATOM 3006 C CA . GLY B 1 82 ? -18.766 5.277 10.766 1 90.19 82 GLY B CA 1
ATOM 3007 C C . GLY B 1 82 ? -17.703 5.938 9.914 1 90.19 82 GLY B C 1
ATOM 3008 O O . GLY B 1 82 ? -17.422 5.488 8.805 1 90.19 82 GLY B O 1
ATOM 3009 N N . LEU B 1 83 ? -17.312 7.09 10.359 1 95.62 83 LEU B N 1
ATOM 3010 C CA . LEU B 1 83 ? -16.297 7.906 9.703 1 95.62 83 LEU B CA 1
ATOM 3011 C C . LEU B 1 83 ? -14.984 7.863 10.484 1 95.62 83 LEU B C 1
ATOM 3013 O O . LEU B 1 83 ? -14.922 8.305 11.633 1 95.62 83 LEU B O 1
ATOM 3017 N N . TYR B 1 84 ? -13.945 7.281 9.82 1 96.88 84 TYR B N 1
ATOM 3018 C CA . TYR B 1 84 ? -12.633 7.082 10.422 1 96.88 84 TYR B CA 1
ATOM 3019 C C . TYR B 1 84 ? -11.531 7.664 9.539 1 96.88 84 TYR B C 1
ATOM 3021 O O . TYR B 1 84 ? -11.82 8.375 8.57 1 96.88 84 TYR B O 1
ATOM 3029 N N . MET B 1 85 ? -10.352 7.457 9.969 1 97.94 85 MET B N 1
ATOM 3030 C CA . MET B 1 85 ? -9.18 7.816 9.18 1 97.94 85 MET B CA 1
ATOM 3031 C C . MET B 1 85 ? -8.32 6.59 8.891 1 97.94 85 MET B C 1
ATOM 3033 O O . MET B 1 85 ? -8.609 5.496 9.383 1 97.94 85 MET B O 1
ATOM 3037 N N . HIS B 1 86 ? -7.363 6.777 7.957 1 96.88 86 HIS B N 1
ATOM 3038 C CA . HIS B 1 86 ? -6.535 5.625 7.617 1 96.88 86 HIS B CA 1
ATOM 3039 C C . HIS B 1 86 ? -5.129 6.059 7.207 1 96.88 86 HIS B C 1
ATOM 3041 O O . HIS B 1 86 ? -4.895 7.238 6.941 1 96.88 86 HIS B O 1
ATOM 3047 N N . HIS B 1 87 ? -4.176 5.145 7.289 1 96.25 87 HIS B N 1
ATOM 3048 C CA . HIS B 1 87 ? -2.822 5.23 6.754 1 96.25 87 HIS B CA 1
ATOM 3049 C C . HIS B 1 87 ? -2.51 4.039 5.852 1 96.25 87 HIS B C 1
ATOM 3051 O O . HIS B 1 87 ? -2.314 2.922 6.34 1 96.25 87 HIS B O 1
ATOM 3057 N N . GLY B 1 88 ? -2.438 4.375 4.621 1 91.88 88 GLY B N 1
ATOM 3058 C CA . GLY B 1 88 ? -2.381 3.252 3.697 1 91.88 88 GLY B CA 1
ATOM 3059 C C . GLY B 1 88 ? -3.586 2.336 3.799 1 91.88 88 GLY B C 1
ATOM 3060 O O . GLY B 1 88 ? -4.727 2.797 3.738 1 91.88 88 GLY B O 1
ATOM 3061 N N . ILE B 1 89 ? -3.354 1.05 4.004 1 90.12 89 ILE B N 1
ATOM 3062 C CA . ILE B 1 89 ? -4.438 0.076 4.043 1 90.12 89 ILE B CA 1
ATOM 3063 C C . ILE B 1 89 ? -4.871 -0.157 5.488 1 90.12 89 ILE B C 1
ATOM 3065 O O . ILE B 1 89 ? -5.734 -0.994 5.758 1 90.12 89 ILE B O 1
ATOM 3069 N N . LEU B 1 90 ? -4.359 0.594 6.434 1 91.62 90 LEU B N 1
ATOM 3070 C CA . LEU B 1 90 ? -4.652 0.38 7.848 1 91.62 90 LEU B CA 1
ATOM 3071 C C . LEU B 1 90 ? -5.664 1.403 8.352 1 91.62 90 LEU B C 1
ATOM 3073 O O . LEU B 1 90 ? -5.41 2.609 8.305 1 91.62 90 LEU B O 1
ATOM 3077 N N . PRO B 1 91 ? -6.73 0.959 8.867 1 93.31 91 PRO B N 1
ATOM 3078 C CA . PRO B 1 91 ? -7.688 1.88 9.492 1 93.31 91 PRO B CA 1
ATOM 3079 C C . PRO B 1 91 ? -7.219 2.381 10.859 1 93.31 91 PRO B C 1
ATOM 3081 O O . PRO B 1 91 ? -6.555 1.648 11.594 1 93.31 91 PRO B O 1
ATOM 3084 N N . ILE B 1 92 ? -7.527 3.537 11.086 1 95.56 92 ILE B N 1
ATOM 3085 C CA . ILE B 1 92 ? -7.34 4.121 12.414 1 95.56 92 ILE B CA 1
ATOM 3086 C C . ILE B 1 92 ? -8.664 4.117 13.172 1 95.56 92 ILE B C 1
ATOM 3088 O O . ILE B 1 92 ? -9.57 4.891 12.852 1 95.56 92 ILE B O 1
ATOM 3092 N N . ILE B 1 93 ? -8.688 3.275 14.18 1 91.12 93 ILE B N 1
ATOM 3093 C CA . ILE B 1 93 ? -9.953 3.043 14.859 1 91.12 93 ILE B CA 1
ATOM 3094 C C . ILE B 1 93 ? -10.18 4.129 15.906 1 91.12 93 ILE B C 1
ATOM 3096 O O . ILE B 1 93 ? -10.141 3.855 17.109 1 91.12 93 ILE B O 1
ATOM 3100 N N . HIS B 1 94 ? -10.453 5.219 15.562 1 95.5 94 HIS B N 1
ATOM 3101 C CA . HIS B 1 94 ? -10.828 6.406 16.328 1 95.5 94 HIS B CA 1
ATOM 3102 C C . HIS B 1 94 ? -11.805 7.277 15.547 1 95.5 94 HIS B C 1
ATOM 3104 O O . HIS B 1 94 ? -11.578 7.574 14.367 1 95.5 94 HIS B O 1
ATOM 3110 N N . SER B 1 95 ? -12.867 7.609 16.141 1 96.88 95 SER B N 1
ATOM 3111 C CA . SER B 1 95 ? -13.891 8.422 15.484 1 96.88 95 SER B CA 1
ATOM 3112 C C . SER B 1 95 ? -13.312 9.734 14.969 1 96.88 95 SER B C 1
ATOM 3114 O O . SER B 1 95 ? -12.695 10.484 15.734 1 96.88 95 SER B O 1
ATOM 3116 N N . PHE B 1 96 ? -13.516 9.984 13.68 1 98.25 96 PHE B N 1
ATOM 3117 C CA . PHE B 1 96 ? -13.07 11.258 13.133 1 98.25 96 PHE B CA 1
ATOM 3118 C C . PHE B 1 96 ? -13.781 12.414 13.812 1 98.25 96 PHE B C 1
ATOM 3120 O O . PHE B 1 96 ? -13.164 13.438 14.125 1 98.25 96 PHE B O 1
ATOM 3127 N N . THR B 1 97 ? -15.078 12.281 14.031 1 97.88 97 THR B N 1
ATOM 3128 C CA . THR B 1 97 ? -15.859 13.352 14.648 1 97.88 97 THR B CA 1
ATOM 3129 C C . THR B 1 97 ? -15.32 13.688 16.031 1 97.88 97 THR B C 1
ATOM 3131 O O . THR B 1 97 ? -15.25 14.859 16.406 1 97.88 97 THR B O 1
ATOM 3134 N N . ASP B 1 98 ? -14.906 12.633 16.781 1 98.19 98 ASP B N 1
ATOM 3135 C CA . ASP B 1 98 ? -14.328 12.883 18.109 1 98.19 98 ASP B CA 1
ATOM 3136 C C . ASP B 1 98 ? -12.992 13.625 17.984 1 98.19 98 ASP B C 1
ATOM 3138 O O . ASP B 1 98 ? -12.703 14.523 18.781 1 98.19 98 ASP B O 1
ATOM 3142 N N . ALA B 1 99 ? -12.234 13.203 17.047 1 98.62 99 ALA B N 1
ATOM 3143 C CA . ALA B 1 99 ? -10.961 13.883 16.812 1 98.62 99 ALA B CA 1
ATOM 3144 C C . ALA B 1 99 ? -11.188 15.344 16.438 1 98.62 99 ALA B C 1
ATOM 3146 O O . ALA B 1 99 ? -10.469 16.234 16.906 1 98.62 99 ALA B O 1
ATOM 3147 N N . LEU B 1 100 ? -12.188 15.586 15.594 1 98.56 100 LEU B N 1
ATOM 3148 C CA . LEU B 1 100 ? -12.492 16.938 15.133 1 98.56 100 LEU B CA 1
ATOM 3149 C C . LEU B 1 100 ? -12.969 17.812 16.297 1 98.56 100 LEU B C 1
ATOM 3151 O O . LEU B 1 100 ? -12.672 19.016 16.328 1 98.56 100 LEU B O 1
ATOM 3155 N N . LYS B 1 101 ? -13.688 17.25 17.188 1 98.5 101 LYS B N 1
ATOM 3156 C CA . LYS B 1 101 ? -14.125 17.984 18.375 1 98.5 101 LYS B CA 1
ATOM 3157 C C . LYS B 1 101 ? -12.93 18.469 19.203 1 98.5 101 LYS B C 1
ATOM 3159 O O . LYS B 1 101 ? -12.969 19.547 19.797 1 98.5 101 LYS B O 1
ATOM 3164 N N . GLU B 1 102 ? -11.883 17.625 19.25 1 98.44 102 GLU B N 1
ATOM 3165 C CA . GLU B 1 102 ? -10.664 18.047 19.938 1 98.44 102 GLU B CA 1
ATOM 3166 C C . GLU B 1 102 ? -10.062 19.297 19.297 1 98.44 102 GLU B C 1
ATOM 3168 O O . GLU B 1 102 ? -9.617 20.203 20 1 98.44 102 GLU B O 1
ATOM 3173 N N . VAL B 1 103 ? -10.086 19.281 18.016 1 98.81 103 VAL B N 1
ATOM 3174 C CA . VAL B 1 103 ? -9.531 20.406 17.281 1 98.81 103 VAL B CA 1
ATOM 3175 C C . VAL B 1 103 ? -10.367 21.656 17.547 1 98.81 103 VAL B C 1
ATOM 3177 O O . VAL B 1 103 ? -9.828 22.734 17.797 1 98.81 103 VAL B O 1
ATOM 3180 N N . LYS B 1 104 ? -11.633 21.484 17.484 1 98.44 104 LYS B N 1
ATOM 3181 C CA . LYS B 1 104 ? -12.539 22.609 17.688 1 98.44 104 LYS B CA 1
ATOM 3182 C C . LYS B 1 104 ? -12.367 23.188 19.094 1 98.44 104 LYS B C 1
ATOM 3184 O O . LYS B 1 104 ? -12.297 24.406 19.266 1 98.44 104 LYS B O 1
ATOM 3189 N N . THR B 1 105 ? -12.289 22.297 20.047 1 98.44 105 THR B N 1
ATOM 3190 C CA . THR B 1 105 ? -12.117 22.734 21.422 1 98.44 105 THR B CA 1
ATOM 3191 C C . THR B 1 105 ? -10.805 23.5 21.594 1 98.44 105 THR B C 1
ATOM 3193 O O . THR B 1 105 ? -10.766 24.547 22.219 1 98.44 105 THR B O 1
ATOM 3196 N N . TRP B 1 106 ? -9.82 22.969 21.047 1 98.75 106 TRP B N 1
ATOM 3197 C CA . TRP B 1 106 ? -8.516 23.641 21.125 1 98.75 106 TRP B CA 1
ATOM 3198 C C . TRP B 1 106 ? -8.562 25 20.438 1 98.75 106 TRP B C 1
ATOM 3200 O O . TRP B 1 106 ? -8.031 25.984 20.969 1 98.75 106 TRP B O 1
ATOM 3210 N N . ALA B 1 107 ? -9.18 25.047 19.297 1 98.38 107 ALA B N 1
ATOM 3211 C CA . ALA B 1 107 ? -9.273 26.297 18.516 1 98.38 107 ALA B CA 1
ATOM 3212 C C . ALA B 1 107 ? -9.992 27.375 19.312 1 98.38 107 ALA B C 1
ATOM 3214 O O . ALA B 1 107 ? -9.57 28.531 19.312 1 98.38 107 ALA B O 1
ATOM 3215 N N . SER B 1 108 ? -11.016 27.031 19.969 1 97.62 108 SER B N 1
ATOM 3216 C CA . SER B 1 108 ? -11.797 27.984 20.75 1 97.62 108 SER B CA 1
ATOM 3217 C C . SER B 1 108 ? -10.961 28.578 21.875 1 97.62 108 SER B C 1
ATOM 3219 O O . SER B 1 108 ? -11.148 29.75 22.25 1 97.62 108 SER B O 1
ATOM 3221 N N . ALA B 1 109 ? -10.094 27.797 22.359 1 98.19 109 ALA B N 1
ATOM 3222 C CA . ALA B 1 109 ? -9.227 28.25 23.453 1 98.19 109 ALA B CA 1
ATOM 3223 C C . ALA B 1 109 ? -8.047 29.062 22.906 1 98.19 109 ALA B C 1
ATOM 3225 O O . ALA B 1 109 ? -7.352 29.734 23.672 1 98.19 109 ALA B O 1
ATOM 3226 N N . HIS B 1 110 ? -7.836 29.062 21.625 1 97.62 110 HIS B N 1
ATOM 3227 C CA . HIS B 1 110 ? -6.742 29.766 20.969 1 97.62 110 HIS B CA 1
ATOM 3228 C C . HIS B 1 110 ? -7.238 30.547 19.766 1 97.62 110 HIS B C 1
ATOM 3230 O O . HIS B 1 110 ? -6.828 30.281 18.625 1 97.62 110 HIS B O 1
ATOM 3236 N N . PRO B 1 111 ? -8.039 31.531 19.938 1 95.69 111 PRO B N 1
ATOM 3237 C CA . PRO B 1 111 ? -8.766 32.188 18.844 1 95.69 111 PRO B CA 1
ATOM 3238 C C . PRO B 1 111 ? -7.844 32.969 17.906 1 95.69 111 PRO B C 1
ATOM 3240 O O . PRO B 1 111 ? -8.258 33.344 16.812 1 95.69 111 PRO B O 1
ATOM 3243 N N . GLN B 1 112 ? -6.605 33.188 18.281 1 93.5 112 GLN B N 1
ATOM 3244 C CA . GLN B 1 112 ? -5.664 33.906 17.406 1 93.5 112 GLN B CA 1
ATOM 3245 C C . GLN B 1 112 ? -5.07 32.969 16.359 1 93.5 112 GLN B C 1
ATOM 3247 O O . GLN B 1 112 ? -4.484 33.406 15.383 1 93.5 112 GLN B O 1
ATOM 3252 N N . GLU B 1 113 ? -5.215 31.672 16.578 1 96.56 113 GLU B N 1
ATOM 3253 C CA . GLU B 1 113 ? -4.574 30.688 15.711 1 96.56 113 GLU B CA 1
ATOM 3254 C C . GLU B 1 113 ? -5.48 30.312 14.539 1 96.56 113 GLU B C 1
ATOM 3256 O O . GLU B 1 113 ? -6.707 30.344 14.664 1 96.56 113 GLU B O 1
ATOM 3261 N N . LEU B 1 114 ? -4.891 30.094 13.414 1 98.12 114 LEU B N 1
ATOM 3262 C CA . LEU B 1 114 ? -5.539 29.484 12.266 1 98.12 114 LEU B CA 1
ATOM 3263 C C . LEU B 1 114 ? -5.141 28.016 12.133 1 98.12 114 LEU B C 1
ATOM 3265 O O . LEU B 1 114 ? -3.953 27.688 12.125 1 98.12 114 LEU B O 1
ATOM 3269 N N . ILE B 1 115 ? -6.105 27.172 12.133 1 98.81 115 ILE B N 1
ATOM 3270 C CA . ILE B 1 115 ? -5.875 25.75 11.93 1 98.81 115 ILE B CA 1
ATOM 3271 C C . ILE B 1 115 ? -6.367 25.344 10.539 1 98.81 115 ILE B C 1
ATOM 3273 O O . ILE B 1 115 ? -7.449 25.75 10.117 1 98.81 115 ILE B O 1
ATOM 3277 N N . LEU B 1 116 ? -5.555 24.594 9.828 1 98.88 116 LEU B N 1
ATOM 3278 C CA . LEU B 1 116 ? -5.898 24.109 8.5 1 98.88 116 LEU B CA 1
ATOM 3279 C C . LEU B 1 116 ? -6.188 22.609 8.523 1 98.88 116 LEU B C 1
ATOM 3281 O O . LEU B 1 116 ? -5.434 21.828 9.117 1 98.88 116 LEU B O 1
ATOM 3285 N N . LEU B 1 117 ? -7.32 22.219 7.953 1 98.94 117 LEU B N 1
ATOM 3286 C CA . LEU B 1 117 ? -7.629 20.812 7.68 1 98.94 117 LEU B CA 1
ATOM 3287 C C . LEU B 1 117 ? -7.5 20.516 6.191 1 98.94 117 LEU B C 1
ATOM 3289 O O . LEU B 1 117 ? -8.195 21.109 5.367 1 98.94 117 LEU B O 1
ATOM 3293 N N . ILE B 1 118 ? -6.594 19.641 5.887 1 98.88 118 ILE B N 1
ATOM 3294 C CA . ILE B 1 118 ? -6.359 19.25 4.504 1 98.88 118 ILE B CA 1
ATOM 3295 C C . ILE B 1 118 ? -6.969 17.859 4.25 1 98.88 118 ILE B C 1
ATOM 3297 O O . ILE B 1 118 ? -6.402 16.844 4.656 1 98.88 118 ILE B O 1
ATOM 3301 N N . ASN B 1 119 ? -8.094 17.844 3.512 1 98.62 119 ASN B N 1
ATOM 3302 C CA . ASN B 1 119 ? -8.805 16.609 3.223 1 98.62 119 ASN B CA 1
ATOM 3303 C C . ASN B 1 119 ? -8.227 15.906 1.997 1 98.62 119 ASN B C 1
ATOM 3305 O O . ASN B 1 119 ? -8.031 16.531 0.953 1 98.62 119 ASN B O 1
ATOM 3309 N N . SER B 1 120 ? -7.926 14.633 2.18 1 97 120 SER B N 1
ATOM 3310 C CA . SER B 1 120 ? -7.469 13.867 1.023 1 97 120 SER B CA 1
ATOM 3311 C C . SER B 1 120 ? -7.621 12.367 1.256 1 97 120 SER B C 1
ATOM 3313 O O . SER B 1 120 ? -8.133 11.945 2.293 1 97 120 SER B O 1
ATOM 3315 N N . HIS B 1 121 ? -7.359 11.594 0.239 1 96.19 121 HIS B N 1
ATOM 3316 C CA . HIS B 1 121 ? -7.254 10.141 0.303 1 96.19 121 HIS B CA 1
ATOM 3317 C C . HIS B 1 121 ? -8.531 9.516 0.853 1 96.19 121 HIS B C 1
ATOM 3319 O O . HIS B 1 121 ? -8.484 8.719 1.795 1 96.19 121 HIS B O 1
ATOM 3325 N N . TYR B 1 122 ? -9.617 9.898 0.241 1 96.31 122 TYR B N 1
ATOM 3326 C CA . TYR B 1 122 ? -10.891 9.312 0.638 1 96.31 122 TYR B CA 1
ATOM 3327 C C . TYR B 1 122 ? -10.93 7.824 0.311 1 96.31 122 TYR B C 1
ATOM 3329 O O . TYR B 1 122 ? -10.477 7.402 -0.756 1 96.31 122 TYR B O 1
ATOM 3337 N N . SER B 1 123 ? -11.484 7.039 1.285 1 92.88 123 SER B N 1
ATOM 3338 C CA . SER B 1 123 ? -11.664 5.609 1.06 1 92.88 123 SER B CA 1
ATOM 3339 C C . SER B 1 123 ? -13.039 5.148 1.532 1 92.88 123 SER B C 1
ATOM 3341 O O . SER B 1 123 ? -13.32 5.148 2.732 1 92.88 123 SER B O 1
ATOM 3343 N N . PRO B 1 124 ? -13.867 4.781 0.501 1 88.94 124 PRO B N 1
ATOM 3344 C CA . PRO B 1 124 ? -13.641 4.812 -0.946 1 88.94 124 PRO B CA 1
ATOM 3345 C C . PRO B 1 124 ? -13.523 6.234 -1.492 1 88.94 124 PRO B C 1
ATOM 3347 O O . PRO B 1 124 ? -14.031 7.18 -0.877 1 88.94 124 PRO B O 1
ATOM 3350 N N . ASN B 1 125 ? -12.852 6.352 -2.596 1 90.69 125 ASN B N 1
ATOM 3351 C CA . ASN B 1 125 ? -12.734 7.645 -3.256 1 90.69 125 ASN B CA 1
ATOM 3352 C C . ASN B 1 125 ? -13.961 7.945 -4.121 1 90.69 125 ASN B C 1
ATOM 3354 O O . ASN B 1 125 ? -13.883 7.875 -5.348 1 90.69 125 ASN B O 1
ATOM 3358 N N . ASP B 1 126 ? -15 8.32 -3.459 1 90.25 126 ASP B N 1
ATOM 3359 C CA . ASP B 1 126 ? -16.25 8.578 -4.16 1 90.25 126 ASP B CA 1
ATOM 3360 C C . ASP B 1 126 ? -17.031 9.719 -3.51 1 90.25 126 ASP B C 1
ATOM 3362 O O . ASP B 1 126 ? -16.609 10.25 -2.477 1 90.25 126 ASP B O 1
ATOM 3366 N N . ASP B 1 127 ? -18.078 10.094 -4.137 1 93.31 127 ASP B N 1
ATOM 3367 C CA . ASP B 1 127 ? -18.859 11.242 -3.705 1 93.31 127 ASP B CA 1
ATOM 3368 C C . ASP B 1 127 ? -19.594 10.953 -2.396 1 93.31 127 ASP B C 1
ATOM 3370 O O . ASP B 1 127 ? -19.828 11.859 -1.593 1 93.31 127 ASP B O 1
ATOM 3374 N N . HIS B 1 128 ? -19.859 9.734 -2.213 1 93.12 128 HIS B N 1
ATOM 3375 C CA . HIS B 1 128 ? -20.562 9.375 -0.986 1 93.12 128 HIS B CA 1
ATOM 3376 C C . HIS B 1 128 ? -19.688 9.602 0.24 1 93.12 128 HIS B C 1
ATOM 3378 O O . HIS B 1 128 ? -20.125 10.188 1.229 1 93.12 128 HIS B O 1
ATOM 3384 N N . CYS B 1 129 ? -18.516 9.148 0.149 1 94.69 129 CYS B N 1
ATOM 3385 C CA . CYS B 1 129 ? -17.578 9.359 1.246 1 94.69 129 CYS B CA 1
ATOM 3386 C C . CYS B 1 129 ? -17.328 10.844 1.46 1 94.69 129 CYS B C 1
ATOM 3388 O O . CYS B 1 129 ? -17.359 11.328 2.592 1 94.69 129 CYS B O 1
ATOM 3390 N N . ARG B 1 130 ? -17.141 11.602 0.421 1 97 130 ARG B N 1
ATOM 3391 C CA . ARG B 1 130 ? -16.906 13.039 0.525 1 97 130 ARG B CA 1
ATOM 3392 C C . ARG B 1 130 ? -18.078 13.734 1.205 1 97 130 ARG B C 1
ATOM 3394 O O . ARG B 1 130 ? -17.891 14.562 2.096 1 97 130 ARG B O 1
ATOM 3401 N N . ALA B 1 131 ? -19.219 13.352 0.758 1 96.62 131 ALA B N 1
ATOM 3402 C CA . ALA B 1 131 ? -20.422 13.953 1.33 1 96.62 131 ALA B CA 1
ATOM 3403 C C . ALA B 1 131 ? -20.516 13.68 2.828 1 96.62 131 ALA B C 1
ATOM 3405 O O . ALA B 1 131 ? -20.891 14.562 3.605 1 96.62 131 ALA B O 1
ATOM 3406 N N . LYS B 1 132 ? -20.172 12.484 3.203 1 96.69 132 LYS B N 1
ATOM 3407 C CA . LYS B 1 132 ? -20.188 12.117 4.613 1 96.69 132 LYS B CA 1
ATOM 3408 C C . LYS B 1 132 ? -19.219 12.961 5.422 1 96.69 132 LYS B C 1
ATOM 3410 O O . LYS B 1 132 ? -19.531 13.414 6.523 1 96.69 132 LYS B O 1
ATOM 3415 N N . VAL B 1 133 ? -18.094 13.172 4.914 1 98.44 133 VAL B N 1
ATOM 3416 C CA . VAL B 1 133 ? -17.047 13.953 5.578 1 98.44 133 VAL B CA 1
ATOM 3417 C C . VAL B 1 133 ? -17.5 15.414 5.691 1 98.44 133 VAL B C 1
ATOM 3419 O O . VAL B 1 133 ? -17.422 16.016 6.766 1 98.44 133 VAL B O 1
ATOM 3422 N N . TRP B 1 134 ? -17.969 15.984 4.586 1 98.25 134 TRP B N 1
ATOM 3423 C CA . TRP B 1 134 ? -18.422 17.375 4.57 1 98.25 134 TRP B CA 1
ATOM 3424 C C . TRP B 1 134 ? -19.562 17.578 5.562 1 98.25 134 TRP B C 1
ATOM 3426 O O . TRP B 1 134 ? -19.609 18.609 6.25 1 98.25 134 TRP B O 1
ATOM 3436 N N . GLN B 1 135 ? -20.422 16.609 5.613 1 97.62 135 GLN B N 1
ATOM 3437 C CA . GLN B 1 135 ? -21.547 16.703 6.535 1 97.62 135 GLN B CA 1
ATOM 3438 C C . GLN B 1 135 ? -21.078 16.672 7.988 1 97.62 135 GLN B C 1
ATOM 3440 O O . GLN B 1 135 ? -21.594 17.406 8.828 1 97.62 135 GLN B O 1
ATOM 3445 N N . ALA B 1 136 ? -20.172 15.781 8.266 1 97.88 136 ALA B N 1
ATOM 3446 C CA . ALA B 1 136 ? -19.625 15.703 9.609 1 97.88 136 ALA B CA 1
ATOM 3447 C C . ALA B 1 136 ? -18.969 17.016 10.023 1 97.88 136 ALA B C 1
ATOM 3449 O O . ALA B 1 136 ? -19.172 17.5 11.141 1 97.88 136 ALA B O 1
ATOM 3450 N N . MET B 1 137 ? -18.234 17.641 9.148 1 98.5 137 MET B N 1
ATOM 3451 C CA . MET B 1 137 ? -17.594 18.922 9.414 1 98.5 137 MET B CA 1
ATOM 3452 C C . MET B 1 137 ? -18.625 20.031 9.586 1 98.5 137 MET B C 1
ATOM 3454 O O . MET B 1 137 ? -18.547 20.828 10.516 1 98.5 137 MET B O 1
ATOM 3458 N N . ALA B 1 138 ? -19.625 20.016 8.727 1 98.06 138 ALA B N 1
ATOM 3459 C CA . ALA B 1 138 ? -20.688 21.016 8.789 1 98.06 138 ALA B CA 1
ATOM 3460 C C . ALA B 1 138 ? -21.453 20.922 10.102 1 98.06 138 ALA B C 1
ATOM 3462 O O . ALA B 1 138 ? -21.844 21.938 10.672 1 98.06 138 ALA B O 1
ATOM 3463 N N . SER B 1 139 ? -21.656 19.703 10.516 1 97.75 139 SER B N 1
ATOM 3464 C CA . SER B 1 139 ? -22.422 19.469 11.742 1 97.75 139 SER B CA 1
ATOM 3465 C C . SER B 1 139 ? -21.703 20.062 12.953 1 97.75 139 SER B C 1
ATOM 3467 O O . SER B 1 139 ? -22.312 20.297 13.992 1 97.75 139 SER B O 1
ATOM 3469 N N . LEU B 1 140 ? -20.438 20.281 12.828 1 97.69 140 LEU B N 1
ATOM 3470 C CA . LEU B 1 140 ? -19.672 20.859 13.914 1 97.69 140 LEU B CA 1
ATOM 3471 C C . LEU B 1 140 ? -19.391 22.344 13.664 1 97.69 140 LEU B C 1
ATOM 3473 O O . LEU B 1 140 ? -18.578 22.953 14.352 1 97.69 140 LEU B O 1
ATOM 3477 N N . GLY B 1 141 ? -20 22.844 12.648 1 97.75 141 GLY B N 1
ATOM 3478 C CA . GLY B 1 141 ? -19.969 24.281 12.414 1 97.75 141 GLY B CA 1
ATOM 3479 C C . GLY B 1 141 ? -18.797 24.719 11.555 1 97.75 141 GLY B C 1
ATOM 3480 O O . GLY B 1 141 ? -18.469 25.906 11.5 1 97.75 141 GLY B O 1
ATOM 3481 N N . LEU B 1 142 ? -18.109 23.766 10.891 1 98.44 142 LEU B N 1
ATOM 3482 C CA . LEU B 1 142 ? -16.984 24.141 10.047 1 98.44 142 LEU B CA 1
ATOM 3483 C C . LEU B 1 142 ? -17.453 24.609 8.68 1 98.44 142 LEU B C 1
ATOM 3485 O O . LEU B 1 142 ? -18.594 24.312 8.273 1 98.44 142 LEU B O 1
ATOM 3489 N N . MET B 1 143 ? -16.672 25.297 8.023 1 97.88 143 MET B N 1
ATOM 3490 C CA . MET B 1 143 ? -16.938 25.797 6.676 1 97.88 143 MET B CA 1
ATOM 3491 C C . MET B 1 143 ? -16.969 24.656 5.664 1 97.88 143 MET B C 1
ATOM 3493 O O . MET B 1 143 ? -16.391 23.594 5.914 1 97.88 143 MET B O 1
ATOM 3497 N N . THR B 1 144 ? -17.547 24.969 4.492 1 97.44 144 THR B N 1
ATOM 3498 C CA . THR B 1 144 ? -17.406 24.078 3.35 1 97.44 144 THR B CA 1
ATOM 3499 C C . THR B 1 144 ? -15.977 24.078 2.832 1 97.44 144 THR B C 1
ATOM 3501 O O . THR B 1 144 ? -15.375 25.141 2.668 1 97.44 144 THR B O 1
ATOM 3504 N N . PRO B 1 145 ? -15.453 22.891 2.619 1 98.31 145 PRO B N 1
ATOM 3505 C CA . PRO B 1 145 ? -14.07 22.875 2.152 1 98.31 145 PRO B CA 1
ATOM 3506 C C . PRO B 1 145 ? -13.875 23.609 0.834 1 98.31 145 PRO B C 1
ATOM 3508 O O . PRO B 1 145 ? -14.68 23.469 -0.088 1 98.31 145 PRO B O 1
ATOM 3511 N N . ILE B 1 146 ? -12.82 24.422 0.817 1 98.31 146 ILE B N 1
ATOM 3512 C CA . ILE B 1 146 ? -12.414 24.953 -0.481 1 98.31 146 ILE B CA 1
ATOM 3513 C C . ILE B 1 146 ? -12.055 23.812 -1.418 1 98.31 146 ILE B C 1
ATOM 3515 O O . ILE B 1 146 ? -11.336 22.891 -1.029 1 98.31 146 ILE B O 1
ATOM 3519 N N . GLY B 1 147 ? -12.594 23.844 -2.65 1 96.62 147 GLY B N 1
ATOM 3520 C CA . GLY B 1 147 ? -12.344 22.797 -3.621 1 96.62 147 GLY B CA 1
ATOM 3521 C C . GLY B 1 147 ? -13.492 21.812 -3.73 1 96.62 147 GLY B C 1
ATOM 3522 O O . GLY B 1 147 ? -13.516 20.984 -4.645 1 96.62 147 GLY B O 1
ATOM 3523 N N . SER B 1 148 ? -14.438 21.859 -2.826 1 94.06 148 SER B N 1
ATOM 3524 C CA . SER B 1 148 ? -15.562 20.922 -2.822 1 94.06 148 SER B CA 1
ATOM 3525 C C . SER B 1 148 ? -16.422 21.094 -4.074 1 94.06 148 SER B C 1
ATOM 3527 O O . SER B 1 148 ? -17.078 20.141 -4.504 1 94.06 148 SER B O 1
ATOM 3529 N N . ASP B 1 149 ? -16.328 22.266 -4.664 1 91.31 149 ASP B N 1
ATOM 3530 C CA . ASP B 1 149 ? -17.141 22.547 -5.848 1 91.31 149 ASP B CA 1
ATOM 3531 C C . ASP B 1 149 ? -16.344 22.312 -7.125 1 91.31 149 ASP B C 1
ATOM 3533 O O . ASP B 1 149 ? -16.797 22.641 -8.219 1 91.31 149 ASP B O 1
ATOM 3537 N N . GLY B 1 150 ? -15.117 21.859 -7.008 1 90.38 150 GLY B N 1
ATOM 3538 C CA . GLY B 1 150 ? -14.312 21.516 -8.172 1 90.38 150 GLY B CA 1
ATOM 3539 C C . GLY B 1 150 ? -13.367 22.625 -8.594 1 90.38 150 GLY B C 1
ATOM 3540 O O . GLY B 1 150 ? -12.617 22.484 -9.562 1 90.38 150 GLY B O 1
ATOM 3541 N N . SER B 1 151 ? -13.398 23.703 -7.801 1 93.62 151 SER B N 1
ATOM 3542 C CA . SER B 1 151 ? -12.516 24.812 -8.148 1 93.62 151 SER B CA 1
ATOM 3543 C C . SER B 1 151 ? -11.656 25.234 -6.965 1 93.62 151 SER B C 1
ATOM 3545 O O . SER B 1 151 ? -12.117 25.234 -5.824 1 93.62 151 SER B O 1
ATOM 3547 N N . CYS B 1 152 ? -10.461 25.594 -7.309 1 98 152 CYS B N 1
ATOM 3548 C CA . CYS B 1 152 ? -9.523 26.031 -6.285 1 98 152 CYS B CA 1
ATOM 3549 C C . CYS B 1 152 ? -9.312 27.547 -6.355 1 98 152 CYS B C 1
ATOM 3551 O O . CYS B 1 152 ? -8.461 28.094 -5.656 1 98 152 CYS B O 1
ATOM 3553 N N . ASP B 1 153 ? -10.062 28.266 -7.113 1 97.38 153 ASP B N 1
ATOM 3554 C CA . ASP B 1 153 ? -9.859 29.672 -7.41 1 97.38 153 ASP B CA 1
ATOM 3555 C C . ASP B 1 153 ? -10.047 30.531 -6.16 1 97.38 153 ASP B C 1
ATOM 3557 O O . ASP B 1 153 ? -9.453 31.609 -6.039 1 97.38 153 ASP B O 1
ATOM 3561 N N . LYS B 1 154 ? -10.773 30.047 -5.262 1 97.19 154 LYS B N 1
ATOM 3562 C CA . LYS B 1 154 ? -11.055 30.797 -4.043 1 97.19 154 LYS B CA 1
ATOM 3563 C C . LYS B 1 154 ? -9.805 30.953 -3.189 1 97.19 154 LYS B C 1
ATOM 3565 O O . LYS B 1 154 ? -9.766 31.797 -2.279 1 97.19 154 LYS B O 1
ATOM 3570 N N . LEU B 1 155 ? -8.805 30.125 -3.516 1 97.94 155 LEU B N 1
ATOM 3571 C CA . LEU B 1 155 ? -7.551 30.234 -2.779 1 97.94 155 LEU B CA 1
ATOM 3572 C C . LEU B 1 155 ? -6.68 31.344 -3.359 1 97.94 155 LEU B C 1
ATOM 3574 O O . LEU B 1 155 ? -5.723 31.797 -2.719 1 97.94 155 LEU B O 1
ATOM 3578 N N . GLN B 1 156 ? -6.969 31.75 -4.578 1 97.5 156 GLN B N 1
ATOM 3579 C CA . GLN B 1 156 ? -6.121 32.75 -5.242 1 97.5 156 GLN B CA 1
ATOM 3580 C C . GLN B 1 156 ? -6.164 34.094 -4.516 1 97.5 156 GLN B C 1
ATOM 3582 O O . GLN B 1 156 ? -7.223 34.719 -4.414 1 97.5 156 GLN B O 1
ATOM 3587 N N . GLY B 1 157 ? -5.039 34.469 -3.971 1 95.69 157 GLY B N 1
ATOM 3588 C CA . GLY B 1 157 ? -4.918 35.781 -3.338 1 95.69 157 GLY B CA 1
ATOM 3589 C C . GLY B 1 157 ? -5.59 35.844 -1.98 1 95.69 157 GLY B C 1
ATOM 3590 O O . GLY B 1 157 ? -5.672 36.906 -1.375 1 95.69 157 GLY B O 1
ATOM 3591 N N . LEU B 1 158 ? -6.086 34.75 -1.513 1 98.06 158 LEU B N 1
ATOM 3592 C CA . LEU B 1 158 ? -6.742 34.719 -0.21 1 98.06 158 LEU B CA 1
ATOM 3593 C C . LEU B 1 158 ? -5.73 34.938 0.911 1 98.06 158 LEU B C 1
ATOM 3595 O O . LEU B 1 158 ? -4.832 34.125 1.113 1 98.06 158 LEU B O 1
ATOM 3599 N N . SER B 1 159 ? -5.898 36.062 1.635 1 97.69 159 SER B N 1
ATOM 3600 C CA . SER B 1 159 ? -4.977 36.344 2.729 1 97.69 159 SER B CA 1
ATOM 3601 C C . SER B 1 159 ? -5.305 35.5 3.961 1 97.69 159 SER B C 1
ATOM 3603 O O . SER B 1 159 ? -6.395 34.938 4.066 1 97.69 159 SER B O 1
ATOM 3605 N N . VAL B 1 160 ? -4.363 35.469 4.891 1 97.94 160 VAL B N 1
ATOM 3606 C CA . VAL B 1 160 ? -4.574 34.75 6.156 1 97.94 160 VAL B CA 1
ATOM 3607 C C . VAL B 1 160 ? -5.727 35.406 6.914 1 97.94 160 VAL B C 1
ATOM 3609 O O . VAL B 1 160 ? -6.578 34.719 7.477 1 97.94 160 VAL B O 1
ATOM 3612 N N . ARG B 1 161 ? -5.793 36.719 6.895 1 97.5 161 ARG B N 1
ATOM 3613 C CA . ARG B 1 161 ? -6.879 37.438 7.539 1 97.5 161 ARG B CA 1
ATOM 3614 C C . ARG B 1 161 ? -8.234 37.031 6.957 1 97.5 161 ARG B C 1
ATOM 3616 O O . ARG B 1 161 ? -9.188 36.812 7.699 1 97.5 161 ARG B O 1
ATOM 3623 N N . GLN B 1 162 ? -8.258 36.938 5.664 1 98.25 162 GLN B N 1
ATOM 3624 C CA . GLN B 1 162 ? -9.5 36.562 4.996 1 98.25 162 GLN B CA 1
ATOM 3625 C C . GLN B 1 162 ? -9.859 35.125 5.297 1 98.25 162 GLN B C 1
ATOM 3627 O O . GLN B 1 162 ? -11.031 34.781 5.457 1 98.25 162 GLN B O 1
ATOM 3632 N N . ALA B 1 163 ? -8.875 34.25 5.316 1 98.5 163 ALA B N 1
ATOM 3633 C CA . ALA B 1 163 ? -9.102 32.844 5.656 1 98.5 163 ALA B CA 1
ATOM 3634 C C . ALA B 1 163 ? -9.672 32.719 7.066 1 98.5 163 ALA B C 1
ATOM 3636 O O . ALA B 1 163 ? -10.586 31.922 7.297 1 98.5 163 ALA B O 1
ATOM 3637 N N . LYS B 1 164 ? -9.078 33.5 8 1 97.81 164 LYS B N 1
ATOM 3638 C CA . LYS B 1 164 ? -9.602 33.5 9.359 1 97.81 164 LYS B CA 1
ATOM 3639 C C . LYS B 1 164 ? -11.055 33.969 9.391 1 97.81 164 LYS B C 1
ATOM 3641 O O . LYS B 1 164 ? -11.891 33.344 10.055 1 97.81 164 LYS B O 1
ATOM 3646 N N . ALA B 1 165 ? -11.352 34.969 8.648 1 97.69 165 ALA B N 1
ATOM 3647 C CA . ALA B 1 165 ? -12.711 35.5 8.609 1 97.69 165 ALA B CA 1
ATOM 3648 C C . ALA B 1 165 ? -13.688 34.469 8.047 1 97.69 165 ALA B C 1
ATOM 3650 O O . ALA B 1 165 ? -14.805 34.344 8.547 1 97.69 165 ALA B O 1
ATOM 3651 N N . LYS B 1 166 ? -13.25 33.75 7.066 1 97.38 166 LYS B N 1
ATOM 3652 C CA . LYS B 1 166 ? -14.102 32.781 6.387 1 97.38 166 LYS B CA 1
ATOM 3653 C C . LYS B 1 166 ? -14.32 31.547 7.25 1 97.38 166 LYS B C 1
ATOM 3655 O O . LYS B 1 166 ? -15.297 30.828 7.062 1 97.38 166 LYS B O 1
ATOM 3660 N N . SER B 1 167 ? -13.453 31.281 8.203 1 98.19 167 SER B N 1
ATOM 3661 C CA . SER B 1 167 ? -13.438 30 8.898 1 98.19 167 SER B CA 1
ATOM 3662 C C . SER B 1 167 ? -13.742 30.172 10.383 1 98.19 167 SER B C 1
ATOM 3664 O O . SER B 1 167 ? -13.547 29.25 11.18 1 98.19 167 SER B O 1
ATOM 3666 N N . LYS B 1 168 ? -14.133 31.344 10.789 1 97.75 168 LYS B N 1
ATOM 3667 C CA . LYS B 1 168 ? -14.406 31.641 12.188 1 97.75 168 LYS B CA 1
ATOM 3668 C C . LYS B 1 168 ? -15.539 30.766 12.719 1 97.75 168 LYS B C 1
ATOM 3670 O O . LYS B 1 168 ? -16.578 30.609 12.062 1 97.75 168 LYS B O 1
ATOM 3675 N N . LEU B 1 169 ? -15.297 30.172 13.891 1 97.5 169 LEU B N 1
ATOM 3676 C CA . LEU B 1 169 ? -16.297 29.344 14.555 1 97.5 169 LEU B CA 1
ATOM 3677 C C . LEU B 1 169 ? -17.172 30.188 15.484 1 97.5 169 LEU B C 1
ATOM 3679 O O . LEU B 1 169 ? -16.734 31.234 15.969 1 97.5 169 LEU B O 1
ATOM 3683 N N . GLU B 1 170 ? -18.312 29.734 15.773 1 95.88 170 GLU B N 1
ATOM 3684 C CA . GLU B 1 170 ? -19.219 30.422 16.688 1 95.88 170 GLU B CA 1
ATOM 3685 C C . GLU B 1 170 ? -18.625 30.531 18.078 1 95.88 170 GLU B C 1
ATOM 3687 O O . GLU B 1 170 ? -18.766 31.547 18.75 1 95.88 170 GLU B O 1
ATOM 3692 N N . GLU B 1 171 ? -17.906 29.516 18.531 1 94.5 171 GLU B N 1
ATOM 3693 C CA . GLU B 1 171 ? -17.359 29.453 19.875 1 94.5 171 GLU B CA 1
ATOM 3694 C C . GLU B 1 171 ? -15.977 30.109 19.953 1 94.5 171 GLU B C 1
ATOM 3696 O O . GLU B 1 171 ? -15.367 30.172 21.016 1 94.5 171 GLU B O 1
ATOM 3701 N N . GLY B 1 172 ? -15.547 30.578 18.844 1 94.44 172 GLY B N 1
ATOM 3702 C CA . GLY B 1 172 ? -14.203 31.125 18.781 1 94.44 172 GLY B CA 1
ATOM 3703 C C . GLY B 1 172 ? -13.203 30.188 18.125 1 94.44 172 GLY B C 1
ATOM 3704 O O . GLY B 1 172 ? -13.367 28.969 18.172 1 94.44 172 GLY B O 1
ATOM 3705 N N . GLY B 1 173 ? -12.227 30.781 17.453 1 96.25 173 GLY B N 1
ATOM 3706 C CA . GLY B 1 173 ? -11.227 30.016 16.734 1 96.25 173 GLY B CA 1
ATOM 3707 C C . GLY B 1 173 ? -11.445 30 15.242 1 96.25 173 GLY B C 1
ATOM 3708 O O . GLY B 1 173 ? -12.484 30.453 14.75 1 96.25 173 GLY B O 1
ATOM 3709 N N . ASN B 1 174 ? -10.484 29.594 14.531 1 98.25 174 ASN B N 1
ATOM 3710 C CA . ASN B 1 174 ? -10.492 29.562 13.07 1 98.25 174 ASN B CA 1
ATOM 3711 C C . ASN B 1 174 ? -10.031 28.219 12.531 1 98.25 174 ASN B C 1
ATOM 3713 O O . ASN B 1 174 ? -8.891 27.812 12.75 1 98.25 174 ASN B O 1
ATOM 3717 N N . ILE B 1 175 ? -10.922 27.5 11.867 1 98.88 175 ILE B N 1
ATOM 3718 C CA . ILE B 1 175 ? -10.57 26.234 11.234 1 98.88 175 ILE B CA 1
ATOM 3719 C C . ILE B 1 175 ? -10.906 26.297 9.75 1 98.88 175 ILE B C 1
ATOM 3721 O O . ILE B 1 175 ? -12.078 26.234 9.367 1 98.88 175 ILE B O 1
ATOM 3725 N N . PHE B 1 176 ? -9.891 26.422 8.93 1 98.81 176 PHE B N 1
ATOM 3726 C CA . PHE B 1 176 ? -10.016 26.547 7.48 1 98.81 176 PHE B CA 1
ATOM 3727 C C . PHE B 1 176 ? -9.852 25.188 6.809 1 98.81 176 PHE B C 1
ATOM 3729 O O . PHE B 1 176 ? -8.93 24.438 7.129 1 98.81 176 PHE B O 1
ATOM 3736 N N . VAL B 1 177 ? -10.789 24.781 5.93 1 98.88 177 VAL B N 1
ATOM 3737 C CA . VAL B 1 177 ? -10.805 23.438 5.363 1 98.88 177 VAL B CA 1
ATOM 3738 C C . VAL B 1 177 ? -10.57 23.516 3.857 1 98.88 177 VAL B C 1
ATOM 3740 O O . VAL B 1 177 ? -11.188 24.328 3.162 1 98.88 177 VAL B O 1
ATOM 3743 N N . VAL B 1 178 ? -9.664 22.688 3.391 1 98.75 178 VAL B N 1
ATOM 3744 C CA . VAL B 1 178 ? -9.312 22.656 1.976 1 98.75 178 VAL B CA 1
ATOM 3745 C C . VAL B 1 178 ? -9.281 21.203 1.488 1 98.75 178 VAL B C 1
ATOM 3747 O O . VAL B 1 178 ? -8.789 20.312 2.189 1 98.75 178 VAL B O 1
ATOM 3750 N N . GLU B 1 179 ? -9.883 20.953 0.274 1 98.44 179 GLU B N 1
ATOM 3751 C CA . GLU B 1 179 ? -9.602 19.703 -0.439 1 98.44 179 GLU B CA 1
ATOM 3752 C C . GLU B 1 179 ? -8.172 19.672 -0.973 1 98.44 179 GLU B C 1
ATOM 3754 O O . GLU B 1 179 ? -7.809 20.5 -1.821 1 98.44 179 GLU B O 1
ATOM 3759 N N . GLY B 1 180 ? -7.449 18.766 -0.438 1 97.06 180 GLY B N 1
ATOM 3760 C CA . GLY B 1 180 ? -6 18.812 -0.582 1 97.06 180 GLY B CA 1
ATOM 3761 C C . GLY B 1 180 ? -5.504 18.094 -1.817 1 97.06 180 GLY B C 1
ATOM 3762 O O . GLY B 1 180 ? -5.91 18.406 -2.938 1 97.06 180 GLY B O 1
ATOM 3763 N N . GLU B 1 181 ? -4.691 17.078 -1.612 1 89.25 181 GLU B N 1
ATOM 3764 C CA . GLU B 1 181 ? -4.012 16.359 -2.684 1 89.25 181 GLU B CA 1
ATOM 3765 C C . GLU B 1 181 ? -5.004 15.852 -3.723 1 89.25 181 GLU B C 1
ATOM 3767 O O . GLU B 1 181 ? -6.062 15.32 -3.371 1 89.25 181 GLU B O 1
ATOM 3772 N N . GLY B 1 182 ? -4.645 15.977 -5 1 90.06 182 GLY B N 1
ATOM 3773 C CA . GLY B 1 182 ? -5.539 15.625 -6.094 1 90.06 182 GLY B CA 1
ATOM 3774 C C . GLY B 1 182 ? -6.469 16.75 -6.492 1 90.06 182 GLY B C 1
ATOM 3775 O O . GLY B 1 182 ? -7.145 16.672 -7.52 1 90.06 182 GLY B O 1
ATOM 3776 N N . LYS B 1 183 ? -6.48 17.859 -5.625 1 95.94 183 LYS B N 1
ATOM 3777 C CA . LYS B 1 183 ? -7.285 19.047 -5.906 1 95.94 183 LYS B CA 1
ATOM 3778 C C . LYS B 1 183 ? -6.496 20.328 -5.645 1 95.94 183 LYS B C 1
ATOM 3780 O O . LYS B 1 183 ? -5.633 20.703 -6.441 1 95.94 183 LYS B O 1
ATOM 3785 N N . CYS B 1 184 ? -6.59 20.922 -4.473 1 98.38 184 CYS B N 1
ATOM 3786 C CA . CYS B 1 184 ? -6.145 22.297 -4.266 1 98.38 184 CYS B CA 1
ATOM 3787 C C . CYS B 1 184 ? -4.832 22.328 -3.488 1 98.38 184 CYS B C 1
ATOM 3789 O O . CYS B 1 184 ? -4.508 23.328 -2.855 1 98.38 184 CYS B O 1
ATOM 3791 N N . LEU B 1 185 ? -4.098 21.25 -3.428 1 98.19 185 LEU B N 1
ATOM 3792 C CA . LEU B 1 185 ? -2.809 21.188 -2.746 1 98.19 185 LEU B CA 1
ATOM 3793 C C . LEU B 1 185 ? -1.754 20.547 -3.639 1 98.19 185 LEU B C 1
ATOM 3795 O O . LEU B 1 185 ? -1.94 19.422 -4.117 1 98.19 185 LEU B O 1
ATOM 3799 N N . ASP B 1 186 ? -0.702 21.234 -3.887 1 97.56 186 ASP B N 1
ATOM 3800 C CA . ASP B 1 186 ? 0.489 20.625 -4.469 1 97.56 186 ASP B CA 1
ATOM 3801 C C . ASP B 1 186 ? 1.286 19.859 -3.412 1 97.56 186 ASP B C 1
ATOM 3803 O O . ASP B 1 186 ? 2.01 20.469 -2.619 1 97.56 186 ASP B O 1
ATOM 3807 N N . ALA B 1 187 ? 1.227 18.641 -3.475 1 96.38 187 ALA B N 1
ATOM 3808 C CA . ALA B 1 187 ? 1.757 17.797 -2.402 1 96.38 187 ALA B CA 1
ATOM 3809 C C . ALA B 1 187 ? 3.277 17.703 -2.486 1 96.38 187 ALA B C 1
ATOM 3811 O O . ALA B 1 187 ? 3.947 17.484 -1.473 1 96.38 187 ALA B O 1
ATOM 3812 N N . ASN B 1 188 ? 3.84 17.797 -3.75 1 97 188 ASN B N 1
ATOM 3813 C CA . ASN B 1 188 ? 5.277 17.719 -3.984 1 97 188 ASN B CA 1
ATOM 3814 C C . ASN B 1 188 ? 5.875 16.453 -3.363 1 97 188 ASN B C 1
ATOM 3816 O O . ASN B 1 188 ? 6.949 16.5 -2.762 1 97 188 ASN B O 1
ATOM 3820 N N . TRP B 1 189 ? 5.188 15.398 -3.512 1 94.56 189 TRP B N 1
ATOM 3821 C CA . TRP B 1 189 ? 5.566 14.125 -2.906 1 94.56 189 TRP B CA 1
ATOM 3822 C C . TRP B 1 189 ? 6.73 13.492 -3.656 1 94.56 189 TRP B C 1
ATOM 3824 O O . TRP B 1 189 ? 6.699 13.383 -4.887 1 94.56 189 TRP B O 1
ATOM 3834 N N . ASN B 1 190 ? 7.789 13.125 -2.959 1 96.62 190 ASN B N 1
ATOM 3835 C CA . ASN B 1 190 ? 8.922 12.375 -3.508 1 96.62 190 ASN B CA 1
ATOM 3836 C C . ASN B 1 190 ? 9.102 11.039 -2.799 1 96.62 190 ASN B C 1
ATOM 3838 O O . ASN B 1 190 ? 9.648 10.984 -1.695 1 96.62 190 ASN B O 1
ATOM 3842 N N . PRO B 1 191 ? 8.719 9.961 -3.451 1 93.31 191 PRO B N 1
ATOM 3843 C CA . PRO B 1 191 ? 8.773 8.648 -2.807 1 93.31 191 PRO B CA 1
ATOM 3844 C C . PRO B 1 191 ? 10.195 8.109 -2.697 1 93.31 191 PRO B C 1
ATOM 3846 O O . PRO B 1 191 ? 10.43 7.113 -2.006 1 93.31 191 PRO B O 1
ATOM 3849 N N . LYS B 1 192 ? 11.211 8.727 -3.279 1 92.81 192 LYS B N 1
ATOM 3850 C CA . LYS B 1 192 ? 12.586 8.227 -3.303 1 92.81 192 LYS B CA 1
ATOM 3851 C C . LYS B 1 192 ? 13.336 8.641 -2.043 1 92.81 192 LYS B C 1
ATOM 3853 O O . LYS B 1 192 ? 14.43 8.133 -1.775 1 92.81 192 LYS B O 1
ATOM 3858 N N . LEU B 1 193 ? 12.711 9.5 -1.253 1 97.38 193 LEU B N 1
ATOM 3859 C CA . LEU B 1 193 ? 13.383 9.969 -0.046 1 97.38 193 LEU B CA 1
ATOM 3860 C C . LEU B 1 193 ? 13.188 8.984 1.101 1 97.38 193 LEU B C 1
ATOM 3862 O O . LEU B 1 193 ? 12.625 9.336 2.139 1 97.38 193 LEU B O 1
ATOM 3866 N N . THR B 1 194 ? 13.766 7.781 0.87 1 96.19 194 THR B N 1
ATOM 3867 C CA . THR B 1 194 ? 13.617 6.707 1.843 1 96.19 194 THR B CA 1
ATOM 3868 C C . THR B 1 194 ? 14.711 6.781 2.904 1 96.19 194 THR B C 1
ATOM 3870 O O . THR B 1 194 ? 15.828 7.219 2.619 1 96.19 194 THR B O 1
ATOM 3873 N N . CYS B 1 195 ? 14.43 6.309 4.086 1 97.06 195 CYS B N 1
ATOM 3874 C CA . CYS B 1 195 ? 15.375 6.336 5.195 1 97.06 195 CYS B CA 1
ATOM 3875 C C . CYS B 1 195 ? 16.438 5.262 5.027 1 97.06 195 CYS B C 1
ATOM 3877 O O . CYS B 1 195 ? 17.594 5.441 5.449 1 97.06 195 CYS B O 1
ATOM 3879 N N . TYR B 1 196 ? 16.047 4.121 4.477 1 93.31 196 TYR B N 1
ATOM 3880 C CA . TYR B 1 196 ? 16.969 3.012 4.277 1 93.31 196 TYR B CA 1
ATOM 3881 C C . TYR B 1 196 ? 17.219 2.775 2.795 1 93.31 196 TYR B C 1
ATOM 3883 O O . TYR B 1 196 ? 16.281 2.592 2.018 1 93.31 196 TYR B O 1
ATOM 3891 N N . ARG B 1 197 ? 18.516 2.797 2.484 1 89.5 197 ARG B N 1
ATOM 3892 C CA . ARG B 1 197 ? 18.969 2.654 1.104 1 89.5 197 ARG B CA 1
ATOM 3893 C C . ARG B 1 197 ? 20.172 1.737 1.019 1 89.5 197 ARG B C 1
ATOM 3895 O O . ARG B 1 197 ? 20.688 1.27 2.041 1 89.5 197 ARG B O 1
ATOM 3902 N N . GLN B 1 198 ? 20.5 1.493 -0.25 1 83 198 GLN B N 1
ATOM 3903 C CA . GLN B 1 198 ? 21.641 0.615 -0.47 1 83 198 GLN B CA 1
ATOM 3904 C C . GLN B 1 198 ? 22.891 1.159 0.211 1 83 198 GLN B C 1
ATOM 3906 O O . GLN B 1 198 ? 23.703 0.396 0.755 1 83 198 GLN B O 1
ATOM 3911 N N . ASN B 1 199 ? 23.031 2.48 0.263 1 87.19 199 ASN B N 1
ATOM 3912 C CA . ASN B 1 199 ? 24.266 3.09 0.772 1 87.19 199 ASN B CA 1
ATOM 3913 C C . ASN B 1 199 ? 24.141 3.441 2.252 1 87.19 199 ASN B C 1
ATOM 3915 O O . ASN B 1 199 ? 25 4.117 2.807 1 87.19 199 ASN B O 1
ATOM 3919 N N . GLY B 1 200 ? 23.094 3.061 2.879 1 92.75 200 GLY B N 1
ATOM 3920 C CA . GLY B 1 200 ? 22.969 3.322 4.305 1 92.75 200 GLY B CA 1
ATOM 3921 C C . GLY B 1 200 ? 21.547 3.676 4.723 1 92.75 200 GLY B C 1
ATOM 3922 O O . GLY B 1 200 ? 20.594 3.143 4.172 1 92.75 200 GLY B O 1
ATOM 3923 N N . ASP B 1 201 ? 21.453 4.457 5.871 1 96.06 201 ASP B N 1
ATOM 3924 C CA . ASP B 1 201 ? 20.141 4.859 6.363 1 96.06 201 ASP B CA 1
ATOM 3925 C C . ASP B 1 201 ? 20.156 6.301 6.863 1 96.06 201 ASP B C 1
ATOM 3927 O O . ASP B 1 201 ? 21.203 6.957 6.84 1 96.06 201 ASP B O 1
ATOM 3931 N N . CYS B 1 202 ? 19.031 6.852 7.199 1 98 202 CYS B N 1
ATOM 3932 C CA . CYS B 1 202 ? 18.891 8.266 7.508 1 98 202 CYS B CA 1
ATOM 3933 C C . CYS B 1 202 ? 19.375 8.57 8.922 1 98 202 CYS B C 1
ATOM 3935 O O . CYS B 1 202 ? 19.453 9.734 9.312 1 98 202 CYS B O 1
ATOM 3937 N N . ARG B 1 203 ? 19.734 7.594 9.781 1 97.62 203 ARG B N 1
ATOM 3938 C CA . ARG B 1 203 ? 20.062 7.777 11.188 1 97.62 203 ARG B CA 1
ATOM 3939 C C . ARG B 1 203 ? 21.453 8.383 11.352 1 97.62 203 ARG B C 1
ATOM 3941 O O . ARG B 1 203 ? 22.438 7.84 10.852 1 97.62 203 ARG B O 1
ATOM 3948 N N . ARG B 1 204 ? 21.453 9.422 12.062 1 97.06 204 ARG B N 1
ATOM 3949 C CA . ARG B 1 204 ? 22.719 10.125 12.234 1 97.06 204 ARG B CA 1
ATOM 3950 C C . ARG B 1 204 ? 23.781 9.203 12.789 1 97.06 204 ARG B C 1
ATOM 3952 O O . ARG B 1 204 ? 23.547 8.453 13.742 1 97.06 204 ARG B O 1
ATOM 3959 N N . GLY B 1 205 ? 24.922 9.289 12.227 1 94.88 205 GLY B N 1
ATOM 3960 C CA . GLY B 1 205 ? 26.047 8.469 12.672 1 94.88 205 GLY B CA 1
ATOM 3961 C C . GLY B 1 205 ? 26.109 7.125 11.977 1 94.88 205 GLY B C 1
ATOM 3962 O O . GLY B 1 205 ? 27.141 6.457 12.008 1 94.88 205 GLY B O 1
ATOM 3963 N N . SER B 1 206 ? 25.016 6.66 11.336 1 94.38 206 SER B N 1
ATOM 3964 C CA . SER B 1 206 ? 25 5.414 10.578 1 94.38 206 SER B CA 1
ATOM 3965 C C . SER B 1 206 ? 25.719 5.574 9.242 1 94.38 206 SER B C 1
ATOM 3967 O O . SER B 1 206 ? 25.906 6.695 8.758 1 94.38 206 SER B O 1
ATOM 3969 N N . PRO B 1 207 ? 26.125 4.488 8.727 1 90.88 207 PRO B N 1
ATOM 3970 C CA . PRO B 1 207 ? 26.734 4.566 7.402 1 90.88 207 PRO B CA 1
ATOM 3971 C C . PRO B 1 207 ? 25.828 5.246 6.375 1 90.88 207 PRO B C 1
ATOM 3973 O O . PRO B 1 207 ? 24.641 4.926 6.285 1 90.88 207 PRO B O 1
ATOM 3976 N N . GLY B 1 208 ? 26.391 6.223 5.664 1 94.44 208 GLY B N 1
ATOM 3977 C CA . GLY B 1 208 ? 25.703 6.875 4.562 1 94.44 208 GLY B CA 1
ATOM 3978 C C . GLY B 1 208 ? 24.719 7.941 5.016 1 94.44 208 GLY B C 1
ATOM 3979 O O . GLY B 1 208 ? 24.109 8.617 4.191 1 94.44 208 GLY B O 1
ATOM 3980 N N . SER B 1 209 ? 24.594 8.109 6.293 1 96.62 209 SER B N 1
ATOM 3981 C CA . SER B 1 209 ? 23.562 8.984 6.84 1 96.62 209 SER B CA 1
ATOM 3982 C C . SER B 1 209 ? 23.75 10.422 6.371 1 96.62 209 SER B C 1
ATOM 3984 O O . SER B 1 209 ? 22.781 11.117 6.078 1 96.62 209 SER B O 1
ATOM 3986 N N . ASP B 1 210 ? 24.969 10.859 6.211 1 96.38 210 ASP B N 1
ATOM 3987 C CA . ASP B 1 210 ? 25.234 12.242 5.805 1 96.38 210 ASP B CA 1
ATOM 3988 C C . ASP B 1 210 ? 24.719 12.5 4.395 1 96.38 210 ASP B C 1
ATOM 3990 O O . ASP B 1 210 ? 24.062 13.516 4.148 1 96.38 210 ASP B O 1
ATOM 3994 N N . VAL B 1 211 ? 25.047 11.594 3.539 1 96.69 211 VAL B N 1
ATOM 3995 C CA . VAL B 1 211 ? 24.641 11.734 2.146 1 96.69 211 VAL B CA 1
ATOM 3996 C C . VAL B 1 211 ? 23.125 11.672 2.047 1 96.69 211 VAL B C 1
ATOM 3998 O O . VAL B 1 211 ? 22.5 12.477 1.338 1 96.69 211 VAL B O 1
ATOM 4001 N N . ILE B 1 212 ? 22.516 10.781 2.764 1 96.81 212 ILE B N 1
ATOM 4002 C CA . ILE B 1 212 ? 21.078 10.555 2.721 1 96.81 212 ILE B CA 1
ATOM 4003 C C . ILE B 1 212 ? 20.344 11.773 3.281 1 96.81 212 ILE B C 1
ATOM 4005 O O . ILE B 1 212 ? 19.391 12.266 2.674 1 96.81 212 ILE B O 1
ATOM 4009 N N . ASN B 1 213 ? 20.828 12.297 4.336 1 97.31 213 ASN B N 1
ATOM 4010 C CA . ASN B 1 213 ? 20.219 13.469 4.938 1 97.31 213 ASN B CA 1
ATOM 4011 C C . ASN B 1 213 ? 20.406 14.711 4.07 1 97.31 213 ASN B C 1
ATOM 4013 O O . ASN B 1 213 ? 19.516 15.562 3.99 1 97.31 213 ASN B O 1
ATOM 4017 N N . LYS B 1 214 ? 21.531 14.789 3.459 1 97.38 214 LYS B N 1
ATOM 4018 C CA . LYS B 1 214 ? 21.766 15.906 2.553 1 97.38 214 LYS B CA 1
ATOM 4019 C C . LYS B 1 214 ? 20.781 15.898 1.391 1 97.38 214 LYS B C 1
ATOM 4021 O O . LYS B 1 214 ? 20.359 16.953 0.916 1 97.38 214 LYS B O 1
ATOM 4026 N N . GLU B 1 215 ? 20.453 14.719 0.908 1 98 215 GLU B N 1
ATOM 4027 C CA . GLU B 1 215 ? 19.469 14.602 -0.163 1 98 215 GLU B CA 1
ATOM 4028 C C . GLU B 1 215 ? 18.109 15.141 0.277 1 98 215 GLU B C 1
ATOM 4030 O O . GLU B 1 215 ? 17.422 15.812 -0.497 1 98 215 GLU B O 1
ATOM 4035 N N . MET B 1 216 ? 17.734 14.867 1.498 1 98.44 216 MET B N 1
ATOM 4036 C CA . MET B 1 216 ? 16.5 15.383 2.064 1 98.44 216 MET B CA 1
ATOM 4037 C C . MET B 1 216 ? 16.516 16.906 2.105 1 98.44 216 MET B C 1
ATOM 4039 O O . MET B 1 216 ? 15.57 17.547 1.643 1 98.44 216 MET B O 1
ATOM 4043 N N . LEU B 1 217 ? 17.562 17.453 2.574 1 98.38 217 LEU B N 1
ATOM 4044 C CA . LEU B 1 217 ? 17.656 18.906 2.688 1 98.38 217 LEU B CA 1
ATOM 4045 C C . LEU B 1 217 ? 17.703 19.562 1.31 1 98.38 217 LEU B C 1
ATOM 4047 O O . LEU B 1 217 ? 17.125 20.641 1.11 1 98.38 217 LEU B O 1
ATOM 4051 N N . SER B 1 218 ? 18.406 18.859 0.396 1 98.56 218 SER B N 1
ATOM 4052 C CA . SER B 1 218 ? 18.438 19.359 -0.973 1 98.56 218 SER B CA 1
ATOM 4053 C C . SER B 1 218 ? 17.047 19.391 -1.588 1 98.56 218 SER B C 1
ATOM 4055 O O . SER B 1 218 ? 16.688 20.344 -2.277 1 98.56 218 SER B O 1
ATOM 4057 N N . TYR B 1 219 ? 16.328 18.328 -1.336 1 98.75 219 TYR B N 1
ATOM 4058 C CA . TYR B 1 219 ? 14.961 18.266 -1.847 1 98.75 219 TYR B CA 1
ATOM 4059 C C . TYR B 1 219 ? 14.102 19.375 -1.257 1 98.75 219 TYR B C 1
ATOM 4061 O O . TYR B 1 219 ? 13.336 20.016 -1.974 1 98.75 219 TYR B O 1
ATOM 4069 N N . ILE B 1 220 ? 14.203 19.594 0.036 1 98.69 220 ILE B N 1
ATOM 4070 C CA . ILE B 1 220 ? 13.445 20.641 0.733 1 98.69 220 ILE B CA 1
ATOM 4071 C C . ILE B 1 220 ? 13.766 22 0.136 1 98.69 220 ILE B C 1
ATOM 4073 O O . ILE B 1 220 ? 12.859 22.781 -0.186 1 98.69 220 ILE B O 1
ATOM 4077 N N . ASN B 1 221 ? 15.031 22.25 -0.076 1 98.38 221 ASN B N 1
ATOM 4078 C CA . ASN B 1 221 ? 15.461 23.516 -0.651 1 98.38 221 ASN B CA 1
ATOM 4079 C C . ASN B 1 221 ? 14.93 23.703 -2.07 1 98.38 221 ASN B C 1
ATOM 4081 O O . ASN B 1 221 ? 14.492 24.781 -2.439 1 98.38 221 ASN B O 1
ATOM 4085 N N . GLU B 1 222 ? 15.039 22.594 -2.775 1 98.62 222 GLU B N 1
ATOM 4086 C CA . GLU B 1 222 ? 14.547 22.656 -4.152 1 98.62 222 GLU B CA 1
ATOM 4087 C C . GLU B 1 222 ? 13.047 22.922 -4.191 1 98.62 222 GLU B C 1
ATOM 4089 O O . GLU B 1 222 ? 12.578 23.766 -4.957 1 98.62 222 GLU B O 1
ATOM 4094 N N . THR B 1 223 ? 12.32 22.219 -3.391 1 98.56 223 THR B N 1
ATOM 4095 C CA . THR B 1 223 ? 10.875 22.406 -3.338 1 98.56 223 THR B CA 1
ATOM 4096 C C . THR B 1 223 ? 10.523 23.828 -2.914 1 98.56 223 THR B C 1
ATOM 4098 O O . THR B 1 223 ? 9.625 24.453 -3.49 1 98.56 223 THR B O 1
ATOM 4101 N N . ALA B 1 224 ? 11.266 24.344 -1.988 1 98.25 224 ALA B N 1
ATOM 4102 C CA . ALA B 1 224 ? 11.016 25.672 -1.423 1 98.25 224 ALA B CA 1
ATOM 4103 C C . ALA B 1 224 ? 11.43 26.766 -2.396 1 98.25 224 ALA B C 1
ATOM 4105 O O . ALA B 1 224 ? 11.094 27.938 -2.199 1 98.25 224 ALA B O 1
ATOM 4106 N N . SER B 1 225 ? 12.164 26.406 -3.426 1 98.06 225 SER B N 1
ATOM 4107 C CA . SER B 1 225 ? 12.602 27.406 -4.391 1 98.06 225 SER B CA 1
ATOM 4108 C C . SER B 1 225 ? 11.492 27.766 -5.375 1 98.06 225 SER B C 1
ATOM 4110 O O . SER B 1 225 ? 11.578 28.766 -6.09 1 98.06 225 SER B O 1
ATOM 4112 N N . HIS B 1 226 ? 10.43 27 -5.359 1 96.81 226 HIS B N 1
ATOM 4113 C CA . HIS B 1 226 ? 9.305 27.234 -6.262 1 96.81 226 HIS B CA 1
ATOM 4114 C C . HIS B 1 226 ? 8.141 27.875 -5.523 1 96.81 226 HIS B C 1
ATOM 4116 O O . HIS B 1 226 ? 7.703 27.375 -4.484 1 96.81 226 HIS B O 1
ATOM 4122 N N . LYS B 1 227 ? 7.758 28.938 -6.102 1 95.12 227 LYS B N 1
ATOM 4123 C CA . LYS B 1 227 ? 6.559 29.562 -5.559 1 95.12 227 LYS B CA 1
ATOM 4124 C C . LYS B 1 227 ? 5.344 28.656 -5.703 1 95.12 227 LYS B C 1
ATOM 4126 O O . LYS B 1 227 ? 5.16 28.016 -6.742 1 95.12 227 LYS B O 1
ATOM 4131 N N . PRO B 1 228 ? 4.492 28.547 -4.652 1 95.25 228 PRO B N 1
ATOM 4132 C CA . PRO B 1 228 ? 3.264 27.766 -4.809 1 95.25 228 PRO B CA 1
ATOM 4133 C C . PRO B 1 228 ? 2.389 28.266 -5.957 1 95.25 228 PRO B C 1
ATOM 4135 O O . PRO B 1 228 ? 2.363 29.469 -6.242 1 95.25 228 PRO B O 1
ATOM 4138 N N . THR B 1 229 ? 1.711 27.312 -6.586 1 96.19 229 THR B N 1
ATOM 4139 C CA . THR B 1 229 ? 0.695 27.703 -7.555 1 96.19 229 THR B CA 1
ATOM 4140 C C . THR B 1 229 ? -0.311 28.672 -6.926 1 96.19 229 THR B C 1
ATOM 4142 O O . THR B 1 229 ? -0.724 28.484 -5.781 1 96.19 229 THR B O 1
ATOM 4145 N N . SER B 1 230 ? -0.735 29.672 -7.672 1 95.94 230 SER B N 1
ATOM 4146 C CA . SER B 1 230 ? -1.451 30.828 -7.121 1 95.94 230 SER B CA 1
ATOM 4147 C C . SER B 1 230 ? -2.756 30.391 -6.461 1 95.94 230 SER B C 1
ATOM 4149 O O . SER B 1 230 ? -3.195 31.016 -5.484 1 95.94 230 SER B O 1
ATOM 4151 N N . ASN B 1 231 ? -3.387 29.344 -6.957 1 97.56 231 ASN B N 1
ATOM 4152 C CA . ASN B 1 231 ? -4.66 28.922 -6.391 1 97.56 231 ASN B CA 1
ATOM 4153 C C . ASN B 1 231 ? -4.531 27.578 -5.668 1 97.56 231 ASN B C 1
ATOM 4155 O O . ASN B 1 231 ? -5.512 26.844 -5.535 1 97.56 231 ASN B O 1
ATOM 4159 N N . HIS B 1 232 ? -3.346 27.219 -5.227 1 98.62 232 HIS B N 1
ATOM 4160 C CA . HIS B 1 232 ? -3.09 25.984 -4.48 1 98.62 232 HIS B CA 1
ATOM 4161 C C . HIS B 1 232 ? -2.279 26.266 -3.219 1 98.62 232 HIS B C 1
ATOM 4163 O O . HIS B 1 232 ? -1.517 27.234 -3.168 1 98.62 232 HIS B O 1
ATOM 4169 N N . LEU B 1 233 ? -2.498 25.5 -2.18 1 98.56 233 LEU B N 1
ATOM 4170 C CA . LEU B 1 233 ? -1.496 25.375 -1.127 1 98.56 233 LEU B CA 1
ATOM 4171 C C . LEU B 1 233 ? -0.363 24.453 -1.559 1 98.56 233 LEU B C 1
ATOM 4173 O O . LEU B 1 233 ? -0.438 23.828 -2.619 1 98.56 233 LEU B O 1
ATOM 4177 N N . ALA B 1 234 ? 0.699 24.406 -0.796 1 98.56 234 ALA B N 1
ATOM 4178 C CA . ALA B 1 234 ? 1.837 23.578 -1.188 1 98.56 234 ALA B CA 1
ATOM 4179 C C . ALA B 1 234 ? 2.529 22.984 0.035 1 98.56 234 ALA B C 1
ATOM 4181 O O . ALA B 1 234 ? 2.76 23.672 1.026 1 98.56 234 ALA B O 1
ATOM 4182 N N . THR B 1 235 ? 2.826 21.75 -0.072 1 98.5 235 THR B N 1
ATOM 4183 C CA . THR B 1 235 ? 3.551 21.094 1.009 1 98.5 235 THR B CA 1
ATOM 4184 C C . THR B 1 235 ? 5.031 20.953 0.662 1 98.5 235 THR B C 1
ATOM 4186 O O . THR B 1 235 ? 5.391 20.859 -0.514 1 98.5 235 THR B O 1
ATOM 4189 N N . ILE B 1 236 ? 5.801 21.062 1.637 1 98.69 236 ILE B N 1
ATOM 4190 C CA . ILE B 1 236 ? 7.18 20.594 1.6 1 98.69 236 ILE B CA 1
ATOM 4191 C C . ILE B 1 236 ? 7.316 19.312 2.428 1 98.69 236 ILE B C 1
ATOM 4193 O O . ILE B 1 236 ? 7.125 19.344 3.645 1 98.69 236 ILE B O 1
ATOM 4197 N N . GLN B 1 237 ? 7.617 18.281 1.71 1 98.75 237 GLN B N 1
ATOM 4198 C CA . GLN B 1 237 ? 7.836 17 2.379 1 98.75 237 GLN B CA 1
ATOM 4199 C C . GLN B 1 237 ? 9.133 17.016 3.189 1 98.75 237 GLN B C 1
ATOM 4201 O O . GLN B 1 237 ? 10.227 17.078 2.623 1 98.75 237 GLN B O 1
ATOM 4206 N N . ALA B 1 238 ? 8.992 17.047 4.488 1 98.81 238 ALA B N 1
ATOM 4207 C CA . ALA B 1 238 ? 10.125 16.938 5.406 1 98.81 238 ALA B CA 1
ATOM 4208 C C . ALA B 1 238 ? 10 15.727 6.312 1 98.81 238 ALA B C 1
ATOM 4210 O O . ALA B 1 238 ? 10.047 15.844 7.539 1 98.81 238 ALA B O 1
ATOM 4211 N N . LEU B 1 239 ? 9.859 14.586 5.684 1 98.75 239 LEU B N 1
ATOM 4212 C CA . LEU B 1 239 ? 9.719 13.289 6.34 1 98.75 239 LEU B CA 1
ATOM 421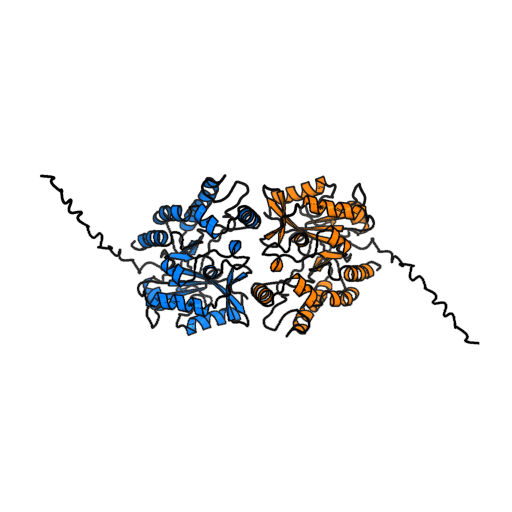3 C C . LEU B 1 239 ? 10.266 12.172 5.453 1 98.75 239 LEU B C 1
ATOM 4215 O O . LEU B 1 239 ? 10.344 12.328 4.23 1 98.75 239 LEU B O 1
ATOM 4219 N N . TRP B 1 240 ? 10.617 11.078 6.066 1 98.5 240 TRP B N 1
ATOM 4220 C CA . TRP B 1 240 ? 11.203 9.945 5.359 1 98.5 240 TRP B CA 1
ATOM 4221 C C . TRP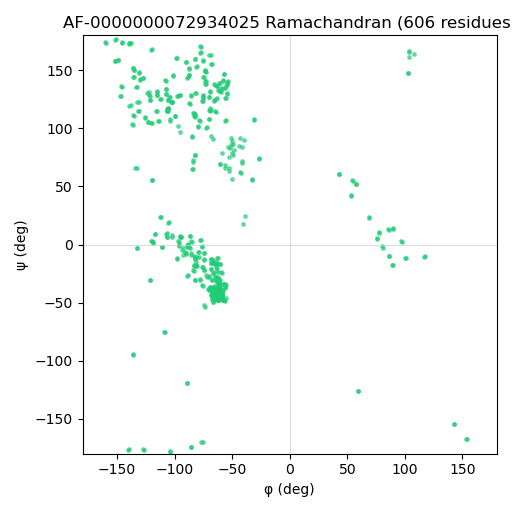 B 1 240 ? 10.117 9.016 4.824 1 98.5 240 TRP B C 1
ATOM 4223 O O . TRP B 1 240 ? 9.086 8.82 5.469 1 98.5 240 TRP B O 1
ATOM 4233 N N . GLN B 1 241 ? 10.484 8.492 3.691 1 97.06 241 GLN B N 1
ATOM 4234 C CA . GLN B 1 241 ? 9.625 7.488 3.068 1 97.06 241 GLN B CA 1
ATOM 4235 C C . GLN B 1 241 ? 10.117 6.074 3.369 1 97.06 241 GLN B C 1
ATOM 4237 O O . GLN B 1 241 ? 11.273 5.887 3.766 1 97.06 241 GLN B O 1
ATOM 4242 N N . TYR B 1 242 ? 9.188 5.066 3.205 1 95.19 242 TYR B N 1
ATOM 4243 C CA . TYR B 1 242 ? 9.516 3.674 3.49 1 95.19 242 TYR B CA 1
ATOM 4244 C C . TYR B 1 242 ? 8.977 2.752 2.402 1 95.19 242 TYR B C 1
ATOM 4246 O O . TYR B 1 242 ? 7.773 2.486 2.348 1 95.19 242 TYR B O 1
ATOM 4254 N N . ASP B 1 243 ? 9.891 2.342 1.581 1 91.75 243 ASP B N 1
ATOM 4255 C CA . ASP B 1 243 ? 9.555 1.262 0.658 1 91.75 243 ASP B CA 1
ATOM 4256 C C . ASP B 1 243 ? 9.758 -0.103 1.313 1 91.75 243 ASP B C 1
ATOM 4258 O O . ASP B 1 243 ? 10.023 -0.188 2.514 1 91.75 243 ASP B O 1
ATOM 4262 N N . VAL B 1 244 ? 9.609 -1.153 0.603 1 90.44 244 VAL B N 1
ATOM 4263 C CA . VAL B 1 244 ? 9.656 -2.508 1.144 1 90.44 244 VAL B CA 1
ATOM 4264 C C . VAL B 1 244 ? 10.992 -2.748 1.834 1 90.44 244 VAL B C 1
ATOM 4266 O O . VAL B 1 244 ? 11.039 -3.281 2.945 1 90.44 244 VAL B O 1
ATOM 4269 N N . ASP B 1 245 ? 12.078 -2.408 1.203 1 88.31 245 ASP B N 1
ATOM 4270 C CA . ASP B 1 245 ? 13.414 -2.568 1.78 1 88.31 245 ASP B CA 1
ATOM 4271 C C . ASP B 1 245 ? 13.547 -1.773 3.076 1 88.31 245 ASP B C 1
ATOM 4273 O O . ASP B 1 245 ? 14.094 -2.273 4.062 1 88.31 245 ASP B O 1
ATOM 4277 N N . SER B 1 246 ? 13.047 -0.547 3.055 1 92.75 246 SER B N 1
ATOM 4278 C CA . SER B 1 246 ? 13.117 0.319 4.227 1 92.75 246 SER B CA 1
ATOM 4279 C C . SER B 1 246 ? 12.344 -0.27 5.398 1 92.75 246 SER B C 1
ATOM 4281 O O . SER B 1 246 ? 12.812 -0.246 6.539 1 92.75 246 SER B O 1
ATOM 4283 N N . VAL B 1 247 ? 11.211 -0.765 5.105 1 92.94 247 VAL B N 1
ATOM 4284 C CA . VAL B 1 247 ? 10.406 -1.363 6.168 1 92.94 247 VAL B CA 1
ATOM 4285 C C . VAL B 1 247 ? 11.133 -2.57 6.75 1 92.94 247 VAL B C 1
ATOM 4287 O O . VAL B 1 247 ? 11.242 -2.711 7.973 1 92.94 247 VAL B O 1
ATOM 4290 N N . GLY B 1 248 ? 11.625 -3.43 5.891 1 88.38 248 GLY B N 1
ATOM 4291 C CA . GLY B 1 248 ? 12.352 -4.602 6.355 1 88.38 248 GLY B CA 1
ATOM 4292 C C . GLY B 1 248 ? 13.539 -4.254 7.23 1 88.38 248 GLY B C 1
ATOM 4293 O O . GLY B 1 248 ? 13.703 -4.812 8.32 1 88.38 248 GLY B O 1
ATOM 4294 N N . ARG B 1 249 ? 14.367 -3.322 6.816 1 91.19 249 ARG B N 1
ATOM 4295 C CA . ARG B 1 249 ? 15.578 -2.947 7.547 1 91.19 249 ARG B CA 1
ATOM 4296 C C . ARG B 1 249 ? 15.227 -2.207 8.836 1 91.19 249 ARG B C 1
ATOM 4298 O O . ARG B 1 249 ? 15.891 -2.393 9.859 1 91.19 249 ARG B O 1
ATOM 4305 N N . MET B 1 250 ? 14.227 -1.382 8.703 1 94.62 250 MET B N 1
ATOM 4306 C CA . MET B 1 250 ? 13.758 -0.68 9.898 1 94.62 250 MET B CA 1
ATOM 4307 C C . MET B 1 250 ? 13.367 -1.667 10.992 1 94.62 250 MET B C 1
ATOM 4309 O O . MET B 1 250 ? 13.805 -1.54 12.133 1 94.62 250 MET B O 1
ATOM 4313 N N . LEU B 1 251 ? 12.586 -2.668 10.617 1 90.5 251 LEU B N 1
ATOM 4314 C CA . LEU B 1 251 ? 12.109 -3.652 11.586 1 90.5 251 LEU B CA 1
ATOM 4315 C C . LEU B 1 251 ? 13.258 -4.523 12.086 1 90.5 251 LEU B C 1
ATOM 4317 O O . LEU B 1 251 ? 13.328 -4.848 13.273 1 90.5 251 LEU B O 1
ATOM 4321 N N . ALA B 1 252 ? 14.156 -4.879 11.234 1 87.5 252 ALA B N 1
ATOM 4322 C CA . ALA B 1 252 ? 15.32 -5.676 11.617 1 87.5 252 ALA B CA 1
ATOM 4323 C C . ALA B 1 252 ? 16.188 -4.938 12.633 1 87.5 252 ALA B C 1
ATOM 4325 O O . ALA B 1 252 ? 16.781 -5.559 13.516 1 87.5 252 ALA B O 1
ATOM 4326 N N . ASP B 1 253 ? 16.188 -3.6 12.539 1 91.19 253 ASP B N 1
ATOM 4327 C CA . ASP B 1 253 ? 16.969 -2.766 13.445 1 91.19 253 ASP B CA 1
ATOM 4328 C C . ASP B 1 253 ? 16.203 -2.482 14.734 1 91.19 253 ASP B C 1
ATOM 4330 O O . ASP B 1 253 ? 16.672 -1.721 15.586 1 91.19 253 ASP B O 1
ATOM 4334 N N . GLY B 1 254 ? 15.008 -3.068 14.836 1 91.88 254 GLY B N 1
ATOM 4335 C CA . GLY B 1 254 ? 14.195 -2.828 16.016 1 91.88 254 GLY B CA 1
ATOM 4336 C C . GLY B 1 254 ? 13.664 -1.41 16.094 1 91.88 254 GLY B C 1
ATOM 4337 O O . GLY B 1 254 ? 13.398 -0.903 17.188 1 91.88 254 GLY B O 1
ATOM 4338 N N . SER B 1 255 ? 13.602 -0.819 14.93 1 96.12 255 SER B N 1
ATOM 4339 C CA . SER B 1 255 ? 13.195 0.582 14.898 1 96.12 255 SER B CA 1
ATOM 4340 C C . SER B 1 255 ? 11.758 0.727 14.422 1 96.12 255 SER B C 1
ATOM 4342 O O . SER B 1 255 ? 11.016 -0.257 14.359 1 96.12 255 SER B O 1
ATOM 4344 N N . ASN B 1 256 ? 11.305 1.877 14.32 1 97.12 256 ASN B N 1
ATOM 4345 C CA . ASN B 1 256 ? 10.016 2.314 13.797 1 97.12 256 ASN B CA 1
ATOM 4346 C C . ASN B 1 256 ? 10.102 3.711 13.188 1 97.12 256 ASN B C 1
ATOM 4348 O O . ASN B 1 256 ? 11.148 4.355 13.242 1 97.12 256 ASN B O 1
ATOM 4352 N N . ILE B 1 257 ? 9.047 4.184 12.633 1 97.88 257 ILE B N 1
ATOM 4353 C CA . ILE B 1 257 ? 9.086 5.426 11.867 1 97.88 257 ILE B CA 1
ATOM 4354 C C . ILE B 1 257 ? 9.359 6.602 12.812 1 97.88 257 ILE B C 1
ATOM 4356 O O . ILE B 1 257 ? 10.133 7.5 12.477 1 97.88 257 ILE B O 1
ATOM 4360 N N . LEU B 1 258 ? 8.742 6.605 13.992 1 98.44 258 LEU B N 1
ATOM 4361 C CA . LEU B 1 258 ? 8.961 7.676 14.961 1 98.44 258 LEU B CA 1
ATOM 4362 C C . LEU B 1 258 ? 10.414 7.723 15.406 1 98.44 258 LEU B C 1
ATOM 4364 O O . LEU B 1 258 ? 11.031 8.789 15.422 1 98.44 258 LEU B O 1
ATOM 4368 N N . LYS B 1 259 ? 10.906 6.543 15.703 1 98 259 LYS B N 1
ATOM 4369 C CA . LYS B 1 259 ? 12.297 6.457 16.156 1 98 259 LYS B CA 1
ATOM 4370 C C . LYS B 1 259 ? 13.258 6.895 15.055 1 98 259 LYS B C 1
ATOM 4372 O O . LYS B 1 259 ? 14.219 7.621 1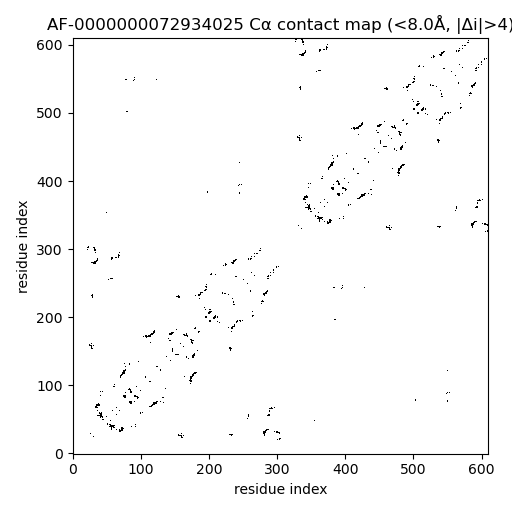5.32 1 98 259 LYS B O 1
ATOM 4377 N N . ASP B 1 260 ? 13 6.488 13.789 1 98.25 260 ASP B N 1
ATOM 4378 C CA . ASP B 1 260 ? 13.844 6.898 12.664 1 98.25 260 ASP B CA 1
ATOM 4379 C C . ASP B 1 260 ? 13.805 8.414 12.477 1 98.25 260 ASP B C 1
ATOM 4381 O O . ASP B 1 260 ? 14.828 9.031 12.164 1 98.25 260 ASP B O 1
ATOM 4385 N N . SER B 1 261 ? 12.648 8.992 12.625 1 97.88 261 SER B N 1
ATOM 4386 C CA . SER B 1 261 ? 12.516 10.438 12.523 1 97.88 261 SER B CA 1
ATOM 4387 C C . SER B 1 261 ? 13.383 11.148 13.555 1 97.88 261 SER B C 1
ATOM 4389 O O . SER B 1 261 ? 14.078 12.117 13.234 1 97.88 261 SER B O 1
ATOM 4391 N N . GLN B 1 262 ? 13.383 10.648 14.75 1 97.94 262 GLN B N 1
ATOM 4392 C CA . GLN B 1 262 ? 14.164 11.242 15.828 1 97.94 262 GLN B CA 1
ATOM 4393 C C . GLN B 1 262 ? 15.664 11.07 15.586 1 97.94 262 GLN B C 1
ATOM 4395 O O . GLN B 1 262 ? 16.438 12.016 15.734 1 97.94 262 GLN B O 1
ATOM 4400 N N . LEU B 1 263 ? 16 9.891 15.164 1 98.06 263 LEU B N 1
ATOM 4401 C CA . LEU B 1 263 ? 17.422 9.555 15.031 1 98.06 263 LEU B CA 1
ATOM 4402 C C . LEU B 1 263 ? 18.031 10.211 13.797 1 98.06 263 LEU B C 1
ATOM 4404 O O . LEU B 1 263 ? 19.25 10.336 13.688 1 98.06 263 LEU B O 1
ATOM 4408 N N . SER B 1 264 ? 17.234 10.641 12.82 1 98.06 264 SER B N 1
ATOM 4409 C CA . SER B 1 264 ? 17.734 11.25 11.602 1 98.06 264 SER B CA 1
ATOM 4410 C C . SER B 1 264 ? 18.281 12.656 11.859 1 98.06 264 SER B C 1
ATOM 4412 O O . SER B 1 264 ? 19.094 13.164 11.086 1 98.06 264 SER B O 1
ATOM 4414 N N . GLY B 1 265 ? 17.719 13.32 12.914 1 97.31 265 GLY B N 1
ATOM 4415 C CA . GLY B 1 265 ? 18.109 14.688 13.203 1 97.31 265 GLY B CA 1
ATOM 4416 C C . GLY B 1 265 ? 17.469 15.703 12.281 1 97.31 265 GLY B C 1
ATOM 4417 O O . GLY B 1 265 ? 17.844 16.875 12.281 1 97.31 265 GLY B O 1
ATOM 4418 N N . LEU B 1 266 ? 16.562 15.281 11.547 1 97.81 266 LEU B N 1
ATOM 4419 C CA . LEU B 1 266 ? 15.961 16.125 10.523 1 97.81 266 LEU B CA 1
ATOM 4420 C C . LEU B 1 266 ? 15.328 17.375 11.141 1 97.81 266 LEU B C 1
ATOM 4422 O O . LEU B 1 266 ? 15.484 18.469 10.617 1 97.81 266 LEU B O 1
ATOM 4426 N N . HIS B 1 267 ? 14.664 17.234 12.281 1 97.88 267 HIS B N 1
ATOM 4427 C CA . HIS B 1 267 ? 13.984 18.359 12.898 1 97.88 267 HIS B CA 1
ATOM 4428 C C . HIS B 1 267 ? 14.969 19.438 13.336 1 97.88 267 HIS B C 1
ATOM 4430 O O . HIS B 1 267 ? 14.695 20.641 13.188 1 97.88 267 HIS B O 1
ATOM 4436 N N . GLU B 1 268 ? 16.062 18.984 13.844 1 97.31 268 GLU B N 1
ATOM 4437 C CA . GLU B 1 268 ? 17.094 19.938 14.227 1 97.31 268 GLU B CA 1
ATOM 4438 C C . GLU B 1 268 ? 17.609 20.703 13.008 1 97.31 268 GLU B C 1
ATOM 4440 O O . GLU B 1 268 ? 17.797 21.922 13.07 1 97.31 268 GLU B O 1
ATOM 4445 N N . GLU B 1 269 ? 17.844 19.969 11.977 1 97.81 269 GLU B N 1
ATOM 4446 C CA . GLU B 1 269 ? 18.312 20.609 10.742 1 97.81 269 GLU B CA 1
ATOM 4447 C C . GLU B 1 269 ? 17.266 21.578 10.188 1 97.81 269 GLU B C 1
ATOM 4449 O O . GLU B 1 269 ? 17.625 22.641 9.664 1 97.81 269 GLU B O 1
ATOM 4454 N N . LEU B 1 270 ? 16.047 21.203 10.305 1 98.38 270 LEU B N 1
ATOM 4455 C CA . LEU B 1 270 ? 14.969 22.016 9.773 1 98.38 270 LEU B CA 1
ATOM 4456 C C . LEU B 1 270 ? 14.914 23.359 10.492 1 98.38 270 LEU B C 1
ATOM 4458 O O . LEU B 1 270 ? 14.664 24.406 9.867 1 98.38 270 LEU B O 1
ATOM 4462 N N . VAL B 1 271 ? 15.109 23.375 11.773 1 97.88 271 VAL B N 1
ATOM 4463 C CA . VAL B 1 271 ? 15.086 24.609 12.539 1 97.88 271 VAL B CA 1
ATOM 4464 C C . VAL B 1 271 ? 16.094 25.594 11.953 1 97.88 271 VAL B C 1
ATOM 4466 O O . VAL B 1 271 ? 15.82 26.797 11.852 1 97.88 271 VAL B O 1
ATOM 4469 N N . ASP B 1 272 ? 17.203 25.047 11.461 1 96.06 272 ASP B N 1
ATOM 4470 C CA . ASP B 1 272 ? 18.266 25.891 10.914 1 96.06 272 ASP B CA 1
ATOM 4471 C C . ASP B 1 272 ? 17.953 26.281 9.469 1 96.06 272 ASP B C 1
ATOM 4473 O O . ASP B 1 272 ? 18.344 27.359 9.023 1 96.06 272 ASP B O 1
ATOM 4477 N N . VAL B 1 273 ? 17.281 25.469 8.742 1 97.12 273 VAL B N 1
ATOM 4478 C CA . VAL B 1 273 ? 17.109 25.641 7.305 1 97.12 273 VAL B CA 1
ATOM 4479 C C . VAL B 1 273 ? 15.891 26.5 7.012 1 97.12 273 VAL B C 1
ATOM 4481 O O . VAL B 1 273 ? 15.875 27.266 6.039 1 97.12 273 VAL B O 1
ATOM 4484 N N . ILE B 1 274 ? 14.922 26.531 7.891 1 97.88 274 ILE B N 1
ATOM 4485 C CA . ILE B 1 274 ? 13.633 27.156 7.664 1 97.88 274 ILE B CA 1
ATOM 4486 C C . ILE B 1 274 ? 13.828 28.641 7.371 1 97.88 274 ILE B C 1
ATOM 4488 O O . ILE B 1 274 ? 13.297 29.172 6.383 1 97.88 274 ILE B O 1
ATOM 4492 N N . PRO B 1 275 ? 14.711 29.391 8.102 1 95.56 275 PRO B N 1
ATOM 4493 C CA . PRO B 1 275 ? 14.883 30.828 7.828 1 95.56 275 PRO B CA 1
ATOM 4494 C C . PRO B 1 275 ? 15.484 31.094 6.449 1 95.56 275 PRO B C 1
ATOM 4496 O O . PRO B 1 275 ? 15.352 32.219 5.926 1 95.56 275 PRO B O 1
ATOM 4499 N N . GLN B 1 276 ? 16.047 30.078 5.855 1 95.94 276 GLN B N 1
ATOM 4500 C CA . GLN B 1 276 ? 16.781 30.266 4.605 1 95.94 276 GLN B CA 1
ATOM 4501 C C . GLN B 1 276 ? 15.906 29.906 3.404 1 95.94 276 GLN B C 1
ATOM 4503 O O . GLN B 1 276 ? 16.266 30.203 2.262 1 95.94 276 GLN B O 1
ATOM 4508 N N . LEU B 1 277 ? 14.812 29.297 3.59 1 97.56 277 LEU B N 1
ATOM 4509 C CA . LEU B 1 277 ? 13.953 28.844 2.5 1 97.56 277 LEU B CA 1
ATOM 4510 C C . LEU B 1 277 ? 13.242 30.031 1.847 1 97.56 277 LEU B C 1
ATOM 4512 O O . LEU B 1 277 ? 12.828 30.969 2.531 1 97.56 277 LEU B O 1
ATOM 4516 N N . LYS B 1 278 ? 13.133 29.969 0.564 1 97.12 278 LYS B N 1
ATOM 4517 C CA . LYS B 1 278 ? 12.508 31.078 -0.166 1 97.12 278 LYS B CA 1
ATOM 4518 C C . LYS B 1 278 ? 10.992 31.078 0.032 1 97.12 278 LYS B C 1
ATOM 4520 O O . LYS B 1 278 ? 10.414 32.094 0.392 1 97.12 278 LYS B O 1
ATOM 4525 N N . TYR B 1 279 ? 10.375 29.969 -0.214 1 97.06 279 TYR B N 1
ATOM 4526 C CA . TYR B 1 279 ? 8.938 29.812 -0.033 1 97.06 279 TYR B CA 1
ATOM 4527 C C . TYR B 1 279 ? 8.625 28.656 0.912 1 97.06 279 TYR B C 1
ATOM 4529 O O . TYR B 1 279 ? 9.211 27.578 0.792 1 97.06 279 TYR B O 1
ATOM 4537 N N . VAL B 1 280 ? 7.773 28.891 1.906 1 97.75 280 VAL B N 1
ATOM 4538 C CA . VAL B 1 280 ? 7.27 27.859 2.803 1 97.75 280 VAL B CA 1
ATOM 4539 C C . VAL B 1 280 ? 5.777 28.062 3.051 1 97.75 280 VAL B C 1
ATOM 4541 O O . VAL B 1 280 ? 5.363 29.141 3.492 1 97.75 280 VAL B O 1
ATOM 4544 N N . ASN B 1 281 ? 5.027 27.078 2.688 1 98.31 281 ASN B N 1
ATOM 4545 C CA . ASN B 1 281 ? 3.613 27.078 3.045 1 98.31 281 ASN B CA 1
ATOM 4546 C C . ASN B 1 281 ? 3.305 26.031 4.109 1 98.31 281 ASN B C 1
ATOM 4548 O O . ASN B 1 281 ? 3.34 26.328 5.305 1 98.31 281 ASN B O 1
ATOM 4552 N N . LEU B 1 282 ? 3.256 24.766 3.721 1 98.75 282 LEU B N 1
ATOM 4553 C CA . LEU B 1 282 ? 3.029 23.703 4.691 1 98.75 282 LEU B CA 1
ATOM 4554 C C . LEU B 1 282 ? 4.258 22.797 4.809 1 98.75 282 LEU B C 1
ATOM 4556 O O . LEU B 1 282 ? 4.551 22.016 3.904 1 98.75 282 LEU B O 1
ATOM 4560 N N . LEU B 1 283 ? 4.977 22.922 5.891 1 98.88 283 LEU B N 1
ATOM 4561 C CA . LEU B 1 283 ? 6.07 22.016 6.191 1 98.88 283 LEU B CA 1
ATOM 4562 C C . LEU B 1 283 ? 5.551 20.734 6.844 1 98.88 283 LEU B C 1
ATOM 4564 O O . LEU B 1 283 ? 5.129 20.75 8.008 1 98.88 283 LEU B O 1
ATOM 4568 N N . GLU B 1 284 ? 5.625 19.672 6.094 1 98.88 284 GLU B N 1
ATOM 4569 C CA . GLU B 1 284 ? 5.02 18.422 6.543 1 98.88 284 GLU B CA 1
ATOM 4570 C C . GLU B 1 284 ? 6.059 17.516 7.184 1 98.88 284 GLU B C 1
ATOM 4572 O O . GLU B 1 284 ? 7.082 17.203 6.57 1 98.88 284 GLU B O 1
ATOM 4577 N N . VAL B 1 285 ? 5.727 17.062 8.422 1 98.88 285 VAL B N 1
ATOM 4578 C CA . VAL B 1 285 ? 6.723 16.266 9.141 1 98.88 285 VAL B CA 1
ATOM 4579 C C . VAL B 1 285 ? 6.051 15.055 9.781 1 98.88 285 VAL B C 1
ATOM 4581 O O . VAL B 1 285 ? 4.848 15.062 10.031 1 98.88 285 VAL B O 1
ATOM 4584 N N . ASP B 1 286 ? 6.812 14 9.953 1 98.75 286 ASP B N 1
ATOM 4585 C CA . ASP B 1 286 ? 6.48 12.953 10.914 1 98.75 286 ASP B CA 1
ATOM 4586 C C . ASP B 1 286 ? 6.887 13.359 12.328 1 98.75 286 ASP B C 1
ATOM 4588 O O . ASP B 1 286 ? 7.742 14.234 12.508 1 98.75 286 ASP B O 1
ATOM 4592 N N . ASP B 1 287 ? 6.215 12.828 13.305 1 98.69 287 ASP B N 1
ATOM 4593 C CA . ASP B 1 287 ? 6.551 13.016 14.711 1 98.69 287 ASP B CA 1
ATOM 4594 C C . ASP B 1 287 ? 6.637 14.5 15.062 1 98.69 287 ASP B C 1
ATOM 4596 O O . ASP B 1 287 ? 7.648 14.961 15.594 1 98.69 287 ASP B O 1
ATOM 4600 N N . ALA B 1 288 ? 5.598 15.211 14.797 1 98.62 288 ALA B N 1
ATOM 4601 C CA . ALA B 1 288 ? 5.57 16.656 14.953 1 98.62 288 ALA B CA 1
ATOM 4602 C C . ALA B 1 288 ? 5.852 17.062 16.391 1 98.62 288 ALA B C 1
ATOM 4604 O O . ALA B 1 288 ? 6.375 18.141 16.656 1 98.62 288 ALA B O 1
ATOM 4605 N N . CYS B 1 289 ? 5.605 16.188 17.344 1 98.12 289 CYS B N 1
ATOM 4606 C CA . CYS B 1 289 ? 5.758 16.562 18.75 1 98.12 289 CYS B CA 1
ATOM 4607 C C . CYS B 1 289 ? 7.215 16.453 19.188 1 98.12 289 CYS B C 1
ATOM 4609 O O . CYS B 1 289 ? 7.578 16.906 20.266 1 98.12 289 CYS B O 1
ATOM 4611 N N . PHE B 1 290 ? 7.977 15.828 18.344 1 98.12 290 PHE B N 1
ATOM 4612 C CA . PHE B 1 290 ? 9.414 15.859 18.594 1 98.12 290 PHE B CA 1
ATOM 4613 C C . PHE B 1 290 ? 10.031 17.125 18 1 98.12 290 PHE B C 1
ATOM 4615 O O . PHE B 1 290 ? 10.383 17.156 16.828 1 98.12 290 PHE B O 1
ATOM 4622 N N . GLY B 1 291 ? 10.148 18.172 18.812 1 96.38 291 GLY B N 1
ATOM 4623 C CA . GLY B 1 291 ? 10.742 19.422 18.375 1 96.38 291 GLY B CA 1
ATOM 4624 C C . GLY B 1 291 ? 9.75 20.344 17.688 1 96.38 291 GLY B C 1
ATOM 4625 O O . GLY B 1 291 ? 10.148 21.297 17.016 1 96.38 291 GLY B O 1
ATOM 4626 N N . GLY B 1 292 ? 8.492 20.078 17.797 1 97.31 292 GLY B N 1
ATOM 4627 C CA . GLY B 1 292 ? 7.465 20.828 17.078 1 97.31 292 GLY B CA 1
ATOM 4628 C C . GLY B 1 292 ? 7.406 22.281 17.484 1 97.31 292 GLY B C 1
ATOM 4629 O O . GLY B 1 292 ? 7.168 23.156 16.641 1 97.31 292 GLY B O 1
ATOM 4630 N N . THR B 1 293 ? 7.637 22.594 18.734 1 96.44 293 THR B N 1
ATOM 4631 C CA . THR B 1 293 ? 7.582 23.969 19.203 1 96.44 293 THR B CA 1
ATOM 4632 C C . THR B 1 293 ? 8.703 24.797 18.578 1 96.44 293 THR B C 1
ATOM 4634 O O . THR B 1 293 ? 8.5 25.953 18.203 1 96.44 293 THR B O 1
ATOM 4637 N N . GLU B 1 294 ? 9.875 24.203 18.484 1 97.62 294 GLU B N 1
ATOM 4638 C CA . GLU B 1 294 ? 10.992 24.875 17.828 1 97.62 294 GLU B CA 1
ATOM 4639 C C . GLU B 1 294 ? 10.727 25.078 16.344 1 97.62 294 GLU B C 1
ATOM 4641 O O . GLU B 1 294 ? 11.047 26.141 15.789 1 97.62 294 GLU B O 1
ATOM 4646 N N . LEU B 1 295 ? 10.141 24.062 15.727 1 98.38 295 LEU B N 1
ATOM 4647 C CA . LEU B 1 295 ? 9.789 24.172 14.312 1 98.38 295 LEU B CA 1
ATOM 4648 C C . LEU B 1 295 ? 8.766 25.281 14.094 1 98.38 295 LEU B C 1
ATOM 4650 O O . LEU B 1 295 ? 8.898 26.078 13.172 1 98.38 295 LEU B O 1
ATOM 4654 N N . LEU B 1 296 ? 7.781 25.297 14.961 1 97.44 296 LEU B N 1
ATOM 4655 C CA . LEU B 1 296 ? 6.758 26.328 14.852 1 97.44 296 LEU B CA 1
ATOM 4656 C C . LEU B 1 296 ? 7.371 27.719 15.016 1 97.44 296 LEU B C 1
ATOM 4658 O O . LEU B 1 296 ? 7.027 28.641 14.273 1 97.44 296 LEU B O 1
ATOM 4662 N N . GLU B 1 297 ? 8.227 27.875 15.977 1 95.88 297 GLU B N 1
ATOM 4663 C CA . GLU B 1 297 ? 8.867 29.172 16.188 1 95.88 297 GLU B CA 1
ATOM 4664 C C . GLU B 1 297 ? 9.664 29.609 14.961 1 95.88 297 GLU B C 1
ATOM 4666 O O . GLU B 1 297 ? 9.594 30.766 14.555 1 95.88 297 GLU B O 1
ATOM 4671 N N . ALA B 1 298 ? 10.391 28.672 14.406 1 96.94 298 ALA B N 1
ATOM 4672 C CA . ALA B 1 298 ? 11.148 28.969 13.195 1 96.94 298 ALA B CA 1
ATOM 4673 C C . ALA B 1 298 ? 10.219 29.406 12.062 1 96.94 298 ALA B C 1
ATOM 4675 O O . ALA B 1 298 ? 10.531 30.344 11.328 1 96.94 298 ALA B O 1
ATOM 4676 N N . LEU B 1 299 ? 9.109 28.781 11.938 1 97.5 299 LEU B N 1
ATOM 4677 C CA . LEU B 1 299 ? 8.148 29.109 10.898 1 97.5 299 LEU B CA 1
ATOM 4678 C C . LEU B 1 299 ? 7.496 30.469 11.156 1 97.5 299 LEU B C 1
ATOM 4680 O O . LEU B 1 299 ? 7.289 31.25 10.227 1 97.5 299 LEU B O 1
ATOM 4684 N N . ARG B 1 300 ? 7.215 30.781 12.406 1 94.75 300 ARG B N 1
ATOM 4685 C CA . ARG B 1 300 ? 6.543 32 12.781 1 94.75 300 ARG B CA 1
ATOM 4686 C C . ARG B 1 300 ? 7.434 33.219 12.508 1 94.75 300 ARG B C 1
ATOM 4688 O O . ARG B 1 300 ? 6.938 34.312 12.18 1 94.75 300 ARG B O 1
ATOM 4695 N N . THR B 1 301 ? 8.719 33.031 12.602 1 91.19 301 THR B N 1
ATOM 4696 C CA . THR B 1 301 ? 9.641 34.156 12.352 1 91.19 301 THR B CA 1
ATOM 4697 C C . THR B 1 301 ? 9.539 34.625 10.898 1 91.19 301 THR B C 1
ATOM 4699 O O . THR B 1 301 ? 9.922 35.75 10.578 1 91.19 301 THR B O 1
ATOM 4702 N N . ARG B 1 302 ? 8.945 33.812 10.086 1 91.06 302 ARG B N 1
ATOM 4703 C CA . ARG B 1 302 ? 8.836 34.125 8.664 1 91.06 302 ARG B CA 1
ATOM 4704 C C . ARG B 1 302 ? 7.523 34.844 8.367 1 91.06 302 ARG B C 1
ATOM 4706 O O . ARG B 1 302 ? 7.289 35.25 7.23 1 91.06 302 ARG B O 1
ATOM 4713 N N . ARG B 1 303 ? 6.727 35 9.352 1 88.12 303 ARG B N 1
ATOM 4714 C CA . ARG B 1 303 ? 5.395 35.531 9.148 1 88.12 303 ARG B CA 1
ATOM 4715 C C . ARG B 1 303 ? 5.402 37.062 9.328 1 88.12 303 ARG B C 1
ATOM 4717 O O . ARG B 1 303 ? 4.359 37.719 9.203 1 88.12 303 ARG B O 1
ATOM 4724 N N . SER B 1 304 ? 6.48 37.625 9.797 1 77 304 SER B N 1
ATOM 4725 C CA . SER B 1 304 ? 6.559 39.062 10.07 1 77 304 SER B CA 1
ATOM 4726 C C . SER B 1 304 ? 6.977 39.844 8.828 1 77 304 SER B C 1
ATOM 4728 O O . SER B 1 304 ? 6.98 41.062 8.828 1 77 304 SER B O 1
ATOM 4730 N N . ARG B 1 305 ? 7.23 39.094 7.805 1 62.69 305 ARG B N 1
ATOM 4731 C CA . ARG B 1 305 ? 7.754 39.844 6.656 1 62.69 305 ARG B CA 1
ATOM 4732 C C . ARG B 1 305 ? 6.625 40.344 5.766 1 62.69 305 ARG B C 1
ATOM 4734 O O . ARG B 1 305 ? 5.547 39.75 5.723 1 62.69 305 ARG B O 1
#

InterPro domains:
  IPR000909 Phosphatidylinositol-specific phospholipase C, X domain [SM00148] (22-161)
  IPR017946 PLC-like phosphodiesterase, TIM beta/alpha-barrel domain superfamily [G3DSA:3.20.20.190] (19-247)
  IPR017946 PLC-like phosphodiesterase, TIM beta/alpha-barrel domain superfamily [SSF51695] (16-135)
  IPR051057 Phosphoinositide phospholipase C domain-containing protein [PTHR13593] (17-126)

Organism: Perkinsus marinus (strain ATCC 50983 / TXsc) (NCBI:txid423536)

Secondary structure (DSSP, 8-state):
-------------TT--------TTSBGGGS-EEEETTGGGGG--TTSTTHHHH--SSS-HHHHHHTT--EEEEEEEEETTEEEEEETTEEE-S-HHHHHHHHHHHHHH-TT-EEEEEEEEEES-SHHHHHHHHHHHHHTTPPPPBTTTS--GGGTT-BHHHHHHHTB-TTS-EEEEEETBTTTEE----TT-BSEETTEESSTTSTTHHHHHHHHHHHHHHHHTSPPPTTSEEEEE-S-B--HHHHHHHHHTT--HHHHHHHHTHHHHHHHHGGG-S--SEEEESSTTSSHHHHHHHHHGGGG-/-------------TT--------TTSBGGGS-EEEETTGGGGG--TTSTTHHHH--SSS-HHHHHHTT--EEEEEEEEETTEEEEEETTEEE-S-HHHHHHHHHHHHHH-TT-EEEEEEEEEES-SHHHHHHHHHHHHHTTPPPPBTTTS--GGGTT-BHHHHHHHTB-TTS-EEEEEETBTTTEE----TT-BSEETTEESSTTSTTHHHHHHHHHHHHHHHHTSPPPTTSEEEEE-S-B--HHHHHHHHHTT--HHHHHHHHTHHHHHHHHGGG-S--SEEEESSTTSSHHHHHHHHHGGGG-

pLDDT: mean 91.83, std 16.02, range [24.59, 98.94]

Sequence (610 aa):
MIVVSIWTILLLSVTSSGVTHENEDIPLNEWPMLMSHDSGTGYISKLNPFWKIAKVQEGGFAKQLDCGVRAFDLRFLCNTAGLYMHHGILPIIHSFTDALKEVKTWASAHPQELILLINSHYSPNDDHCRAKVWQAMASLGLMTPIGSDGSCDKLQGLSVRQAKAKSKLEEGGNIFVVEGEGKCLDANWNPKLTCYRQNGDCRRGSPGSDVINKEMLSYINETASHKPTSNHLATIQALWQYDVDSVGRMLADGSNILKDSQLSGLHEELVDVIPQLKYVNLLEVDDACFGGTELLEALRTRRSRMIVVSIWTILLLSVTSSGVTHENEDIPLNEWPMLMSHDSGTGYISKLNPFWKIAKVQEGGFAKQLDCGVRAFDLRFLCNTAGLYMHHGILPIIHSFTDALKEVKTWASAHPQELILLINSHYSPNDDHCRAKVWQAMASLGLMTPIGSDGSCDKLQGLSVRQAKAKSKLEEGGNIFVVEGEGKCLDANWNPKLTCYRQNGDCRRGSPGSDVINKEMLSYINETASHKPTSNHLATIQALWQYDVDSVGRMLADGSNILKDSQLSGLHEELVDVIPQLKYVNLLEVDDACFGGTELLEALRTRRSR

Nearest PDB structures (foldseek):
  4ptd-assembly1_A  TM=6.465E-01  e=1.923E-10  Bacillus cereus
  3ptd-assembly1_A  TM=6.335E-01  e=9.806E-10  Bacillus cereus
  1t6m-assembly1_B  TM=6.348E-01  e=3.853E-09  Bacillus thuringiensis
  4f2u-assembly1_A  TM=5.995E-01  e=2.969E-09  Staphylococcus aureus subsp. aureus str. Newman
  4f2t-assembly1_A  TM=6.299E-01  e=1.841E-08  Staphylococcus aureus subsp. aureus str. Newman

Radius of gyration: 29.75 Å; Cα contacts (8 Å, |Δi|>4): 1255; chains: 2; bounding box: 61×115×89 Å